Protein AF-A0A0V0YH59-F1 (afdb_monomer_lite)

pLDDT: mean 71.95, std 22.36, range [24.64, 98.19]

Organism: Trichinella pseudospiralis (NCBI:txid6337)

Sequence (410 aa):
MTLDEFGTELYVDPWQTFVSIKGKLRKRAFRSPNLAEVVKDYEALANRLLDENCTEYSALCRMNMAKCKNQLGNIDQEAVEYRTAGRLYIRAEKEKESVENRLSMECLYMAMHCYNEAIRLHLSQGQKLLAASLLIELGKELACMQHPEDAIQNFEKAVHLLDTHPHAVGHALRWKLCVETSVGFLADARRTSNFYRQIVESWPNSGSRKLHLNELEIITVMLLLALKPINSEMNDFEKRLLQRYSDESNEAFFTNEGSLLPNDSYIISVEIYLQLKSFVLAINNNDPSAADIALTAMHHHNVKLVHSAKTDASVPLRVLIKSLFYNESSVSLEVDSDFKVRDVINAYAYRTGHNEKDEEFVLRFHDHSSLNSEDPLHVLGVYNDEELIISVRGKILFISLILYKEMKVD

Secondary structure (DSSP, 8-state):
--GGGS-------HHHHHHHHHHHTS-BTTB---HHHHHHHHHHHHHHHHHTT-HHHHHHHHHHHHHHHHHTT-HHHHHHHHHHHHHHHHHHHHHHHTTT-TT-THHHHHHHHHHHHHHHHHHHTT-HHHHHHHHHHHHHHHHHTT-HHHHHHHHHHHHHHTTT-HHHHHHHHHHHHHHHHHHT-HHHHHHHHHHHHHHHHTS-S-HHHHHHHHHHHHHHHHHHHHT-S--SPPPHHHHHHHHHHH---------TTS--S-TT-----HHHHHHHHHHHHHHHTT-HHHHHHHHHHHHHTT-------SS-THHHHHHHHHHHHHTTSS------SEEEHHHHHHHHHHHHT--TTT-----B-TTS-B--TTSEEEEEEEEETTEEEEEETTEEEEEE----------

Foldseek 3Di:
DDPPPPDCPPDDDLVVLVVVLVVLCDDDVPDHRPLVVSLVSLQVSLVVCVVVVVLLVSLVSLQVSLVSCVVVVNLVSSLLSLQVSLVSLLVVLVVCVVVVNNPDCPSVVSSVVSLVSSLVSCVVVVNLQVSLVSLQVNLVSCLVVVNLVSSLVSLVSSLVSCVVPLVSNLVSLLSNLLSCLLVVVLVVNLVSLVVSLVSLVPDPPDPVSLLSQQLSLLLNLLSPLQCPPDPDDDDPSSVVSCCLLQDPDPCLPPPVVRDSDDPPGSHPDPLLVVLSSQLSNCSVVVNVPSNVVSLVSNDVVQDDDDDDDDDDPSVSSSVVSNSSVVQQLFWADQPQDWDFLQVVVVVLCSVVVHDPPPADQWFAFPVRDTDDRGFTWRFGTATHNFWTFIDGPNDTGIGGRDDDRPPPPD

Structure (mmCIF, N/CA/C/O backbone):
data_AF-A0A0V0YH59-F1
#
_entry.id   AF-A0A0V0YH59-F1
#
loop_
_atom_site.group_PDB
_atom_site.id
_atom_site.type_symbol
_atom_site.label_atom_id
_atom_site.label_alt_id
_atom_site.label_comp_id
_atom_site.label_asym_id
_atom_site.label_entity_id
_atom_site.label_seq_id
_atom_site.pdbx_PDB_ins_code
_atom_site.Cartn_x
_atom_site.Cartn_y
_atom_site.Cartn_z
_atom_site.occupancy
_atom_site.B_iso_or_equiv
_atom_site.auth_seq_id
_atom_site.auth_comp_id
_atom_site.auth_asym_id
_atom_site.auth_atom_id
_atom_site.pdbx_PDB_model_num
ATOM 1 N N . MET A 1 1 ? -15.499 -45.255 37.279 1.00 39.84 1 MET A N 1
ATOM 2 C CA . MET A 1 1 ? -15.349 -43.812 37.022 1.00 39.84 1 MET A CA 1
ATOM 3 C C . MET A 1 1 ? -16.484 -43.405 36.115 1.00 39.84 1 MET A C 1
ATOM 5 O O . MET A 1 1 ? -16.518 -43.827 34.966 1.00 39.84 1 MET A O 1
ATOM 9 N N . THR A 1 2 ? -17.484 -42.750 36.690 1.00 36.22 2 THR A N 1
ATOM 10 C CA . THR A 1 2 ? -18.615 -42.162 35.972 1.00 36.22 2 THR A CA 1
ATOM 11 C C . THR A 1 2 ? -18.142 -40.891 35.267 1.00 36.22 2 THR A C 1
ATOM 13 O O . THR A 1 2 ? -17.233 -40.221 35.744 1.00 36.22 2 THR A O 1
ATOM 16 N N . LEU A 1 3 ? -18.747 -40.579 34.122 1.00 41.22 3 LEU A N 1
ATOM 17 C CA . LEU A 1 3 ? -18.438 -39.438 33.245 1.00 41.22 3 LEU A CA 1
ATOM 18 C C . LEU A 1 3 ? -18.618 -38.043 33.892 1.00 41.22 3 LEU A C 1
ATOM 20 O O . LEU A 1 3 ? -18.424 -37.042 33.213 1.00 41.22 3 LEU A O 1
ATOM 24 N N . ASP A 1 4 ? -18.939 -37.970 35.185 1.00 43.66 4 ASP A N 1
ATOM 25 C CA . ASP A 1 4 ? -19.256 -36.736 35.917 1.00 43.66 4 ASP A CA 1
ATOM 26 C C . ASP A 1 4 ? -18.022 -36.024 36.514 1.00 43.66 4 ASP A C 1
ATOM 28 O O . ASP A 1 4 ? -18.162 -34.979 37.144 1.00 43.66 4 ASP A O 1
ATOM 32 N N . GLU A 1 5 ? -16.808 -36.562 36.336 1.00 46.78 5 GLU A N 1
ATOM 33 C CA . GLU A 1 5 ? -15.563 -35.981 36.881 1.00 46.78 5 GLU A CA 1
ATOM 34 C C . GLU A 1 5 ? -14.766 -35.123 35.879 1.00 46.78 5 GLU A C 1
ATOM 36 O O . GLU A 1 5 ? -13.762 -34.515 36.254 1.00 46.78 5 GLU A O 1
ATOM 41 N N . PHE A 1 6 ? -15.218 -34.991 34.627 1.00 47.72 6 PHE A N 1
ATOM 42 C CA . PHE A 1 6 ? -14.749 -33.905 33.764 1.00 47.72 6 PHE A CA 1
ATOM 43 C C . PHE A 1 6 ? -15.576 -32.669 34.088 1.00 47.72 6 PHE A C 1
ATOM 45 O O . PHE A 1 6 ? -16.719 -32.557 33.654 1.00 47.72 6 PHE A O 1
ATOM 52 N N . GLY A 1 7 ? -15.001 -31.774 34.895 1.00 46.53 7 GLY A N 1
ATOM 53 C CA . GLY A 1 7 ? -15.608 -30.505 35.273 1.00 46.53 7 GLY A CA 1
ATOM 54 C C . GLY A 1 7 ? -16.286 -29.843 34.079 1.00 46.53 7 GLY A C 1
ATOM 55 O O . GLY A 1 7 ? -15.633 -29.387 33.145 1.00 46.53 7 GLY A O 1
ATOM 56 N N . THR A 1 8 ? -17.614 -29.811 34.115 1.00 46.06 8 THR A N 1
ATOM 57 C CA . THR A 1 8 ? -18.432 -29.007 33.219 1.00 46.06 8 THR A CA 1
ATOM 58 C C . THR A 1 8 ? -18.188 -27.544 33.563 1.00 46.06 8 THR A C 1
ATOM 60 O O . THR A 1 8 ? -18.979 -26.923 34.276 1.00 46.06 8 THR A O 1
ATOM 63 N N . GLU A 1 9 ? -17.097 -26.966 33.068 1.00 57.31 9 GLU A N 1
ATOM 64 C CA . GLU A 1 9 ? -17.156 -25.559 32.698 1.00 57.31 9 GLU A CA 1
ATOM 65 C C . GLU A 1 9 ? -18.275 -25.462 31.662 1.00 57.31 9 GLU A C 1
ATOM 67 O O . GLU A 1 9 ? -18.168 -25.948 30.537 1.00 57.31 9 GLU A O 1
ATOM 72 N N . LEU A 1 10 ? -19.430 -24.972 32.116 1.00 65.94 10 LEU A N 1
ATOM 73 C CA . LEU A 1 10 ? -20.628 -24.843 31.305 1.00 65.94 10 LEU A CA 1
ATOM 74 C C . LEU A 1 10 ? -20.253 -23.983 30.093 1.00 65.94 10 LEU A C 1
ATOM 76 O O . LEU A 1 10 ? -19.972 -22.797 30.261 1.00 65.94 10 LEU A O 1
ATOM 80 N N . TYR A 1 11 ? -20.193 -24.572 28.897 1.00 76.38 11 TYR A N 1
ATOM 81 C CA . TYR A 1 11 ? -19.867 -23.827 27.683 1.00 76.38 11 TYR A CA 1
ATOM 82 C C . TYR A 1 11 ? -20.829 -22.641 27.554 1.00 76.38 11 TYR A C 1
ATOM 84 O O . TYR A 1 11 ? -22.039 -22.816 27.393 1.00 76.38 11 TYR A O 1
ATOM 92 N N . VAL A 1 12 ? -20.290 -21.426 27.663 1.00 78.69 12 VAL A N 1
ATOM 93 C CA . VA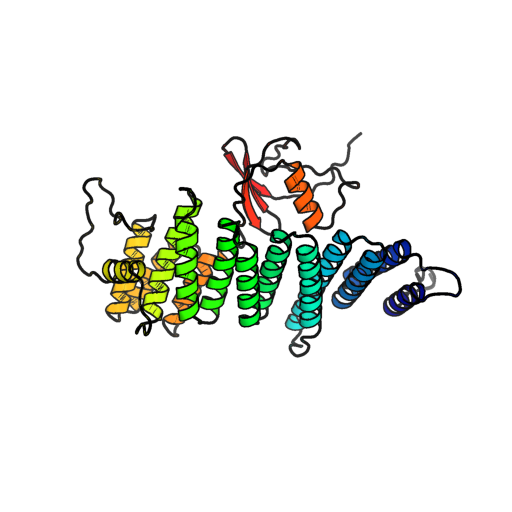L A 1 12 ? -21.057 -20.195 27.478 1.00 78.69 12 VAL A CA 1
ATOM 94 C C . VAL A 1 12 ? -20.912 -19.773 26.027 1.00 78.69 12 VAL A C 1
ATOM 96 O O . VAL A 1 12 ? -19.800 -19.486 25.579 1.00 78.69 12 VAL A O 1
ATOM 99 N N . ASP A 1 13 ? -22.036 -19.702 25.318 1.00 86.31 13 ASP A N 1
ATOM 100 C CA . ASP A 1 13 ? -22.101 -19.231 23.936 1.00 86.31 13 ASP A CA 1
ATOM 101 C C . ASP A 1 13 ? -21.482 -17.815 23.813 1.00 86.31 13 ASP A C 1
ATOM 103 O O . ASP A 1 13 ? -21.934 -16.872 24.490 1.00 86.31 13 ASP A O 1
ATOM 107 N N . PRO A 1 14 ? -20.442 -17.627 22.973 1.00 88.25 14 PRO A N 1
ATOM 108 C CA . PRO A 1 14 ? -19.834 -16.321 22.735 1.00 88.25 14 PRO A CA 1
ATOM 109 C C . PRO A 1 14 ? -20.841 -15.258 22.282 1.00 88.25 14 PRO A C 1
ATOM 111 O O . PRO A 1 14 ? -20.724 -14.093 22.676 1.00 88.25 14 PRO A O 1
ATOM 114 N N . TRP A 1 15 ? -21.878 -15.636 21.526 1.00 88.56 15 TRP A N 1
ATOM 115 C CA . TRP A 1 15 ? -22.906 -14.692 21.088 1.00 88.56 15 TRP A CA 1
ATOM 116 C C . TRP A 1 15 ? -23.771 -14.194 22.251 1.00 88.56 15 TRP A C 1
ATOM 118 O O . TRP A 1 15 ? -24.036 -12.994 22.365 1.00 88.56 15 TRP A O 1
ATOM 128 N N . GLN A 1 16 ? -24.160 -15.077 23.174 1.00 90.94 16 GLN A N 1
ATOM 129 C CA . GLN A 1 16 ? -24.852 -14.669 24.404 1.00 90.94 16 GLN A CA 1
ATOM 130 C C . GLN A 1 16 ? -23.986 -13.732 25.251 1.00 90.94 16 GLN A C 1
ATOM 132 O O . GLN A 1 16 ? -24.490 -12.739 25.789 1.00 90.94 16 GLN A O 1
ATOM 137 N N . THR A 1 17 ? -22.681 -14.002 25.316 1.00 91.94 17 THR A N 1
ATOM 138 C CA . THR A 1 17 ? -21.712 -13.129 25.992 1.00 91.94 17 THR A CA 1
ATOM 139 C C . THR A 1 17 ? -21.688 -11.745 25.337 1.00 91.94 17 THR A C 1
ATOM 141 O O . THR A 1 17 ? -21.874 -10.739 26.024 1.00 91.94 17 THR A O 1
ATOM 144 N N . PHE A 1 18 ? -21.587 -11.677 24.007 1.00 92.88 18 PHE A N 1
ATOM 145 C CA . PHE A 1 18 ? -21.643 -10.424 23.247 1.00 92.88 18 PHE A CA 1
ATOM 146 C C . PHE A 1 18 ? -22.935 -9.632 23.512 1.00 92.88 18 PHE A C 1
ATOM 148 O O . PHE A 1 18 ? -22.899 -8.432 23.807 1.00 92.88 18 PHE A O 1
ATOM 155 N N . VAL A 1 19 ? -24.095 -10.296 23.451 1.00 92.00 19 VAL A N 1
ATOM 156 C CA . VAL A 1 19 ? -25.406 -9.677 23.706 1.00 92.00 19 VAL A CA 1
ATOM 157 C C . VAL A 1 19 ? -25.501 -9.147 25.139 1.00 92.00 19 VAL A C 1
ATOM 159 O O . VAL A 1 19 ? -26.023 -8.047 25.346 1.00 92.00 19 VAL A O 1
ATOM 162 N N . SER A 1 20 ? -24.967 -9.880 26.118 1.00 92.19 20 SER A N 1
ATOM 163 C CA . SER A 1 20 ? -24.909 -9.457 27.521 1.00 92.19 20 SER A CA 1
ATOM 164 C C . SER A 1 20 ? -24.081 -8.180 27.694 1.00 92.19 20 SER A C 1
ATOM 166 O O . SER A 1 20 ? -24.567 -7.205 28.280 1.00 92.19 20 SER A O 1
ATOM 168 N N . ILE A 1 21 ? -22.884 -8.126 27.097 1.00 92.81 21 ILE A N 1
ATOM 169 C CA . ILE A 1 21 ? -22.011 -6.940 27.121 1.00 92.81 21 ILE A CA 1
ATOM 170 C C . ILE A 1 21 ? -22.721 -5.744 26.474 1.00 92.81 21 ILE A C 1
ATOM 172 O O . ILE A 1 21 ? -22.815 -4.666 27.067 1.00 92.81 21 ILE A O 1
ATOM 176 N N . LYS A 1 22 ? -23.330 -5.934 25.298 1.00 89.50 22 LYS A N 1
ATOM 177 C CA . LYS A 1 22 ? -24.128 -4.892 24.633 1.00 89.50 22 LYS A CA 1
ATOM 178 C C . LYS A 1 22 ? -25.324 -4.442 25.485 1.00 89.50 22 LYS A C 1
ATOM 180 O O . LYS A 1 22 ? -25.710 -3.273 25.455 1.00 89.50 22 LYS A O 1
ATOM 185 N N . GLY A 1 23 ? -25.898 -5.341 26.281 1.00 88.38 23 GLY A N 1
ATOM 186 C CA . GLY A 1 23 ? -26.930 -5.038 27.271 1.00 88.38 23 GLY A CA 1
ATOM 187 C C . GLY A 1 23 ? -26.438 -4.141 28.413 1.00 88.38 23 GLY A C 1
ATOM 188 O O . GLY A 1 23 ? -27.205 -3.291 28.876 1.00 88.38 23 GLY A O 1
ATOM 189 N N . LYS A 1 24 ? -25.168 -4.264 28.834 1.00 88.31 24 LYS A N 1
ATOM 190 C CA . LYS A 1 24 ? -24.545 -3.381 29.842 1.00 88.31 24 LYS A CA 1
ATOM 191 C C . LYS A 1 24 ? -24.437 -1.928 29.363 1.00 88.31 24 LYS A C 1
ATOM 193 O O . LYS A 1 24 ? -24.493 -1.028 30.194 1.00 88.31 24 LYS A O 1
ATOM 198 N N . LEU A 1 25 ? -24.353 -1.692 28.050 1.00 85.06 25 LEU A N 1
ATOM 199 C CA . LEU A 1 25 ? -24.296 -0.348 27.450 1.00 85.06 25 LEU A CA 1
ATOM 200 C C . LEU A 1 25 ? -25.641 0.394 27.441 1.00 85.06 25 LEU A C 1
ATOM 202 O O . LEU A 1 25 ? -25.674 1.613 27.261 1.00 85.06 25 LEU A O 1
ATOM 206 N N . ARG A 1 26 ? -26.770 -0.307 27.612 1.00 81.44 26 ARG A N 1
ATOM 207 C CA . ARG A 1 26 ? -28.090 0.338 27.619 1.00 81.44 26 ARG A CA 1
ATOM 208 C C . ARG A 1 26 ? -28.230 1.214 28.863 1.00 81.44 26 ARG A C 1
ATOM 210 O O . ARG A 1 26 ? -28.026 0.741 29.979 1.00 81.44 26 ARG A O 1
ATOM 217 N N . LYS A 1 27 ? -28.638 2.477 28.674 1.00 67.06 27 LYS A N 1
ATOM 218 C CA . LYS A 1 27 ? -28.955 3.393 29.780 1.00 67.06 27 LYS A CA 1
ATOM 219 C C . LYS A 1 27 ? -30.014 2.748 30.675 1.00 67.06 27 LYS A C 1
ATOM 221 O O . LYS A 1 27 ? -31.155 2.564 30.259 1.00 67.06 27 LYS A O 1
ATOM 226 N N . ARG A 1 28 ? -29.629 2.407 31.903 1.00 74.06 28 ARG A N 1
ATOM 227 C CA . ARG A 1 28 ? -30.569 2.041 32.966 1.00 74.06 28 ARG A CA 1
ATOM 228 C C . ARG A 1 28 ? -31.004 3.328 33.654 1.00 74.06 28 ARG A C 1
ATOM 230 O O . ARG A 1 28 ? -30.229 4.285 33.706 1.00 74.06 28 ARG A O 1
ATOM 237 N N . ALA A 1 29 ? -32.238 3.369 34.151 1.00 64.38 29 ALA A N 1
ATOM 238 C CA . ALA A 1 29 ? -32.748 4.544 34.848 1.00 64.38 29 ALA A CA 1
ATOM 239 C C . ALA A 1 29 ? -31.739 4.981 35.932 1.00 64.38 29 ALA A C 1
ATOM 241 O O . ALA A 1 29 ? -31.378 4.188 36.799 1.00 64.38 29 ALA A O 1
ATOM 242 N N . PHE A 1 30 ? -31.250 6.220 35.821 1.00 65.25 30 PHE A N 1
ATOM 243 C CA . PHE A 1 30 ? -30.336 6.890 36.758 1.00 65.25 30 PHE A CA 1
ATOM 244 C C . PHE A 1 30 ? -28.898 6.348 36.894 1.00 65.25 30 PHE A C 1
ATOM 246 O O . PHE A 1 30 ? -28.173 6.822 37.767 1.00 65.25 30 PHE A O 1
ATOM 253 N N . ARG A 1 31 ? -28.428 5.423 36.040 1.00 77.44 31 ARG A N 1
ATOM 254 C CA . ARG A 1 31 ? -27.031 4.940 36.091 1.00 77.44 31 ARG A CA 1
ATOM 255 C C . ARG A 1 31 ? -26.372 4.931 34.714 1.00 77.44 31 ARG A C 1
ATOM 257 O O . ARG A 1 31 ? -26.859 4.277 33.790 1.00 77.44 31 ARG A O 1
ATOM 264 N N . SER A 1 32 ? -25.250 5.640 34.589 1.00 77.12 32 SER A N 1
ATOM 265 C CA . SER A 1 32 ? -24.383 5.552 33.415 1.00 77.12 32 SER A CA 1
ATOM 266 C C . SER A 1 32 ? -23.704 4.175 33.359 1.00 77.12 32 SER A C 1
ATOM 268 O O . SER A 1 32 ? -23.349 3.618 34.404 1.00 77.12 32 SER A O 1
ATOM 270 N N . PRO A 1 33 ? -23.548 3.590 32.160 1.00 84.00 33 PRO A N 1
ATOM 271 C CA . PRO A 1 33 ? -22.828 2.334 32.006 1.00 84.00 33 PRO A CA 1
ATOM 272 C C . PRO A 1 33 ? -21.355 2.510 32.395 1.00 84.00 33 PRO A C 1
ATOM 274 O O . PRO A 1 33 ? -20.746 3.543 32.118 1.00 84.00 33 PRO A O 1
ATOM 277 N N . ASN A 1 34 ? -20.776 1.487 33.025 1.00 89.75 34 ASN A N 1
ATOM 278 C CA . ASN A 1 34 ? -19.347 1.451 33.321 1.00 89.75 34 ASN A CA 1
ATOM 279 C C . ASN A 1 34 ? -18.575 1.069 32.051 1.00 89.75 34 ASN A C 1
ATOM 281 O O . ASN A 1 34 ? -18.340 -0.108 31.784 1.00 89.75 34 ASN A O 1
ATOM 285 N N . LEU A 1 35 ? -18.217 2.067 31.243 1.00 92.00 35 LEU A N 1
ATOM 286 C CA . LEU A 1 35 ? -17.572 1.844 29.947 1.00 92.00 35 LEU A CA 1
ATOM 287 C C . LEU A 1 35 ? -16.200 1.163 30.069 1.00 92.00 35 LEU A C 1
ATOM 289 O O . LEU A 1 35 ? -15.838 0.396 29.186 1.00 92.00 35 LEU A O 1
ATOM 293 N N . ALA A 1 36 ? -15.458 1.393 31.156 1.00 91.19 36 ALA A N 1
ATOM 294 C CA . ALA A 1 36 ? -14.160 0.751 31.371 1.00 91.19 36 ALA A CA 1
ATOM 295 C C . ALA A 1 36 ? -14.296 -0.766 31.593 1.00 91.19 36 ALA A C 1
ATOM 297 O O . ALA A 1 36 ? -13.535 -1.546 31.027 1.00 91.19 36 ALA A O 1
ATOM 298 N N . GLU A 1 37 ? -15.299 -1.186 32.368 1.00 93.12 37 GLU A N 1
ATOM 299 C CA . GLU A 1 37 ? -15.626 -2.607 32.550 1.00 93.12 37 GLU A CA 1
ATOM 300 C C . GLU A 1 37 ? -16.109 -3.233 31.239 1.00 93.12 37 GLU A C 1
ATOM 302 O O . GLU A 1 37 ? -15.646 -4.304 30.869 1.00 93.12 37 GLU A O 1
ATOM 307 N N . VAL A 1 38 ? -16.964 -2.533 30.488 1.00 94.19 38 VAL A N 1
ATOM 308 C CA . VAL A 1 38 ? -17.453 -3.020 29.189 1.00 94.19 38 VAL A CA 1
ATOM 309 C C . VAL A 1 38 ? -16.315 -3.224 28.186 1.00 94.19 38 VAL A C 1
ATOM 311 O O . VAL A 1 38 ? -16.317 -4.213 27.459 1.00 94.19 38 VAL A O 1
ATOM 314 N N . VAL A 1 39 ? -15.335 -2.317 28.144 1.00 94.19 39 VAL A N 1
ATOM 315 C CA . VAL A 1 39 ? -14.136 -2.482 27.309 1.00 94.19 39 VAL A CA 1
ATOM 316 C C . VAL A 1 39 ? -13.376 -3.749 27.700 1.00 94.19 39 VAL A C 1
ATOM 318 O O . VAL A 1 39 ? -13.031 -4.526 26.816 1.00 94.19 39 VAL A O 1
ATOM 321 N N . LYS A 1 40 ? -13.169 -3.989 29.002 1.00 95.06 40 LYS A N 1
ATOM 322 C CA . LYS A 1 40 ? -12.489 -5.195 29.500 1.00 95.06 40 LYS A CA 1
ATOM 323 C C . LYS A 1 40 ? -13.258 -6.475 29.155 1.00 95.06 40 LYS A C 1
ATOM 325 O O . LYS A 1 40 ? -12.652 -7.477 28.787 1.00 95.06 40 LYS A O 1
ATOM 330 N N . ASP A 1 41 ? -14.586 -6.443 29.244 1.00 95.44 41 ASP A N 1
ATOM 331 C CA . ASP A 1 41 ? -15.421 -7.588 28.874 1.00 95.44 41 ASP A CA 1
ATOM 332 C C . ASP A 1 41 ? -15.332 -7.894 27.370 1.00 95.44 41 ASP A C 1
ATOM 334 O O . ASP A 1 41 ? -15.220 -9.057 26.982 1.00 95.44 41 ASP A O 1
ATOM 338 N N . TYR A 1 42 ? -15.368 -6.862 26.515 1.00 97.06 42 TYR A N 1
ATOM 339 C CA . TYR A 1 42 ? -15.179 -7.047 25.074 1.00 97.06 42 TYR A CA 1
ATOM 340 C C . TYR A 1 42 ? -13.779 -7.554 24.739 1.00 97.06 42 TYR A C 1
ATOM 342 O O . TYR A 1 42 ? -13.656 -8.378 23.841 1.00 97.06 42 TYR A O 1
ATOM 350 N N . GLU A 1 43 ? -12.745 -7.094 25.442 1.00 95.94 43 GLU A N 1
ATOM 351 C CA . GLU A 1 43 ? -11.370 -7.558 25.251 1.00 95.94 43 GLU A CA 1
ATOM 352 C C . GLU A 1 43 ? -11.232 -9.052 25.563 1.00 95.94 43 GLU A C 1
ATOM 354 O O . GLU A 1 43 ? -10.716 -9.812 24.743 1.00 95.94 43 GLU A O 1
ATOM 359 N N . ALA A 1 44 ? -11.767 -9.493 26.705 1.00 95.75 44 ALA A N 1
ATOM 360 C CA . ALA A 1 44 ? -11.778 -10.905 27.081 1.00 95.75 44 ALA A CA 1
ATOM 361 C C . ALA A 1 44 ? -12.529 -11.763 26.049 1.00 95.75 44 ALA A C 1
ATOM 363 O O . ALA A 1 44 ? -12.049 -12.828 25.655 1.00 95.75 44 ALA A O 1
ATOM 364 N N . LEU A 1 45 ? -13.683 -11.285 25.571 1.00 96.44 45 LEU A N 1
ATOM 365 C CA . LEU A 1 45 ? -14.449 -11.974 24.534 1.00 96.44 45 LEU A CA 1
ATOM 366 C C . LEU A 1 45 ? -13.708 -12.004 23.188 1.00 96.44 45 LEU A C 1
ATOM 368 O O . LEU A 1 45 ? -13.714 -13.035 22.522 1.00 96.44 45 LEU A O 1
ATOM 372 N N . ALA A 1 46 ? -13.061 -10.907 22.789 1.00 95.75 46 ALA A N 1
ATOM 373 C CA . ALA A 1 46 ? -12.312 -10.821 21.538 1.00 95.75 46 ALA A CA 1
ATOM 374 C C . ALA A 1 46 ? -11.150 -11.820 21.501 1.00 95.75 46 ALA A C 1
ATOM 376 O O . ALA A 1 46 ? -10.951 -12.472 20.476 1.00 95.75 46 ALA A O 1
ATOM 377 N N . ASN A 1 47 ? -10.417 -11.957 22.610 1.00 94.38 47 ASN A N 1
ATOM 378 C CA . ASN A 1 47 ? -9.304 -12.900 22.722 1.00 94.38 47 ASN A CA 1
ATOM 379 C C . ASN A 1 47 ? -9.807 -14.346 22.662 1.00 94.38 47 ASN A C 1
ATOM 381 O O . ASN A 1 47 ? -9.329 -15.116 21.838 1.00 94.38 47 ASN A O 1
ATOM 385 N N . ARG A 1 48 ? -10.864 -14.675 23.418 1.00 94.81 48 ARG A N 1
ATOM 386 C CA . ARG A 1 48 ? -11.500 -15.999 23.347 1.00 94.81 48 ARG A CA 1
ATOM 387 C C . ARG A 1 48 ? -11.966 -16.345 21.928 1.00 94.81 48 ARG A C 1
ATOM 389 O O . ARG A 1 48 ? -11.742 -17.452 21.460 1.00 94.81 48 ARG A O 1
ATOM 396 N N . LEU A 1 49 ? -12.615 -15.407 21.237 1.00 93.88 49 LEU A N 1
ATOM 397 C CA . LEU A 1 49 ? -13.069 -15.614 19.858 1.00 93.88 49 LEU A CA 1
ATOM 398 C C . LEU A 1 49 ? -11.899 -15.816 18.893 1.00 93.88 49 LEU A C 1
ATOM 400 O O . LEU A 1 49 ? -12.038 -16.565 17.932 1.00 93.88 49 LEU A O 1
ATOM 404 N N . LEU A 1 50 ? -10.762 -15.163 19.131 1.00 91.94 50 LEU A N 1
ATOM 405 C CA . LEU A 1 50 ? -9.562 -15.368 18.328 1.00 91.94 50 LEU A CA 1
ATOM 406 C C . LEU A 1 50 ? -8.976 -16.771 18.556 1.00 91.94 50 LEU A C 1
ATOM 408 O O . LEU A 1 50 ? -8.644 -17.439 17.579 1.00 91.94 50 LEU A O 1
ATOM 412 N N . ASP A 1 51 ? -8.933 -17.238 19.808 1.00 91.69 51 ASP A N 1
ATOM 413 C CA . ASP A 1 51 ? -8.498 -18.598 20.166 1.00 91.69 51 ASP A CA 1
ATOM 414 C C . ASP A 1 51 ? -9.412 -19.673 19.547 1.00 91.69 51 ASP A C 1
ATOM 416 O O . ASP A 1 51 ? -8.955 -20.731 19.115 1.00 91.69 51 ASP A O 1
ATOM 420 N N . GLU A 1 52 ? -10.711 -19.382 19.444 1.00 90.75 52 GLU A N 1
ATOM 421 C CA . GLU A 1 52 ? -11.718 -20.229 18.792 1.00 90.75 52 GLU A CA 1
ATOM 422 C C . GLU A 1 52 ? -11.745 -20.068 17.248 1.00 90.75 52 GLU A C 1
ATOM 424 O O . GLU A 1 52 ? -12.658 -20.576 16.597 1.00 90.75 52 GLU A O 1
ATOM 429 N N . ASN A 1 53 ? -10.770 -19.377 16.635 1.00 87.94 53 ASN A N 1
ATOM 430 C CA . ASN A 1 53 ? -10.689 -19.075 15.190 1.00 87.94 53 ASN A CA 1
ATOM 431 C C . ASN A 1 53 ? -11.931 -18.365 14.607 1.00 87.94 53 ASN A C 1
ATOM 433 O O . ASN A 1 53 ? -12.234 -18.454 13.418 1.00 87.94 53 ASN A O 1
ATOM 437 N N . CYS A 1 54 ? -12.656 -17.621 15.437 1.00 90.50 54 CYS A N 1
ATOM 438 C CA . CYS A 1 54 ? -13.809 -16.807 15.063 1.00 90.50 54 CYS A CA 1
ATOM 439 C C . CYS A 1 54 ? -13.380 -15.356 14.763 1.00 90.50 54 CYS A C 1
ATOM 441 O O . CYS A 1 54 ? -13.871 -14.402 15.380 1.00 90.50 54 CYS A O 1
ATOM 443 N N . THR A 1 55 ? -12.446 -15.184 13.820 1.00 92.19 55 THR A N 1
ATOM 444 C CA . THR A 1 55 ? -11.721 -13.923 13.557 1.00 92.19 55 THR A CA 1
ATOM 445 C C . THR A 1 55 ? -12.647 -12.722 13.306 1.00 92.19 55 THR A C 1
ATOM 447 O O . THR A 1 55 ? -12.454 -11.655 13.891 1.00 92.19 55 THR A O 1
ATOM 450 N N . GLU A 1 56 ? -13.698 -12.891 12.497 1.00 93.56 56 GLU A N 1
ATOM 451 C CA . GLU A 1 56 ? -14.678 -11.835 12.188 1.00 93.56 56 GLU A CA 1
ATOM 452 C C . GLU A 1 56 ? -15.391 -11.308 13.446 1.00 93.56 56 GLU A C 1
ATOM 454 O O . GLU A 1 56 ? -15.551 -10.101 13.640 1.00 93.56 56 GLU A O 1
ATOM 459 N N . TYR A 1 57 ? -15.791 -12.207 14.347 1.00 94.38 57 TYR A N 1
ATOM 460 C CA . TYR A 1 57 ? -16.482 -11.827 15.577 1.00 94.38 57 TYR A CA 1
ATOM 461 C C . TYR A 1 57 ? -15.531 -11.187 16.597 1.00 94.38 57 TYR A C 1
ATOM 463 O O . TYR A 1 57 ? -15.943 -10.300 17.353 1.00 94.38 57 TYR A O 1
ATOM 471 N N . SER A 1 58 ? -14.251 -11.571 16.590 1.00 95.81 58 SER A N 1
ATOM 472 C CA . SER A 1 58 ? -13.210 -10.869 17.351 1.00 95.81 58 SER A CA 1
ATOM 473 C C . SER A 1 58 ? -13.049 -9.422 16.858 1.00 95.81 58 SER A C 1
ATOM 475 O O . SER A 1 58 ? -13.073 -8.481 17.660 1.00 95.81 58 SER A O 1
ATOM 477 N N . ALA A 1 59 ? -13.020 -9.215 15.535 1.00 96.25 59 ALA A N 1
ATOM 478 C CA . ALA A 1 59 ? -12.991 -7.885 14.921 1.00 96.25 59 ALA A CA 1
ATOM 479 C C . ALA A 1 59 ? -14.215 -7.036 15.312 1.00 96.25 59 ALA A C 1
ATOM 481 O O . ALA A 1 59 ? -14.087 -5.855 15.654 1.00 96.25 59 ALA A O 1
ATOM 482 N N . LEU A 1 60 ? -15.406 -7.645 15.345 1.00 96.62 60 LEU A N 1
ATOM 483 C CA . LEU A 1 60 ? -16.633 -6.991 15.801 1.00 96.62 60 LEU A CA 1
ATOM 484 C C . LEU A 1 60 ? -16.528 -6.517 17.258 1.00 96.62 60 LEU A C 1
ATOM 486 O O . LEU A 1 60 ? -16.974 -5.407 17.571 1.00 96.62 60 LEU A O 1
ATOM 490 N N . CYS A 1 61 ? -15.936 -7.313 18.150 1.00 97.19 61 CYS A N 1
ATOM 491 C CA . CYS A 1 61 ? -15.708 -6.915 19.541 1.00 97.19 61 CYS A CA 1
ATOM 492 C C . CYS A 1 61 ? -14.778 -5.696 19.622 1.00 97.19 61 CYS A C 1
ATOM 494 O O . CYS A 1 61 ? -15.152 -4.695 20.238 1.00 97.19 61 CYS A O 1
ATOM 496 N N . ARG A 1 62 ? -13.643 -5.720 18.911 1.00 97.25 62 ARG A N 1
ATOM 497 C CA . ARG A 1 62 ? -12.678 -4.604 18.834 1.00 97.25 62 ARG A CA 1
ATOM 498 C C . ARG A 1 62 ? -13.314 -3.315 18.301 1.00 97.25 62 ARG A C 1
ATOM 500 O O . ARG A 1 62 ? -13.181 -2.250 18.901 1.00 97.25 62 ARG A O 1
ATOM 507 N N . MET A 1 63 ? -14.144 -3.405 17.262 1.00 97.50 63 MET A N 1
ATOM 508 C CA . MET A 1 63 ? -14.894 -2.251 16.749 1.00 97.50 63 MET A CA 1
ATOM 509 C C . MET A 1 63 ? -15.872 -1.664 17.790 1.00 97.50 63 MET A C 1
ATOM 511 O O . MET A 1 63 ? -16.077 -0.451 17.850 1.00 97.50 63 MET A O 1
ATOM 515 N N . ASN A 1 64 ? -16.498 -2.495 18.632 1.00 96.44 64 ASN A N 1
ATOM 516 C CA . ASN A 1 64 ? -17.352 -2.000 19.720 1.00 96.44 64 ASN A CA 1
ATOM 517 C C . ASN A 1 64 ? -16.533 -1.421 20.887 1.00 96.44 64 ASN A C 1
ATOM 519 O O . ASN A 1 64 ? -16.988 -0.462 21.518 1.00 96.44 64 ASN A O 1
ATOM 523 N N . MET A 1 65 ? -15.323 -1.931 21.138 1.00 96.31 65 MET A N 1
ATOM 524 C CA . MET A 1 65 ? -14.374 -1.329 22.082 1.00 96.31 65 MET A CA 1
ATOM 525 C C . MET A 1 65 ? -13.986 0.083 21.650 1.00 96.31 65 MET A C 1
ATOM 527 O O . MET A 1 65 ? -14.056 0.990 22.480 1.00 96.31 65 MET A O 1
ATOM 531 N N . ALA A 1 66 ? -13.691 0.298 20.362 1.00 96.50 66 ALA A N 1
ATOM 532 C CA . ALA A 1 66 ? -13.398 1.625 19.813 1.00 96.50 66 ALA A CA 1
ATOM 533 C C . ALA A 1 66 ? -14.506 2.639 20.154 1.00 96.50 66 ALA A C 1
ATOM 535 O O . ALA A 1 66 ? -14.251 3.695 20.733 1.00 96.50 66 ALA A O 1
ATOM 536 N N . LYS A 1 67 ? -15.774 2.267 19.930 1.00 95.38 67 LYS A N 1
ATOM 537 C CA . LYS A 1 67 ? -16.938 3.109 20.269 1.00 95.38 67 LYS A CA 1
ATOM 538 C C . LYS A 1 67 ? -17.036 3.425 21.764 1.00 95.38 67 LYS A C 1
ATOM 540 O O . LYS A 1 67 ? -17.446 4.524 22.134 1.00 95.38 67 LYS A O 1
ATOM 545 N N . CYS A 1 68 ? -16.672 2.480 22.631 1.00 94.75 68 CYS A N 1
ATOM 546 C CA . CYS A 1 68 ? -16.645 2.709 24.077 1.00 94.75 68 CYS A CA 1
ATOM 547 C C . CYS A 1 68 ? -15.488 3.640 24.482 1.00 94.75 68 CYS A C 1
ATOM 549 O O . CYS A 1 68 ? -15.682 4.513 25.327 1.00 94.75 68 CYS A O 1
ATOM 551 N N . LYS A 1 69 ? -14.307 3.495 23.863 1.00 93.12 69 LYS A N 1
ATOM 552 C CA . LYS A 1 69 ? -13.139 4.368 24.080 1.00 93.12 69 LYS A CA 1
ATOM 553 C C . LYS A 1 69 ? -13.409 5.808 23.643 1.00 93.12 69 LYS A C 1
ATOM 555 O O . LYS A 1 69 ? -13.059 6.720 24.389 1.00 93.12 69 LYS A O 1
ATOM 560 N N . ASN A 1 70 ? -14.127 6.007 22.536 1.00 94.25 70 ASN A N 1
ATOM 561 C CA . ASN A 1 70 ? -14.615 7.323 22.112 1.00 94.25 70 ASN A CA 1
ATOM 562 C C . ASN A 1 70 ? -15.448 7.997 23.214 1.00 94.25 70 ASN A C 1
ATOM 564 O O . ASN A 1 70 ? -15.164 9.112 23.640 1.00 94.25 70 ASN A O 1
ATOM 568 N N . GLN A 1 71 ? -16.440 7.279 23.753 1.00 92.44 71 GLN A N 1
ATOM 569 C CA . GLN A 1 71 ? -17.309 7.797 24.818 1.00 92.44 71 GLN A CA 1
ATOM 570 C C . GLN A 1 71 ? -16.559 8.091 26.127 1.00 92.44 71 GLN A C 1
ATOM 572 O O . GLN A 1 71 ? -17.013 8.914 26.920 1.00 92.44 71 GLN A O 1
ATOM 577 N N . LEU A 1 72 ? -15.421 7.431 26.354 1.00 92.00 72 LEU A N 1
ATOM 578 C CA . LEU A 1 72 ? -14.499 7.715 27.456 1.00 92.00 72 LEU A CA 1
ATOM 579 C C . LEU A 1 72 ? -13.562 8.906 27.175 1.00 92.00 72 LEU A C 1
ATOM 581 O O . LEU A 1 72 ? -12.789 9.277 28.055 1.00 92.00 72 LEU A O 1
ATOM 585 N N . GLY A 1 73 ? -13.605 9.492 25.976 1.00 90.69 73 GLY A N 1
ATOM 586 C CA . GLY A 1 73 ? -12.718 10.573 25.542 1.00 90.69 73 GLY A CA 1
ATOM 587 C C . GLY A 1 73 ? -11.305 10.112 25.173 1.00 90.69 73 GLY A C 1
ATOM 588 O O . GLY A 1 73 ? -10.404 10.940 25.074 1.00 90.69 73 GLY A O 1
ATOM 589 N N . ASN A 1 74 ? -11.085 8.806 24.985 1.00 91.06 74 ASN A N 1
ATOM 590 C CA . ASN A 1 74 ? -9.773 8.243 24.678 1.00 91.06 74 ASN A CA 1
ATOM 591 C C . ASN A 1 74 ? -9.618 7.999 23.168 1.00 91.06 74 ASN A C 1
ATOM 593 O O . ASN A 1 74 ? -9.763 6.873 22.690 1.00 91.06 74 ASN A O 1
ATOM 597 N N . ILE A 1 75 ? -9.357 9.084 22.436 1.00 88.31 75 ILE A N 1
ATOM 598 C CA . ILE A 1 75 ? -9.322 9.124 20.963 1.00 88.31 75 ILE A CA 1
ATOM 599 C C . ILE A 1 75 ? -8.171 8.276 20.394 1.00 88.31 75 ILE A C 1
ATOM 601 O O . ILE A 1 75 ? -8.361 7.562 19.413 1.00 88.31 75 ILE A O 1
ATOM 605 N N . ASP A 1 76 ? -6.996 8.285 21.032 1.00 82.50 76 ASP A N 1
ATOM 606 C CA . ASP A 1 76 ? -5.842 7.507 20.555 1.00 82.50 76 ASP A CA 1
ATOM 607 C C . ASP A 1 76 ? -6.127 6.003 20.617 1.00 82.50 76 ASP A C 1
ATOM 609 O O . ASP A 1 76 ? -5.864 5.260 19.672 1.00 82.50 76 ASP A O 1
ATOM 613 N N . GLN A 1 77 ? -6.728 5.551 21.721 1.00 88.88 77 GLN A N 1
ATOM 614 C CA . GLN A 1 77 ? -7.119 4.152 21.880 1.00 88.88 77 GLN A CA 1
ATOM 615 C C . GLN A 1 77 ? -8.309 3.786 20.987 1.00 88.88 77 GLN A C 1
ATOM 617 O O . GLN A 1 77 ? -8.390 2.656 20.525 1.00 88.88 77 GLN A O 1
ATOM 622 N N . GLU A 1 78 ? -9.216 4.721 20.693 1.00 92.00 78 GLU A N 1
ATOM 623 C CA . GLU A 1 78 ? -10.262 4.503 19.688 1.00 92.00 78 GLU A CA 1
ATOM 624 C C . GLU A 1 78 ? -9.656 4.184 18.310 1.00 92.00 78 GLU A C 1
ATOM 626 O O . GLU A 1 78 ? -10.062 3.205 17.680 1.00 92.00 78 GLU A O 1
ATOM 631 N N . ALA A 1 79 ? -8.659 4.955 17.865 1.00 85.56 79 ALA A N 1
ATOM 632 C CA . ALA A 1 79 ? -7.986 4.723 16.587 1.00 85.56 79 ALA A CA 1
ATOM 633 C C . ALA A 1 79 ? -7.254 3.367 16.550 1.00 85.56 79 ALA A C 1
ATOM 635 O O . ALA A 1 79 ? -7.354 2.642 15.556 1.00 85.56 79 ALA A O 1
ATOM 636 N N . VAL A 1 80 ? -6.582 2.987 17.646 1.00 89.00 80 VAL A N 1
ATOM 637 C CA . VAL A 1 80 ? -5.920 1.674 17.789 1.00 89.00 80 VAL A CA 1
ATOM 638 C C . VAL A 1 80 ? -6.919 0.525 17.665 1.00 89.00 80 VAL A C 1
ATOM 640 O O . VAL A 1 80 ? -6.669 -0.430 16.929 1.00 89.00 80 VAL A O 1
ATOM 643 N N . GLU A 1 81 ? -8.061 0.606 18.349 1.00 92.50 81 GLU A N 1
ATOM 644 C CA . GLU A 1 81 ? -9.070 -0.457 18.309 1.00 92.50 81 GLU A CA 1
ATOM 645 C C . GLU A 1 81 ? -9.724 -0.575 16.924 1.00 92.50 81 GLU A C 1
ATOM 647 O O . GLU A 1 81 ? -9.932 -1.690 16.441 1.00 92.50 81 GLU A O 1
ATOM 652 N N . TYR A 1 82 ? -9.985 0.544 16.233 1.00 97.06 82 TYR A N 1
ATOM 653 C CA . TYR A 1 82 ? -10.453 0.507 14.843 1.00 97.06 82 TYR A CA 1
ATOM 654 C C . TYR A 1 82 ? -9.416 -0.110 13.905 1.00 97.06 82 TYR A C 1
ATOM 656 O O . TYR A 1 82 ? -9.756 -0.986 13.112 1.00 97.06 82 TYR A O 1
ATOM 664 N N . ARG A 1 83 ? -8.142 0.276 14.009 1.00 94.50 83 ARG A N 1
ATOM 665 C CA . ARG A 1 83 ? -7.075 -0.328 13.201 1.00 94.50 83 ARG A CA 1
ATOM 666 C C . ARG A 1 83 ? -6.975 -1.839 13.436 1.00 94.50 83 ARG A C 1
ATOM 668 O O . ARG A 1 83 ? -6.908 -2.606 12.478 1.00 94.50 83 ARG A O 1
ATOM 675 N N . THR A 1 84 ? -6.994 -2.268 14.697 1.00 91.25 84 THR A N 1
ATOM 676 C CA . THR A 1 84 ? -6.942 -3.689 15.075 1.00 91.25 84 THR A CA 1
ATOM 677 C C . THR A 1 84 ? -8.144 -4.455 14.527 1.00 91.25 84 THR A C 1
ATOM 679 O O . THR A 1 84 ? -7.973 -5.521 13.937 1.00 91.25 84 THR A O 1
ATOM 682 N N . ALA A 1 85 ? -9.353 -3.895 14.638 1.00 95.12 85 ALA A N 1
ATOM 683 C CA . ALA A 1 85 ? -10.548 -4.471 14.025 1.00 95.12 85 ALA A CA 1
ATOM 684 C C . ALA A 1 85 ? -10.403 -4.592 12.499 1.00 95.12 85 ALA A C 1
ATOM 686 O O . ALA A 1 85 ? -10.709 -5.641 11.940 1.00 95.12 85 ALA A O 1
ATOM 687 N N . GLY A 1 86 ? -9.879 -3.556 11.834 1.00 94.44 86 GLY A N 1
ATOM 688 C CA . GLY A 1 86 ? -9.611 -3.560 10.395 1.00 94.44 86 GLY A CA 1
ATOM 689 C C . GLY A 1 86 ? -8.710 -4.718 9.969 1.00 94.44 86 GLY A C 1
ATOM 690 O O . GLY A 1 86 ? -9.088 -5.495 9.095 1.00 94.44 86 GLY A O 1
ATOM 691 N N . ARG A 1 87 ? -7.570 -4.901 10.646 1.00 94.31 87 ARG A N 1
ATOM 692 C CA . ARG A 1 87 ? -6.640 -6.019 10.399 1.00 94.31 87 ARG A CA 1
ATOM 693 C C . ARG A 1 87 ? -7.294 -7.388 10.581 1.00 94.31 87 ARG A C 1
ATOM 695 O O . ARG A 1 87 ? -7.084 -8.280 9.763 1.00 94.31 87 ARG A O 1
ATOM 702 N N . LEU A 1 88 ? -8.093 -7.558 11.635 1.00 93.00 88 LEU A N 1
ATOM 703 C CA . LEU A 1 88 ? -8.803 -8.813 11.890 1.00 93.00 88 LEU A CA 1
ATOM 704 C C . LEU A 1 88 ? -9.861 -9.098 10.816 1.00 93.00 88 LEU A C 1
ATOM 706 O O . LEU A 1 88 ? -9.972 -10.236 10.373 1.00 93.00 88 LEU A O 1
ATOM 710 N N . TYR A 1 89 ? -10.588 -8.085 10.338 1.00 95.56 89 TYR A N 1
ATOM 711 C CA . TYR A 1 89 ? -11.521 -8.263 9.224 1.00 95.56 89 TYR A CA 1
ATOM 712 C C . TYR A 1 89 ? -10.811 -8.625 7.911 1.00 95.56 89 TYR A C 1
ATOM 714 O O . TYR A 1 89 ? -11.292 -9.506 7.206 1.00 95.56 89 TYR A O 1
ATOM 722 N N . ILE A 1 90 ? -9.653 -8.023 7.605 1.00 91.88 90 ILE A N 1
ATOM 723 C CA . ILE A 1 90 ? -8.828 -8.428 6.449 1.00 91.88 90 ILE A CA 1
ATOM 724 C C . ILE A 1 90 ? -8.403 -9.891 6.576 1.00 91.88 90 ILE A C 1
ATOM 726 O O . ILE A 1 90 ? -8.513 -10.661 5.624 1.00 91.88 90 ILE A O 1
ATOM 730 N N . ARG A 1 91 ? -7.933 -10.296 7.761 1.00 91.56 91 ARG A N 1
ATOM 731 C CA . ARG A 1 91 ? -7.566 -11.688 8.030 1.00 91.56 91 ARG A CA 1
ATOM 732 C C . ARG A 1 91 ? -8.757 -12.628 7.826 1.00 91.56 91 ARG A C 1
ATOM 734 O O . ARG A 1 91 ? -8.606 -13.632 7.141 1.00 91.56 91 ARG A O 1
ATOM 741 N N . ALA A 1 92 ? -9.927 -12.279 8.358 1.00 90.50 92 ALA A N 1
ATOM 742 C CA . ALA A 1 92 ? -11.146 -13.064 8.193 1.00 90.50 92 ALA A CA 1
ATOM 743 C C . ALA A 1 92 ? -11.571 -1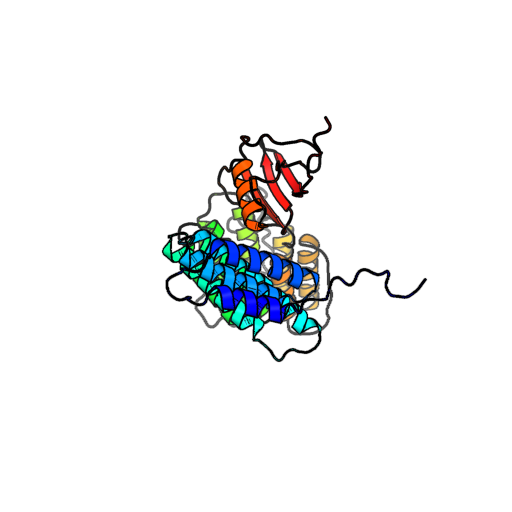3.184 6.716 1.00 90.50 92 ALA A C 1
ATOM 745 O O . ALA A 1 92 ? -11.995 -14.253 6.287 1.00 90.50 92 ALA A O 1
ATOM 746 N N . GLU A 1 93 ? -11.433 -12.115 5.925 1.00 89.38 93 GLU A N 1
ATOM 747 C CA . GLU A 1 93 ? -11.713 -12.140 4.483 1.00 89.38 93 GLU A CA 1
ATOM 748 C C . GLU A 1 93 ? -10.769 -13.105 3.747 1.00 89.38 93 GLU A C 1
ATOM 750 O O . GLU A 1 93 ? -11.221 -13.970 2.999 1.00 89.38 93 GLU A O 1
ATOM 755 N N . LYS A 1 94 ? -9.461 -13.039 4.027 1.00 86.06 94 LYS A N 1
ATOM 756 C CA . LYS A 1 94 ? -8.465 -13.955 3.443 1.00 86.06 94 LYS A CA 1
ATOM 757 C C . LYS A 1 94 ? -8.705 -15.414 3.840 1.00 86.06 94 LYS A C 1
ATOM 759 O O . LYS A 1 94 ? -8.548 -16.319 3.021 1.00 86.06 94 LYS A O 1
ATOM 764 N N . GLU A 1 95 ? -9.105 -15.653 5.089 1.00 84.94 95 GLU A N 1
ATOM 765 C CA . GLU A 1 95 ? -9.501 -16.981 5.569 1.00 84.94 95 GLU A CA 1
ATOM 766 C C . GLU A 1 95 ? -10.712 -17.508 4.772 1.00 84.94 95 GLU A C 1
ATOM 768 O O . GLU A 1 95 ? -10.694 -18.661 4.340 1.00 84.94 95 GLU A O 1
ATOM 773 N N . LYS A 1 96 ? -11.713 -16.666 4.471 1.00 80.25 96 LYS A N 1
ATOM 774 C CA . LYS A 1 96 ? -12.867 -17.031 3.622 1.00 80.25 96 LYS A CA 1
ATOM 775 C C . LYS A 1 96 ? -12.481 -17.297 2.163 1.00 80.25 96 LYS A C 1
ATOM 777 O O . LYS A 1 96 ? -12.982 -18.258 1.575 1.00 80.25 96 LYS A O 1
ATOM 782 N N . GLU A 1 97 ? -11.576 -16.503 1.589 1.00 68.56 97 GLU A N 1
ATOM 783 C CA . GLU A 1 97 ? -11.091 -16.685 0.212 1.00 68.56 97 GLU A CA 1
ATOM 784 C C . GLU A 1 97 ? -10.422 -18.058 0.015 1.00 68.56 97 GLU A C 1
ATOM 786 O O . GLU A 1 97 ? -10.590 -18.695 -1.031 1.00 68.56 97 GLU A O 1
ATOM 791 N N . SER A 1 98 ? -9.730 -18.554 1.047 1.00 65.50 98 SER A N 1
ATOM 792 C CA . SER A 1 98 ? -9.067 -19.865 1.044 1.00 65.50 98 SER A CA 1
ATOM 793 C C . SER A 1 98 ? -10.028 -21.067 1.031 1.00 65.50 98 SER A C 1
ATOM 795 O O . SER A 1 98 ? -9.625 -22.162 0.642 1.00 65.50 98 SER A O 1
ATOM 797 N N . VAL A 1 99 ? -11.302 -20.867 1.394 1.00 61.53 99 VAL A N 1
ATOM 798 C CA . VAL A 1 99 ? -12.323 -21.923 1.579 1.00 61.53 99 VAL A CA 1
ATOM 799 C C . VAL A 1 99 ? -13.357 -21.928 0.430 1.00 61.53 99 VAL A C 1
ATOM 801 O O . VAL A 1 99 ? -14.500 -22.330 0.594 1.00 61.53 99 VAL A O 1
ATOM 804 N N . GLU A 1 100 ? -12.976 -21.480 -0.771 1.00 54.62 100 GLU A N 1
ATOM 805 C CA . GLU A 1 100 ? -13.818 -21.430 -1.992 1.00 54.62 100 GLU A CA 1
ATOM 806 C C . GLU A 1 100 ? -15.052 -20.499 -1.933 1.00 54.62 100 GLU A C 1
ATOM 808 O O . GLU A 1 100 ? -15.750 -20.335 -2.936 1.00 54.62 100 GLU A O 1
ATOM 813 N N . ASN A 1 101 ? -15.303 -19.800 -0.820 1.00 51.56 101 ASN A N 1
ATOM 814 C CA . ASN A 1 101 ? -16.490 -18.959 -0.651 1.00 51.56 101 ASN A CA 1
ATOM 815 C C . ASN A 1 101 ? -16.213 -17.483 -1.003 1.00 51.56 101 ASN A C 1
ATOM 817 O O . ASN A 1 101 ? -16.248 -16.596 -0.155 1.00 51.56 101 ASN A O 1
ATOM 821 N N . ARG A 1 102 ? -15.930 -17.217 -2.286 1.00 56.09 102 ARG A N 1
ATOM 822 C CA . ARG A 1 102 ? -15.492 -15.903 -2.817 1.00 56.09 102 ARG A CA 1
ATOM 823 C C . ARG A 1 102 ? -16.576 -14.818 -2.934 1.00 56.09 102 ARG A C 1
ATOM 825 O O . ARG A 1 102 ? -16.344 -13.796 -3.569 1.00 56.09 102 ARG A O 1
ATOM 832 N N . LEU A 1 103 ? -17.785 -15.042 -2.420 1.00 56.88 103 LEU A N 1
ATOM 833 C CA . LEU A 1 103 ? -18.937 -14.186 -2.747 1.00 56.88 103 LEU A CA 1
ATOM 834 C C . LEU A 1 103 ? -19.265 -13.125 -1.686 1.00 56.88 103 LEU A C 1
ATOM 836 O O . LEU A 1 103 ? -20.016 -12.198 -1.979 1.00 56.88 103 LEU A O 1
ATOM 840 N N . SER A 1 104 ? -18.721 -13.232 -0.472 1.00 68.81 104 SER A N 1
ATOM 841 C CA . SER A 1 104 ? -19.099 -12.367 0.650 1.00 68.81 104 SER A CA 1
ATOM 842 C C . SER A 1 104 ? -17.996 -11.366 1.001 1.00 68.81 104 SER A C 1
ATOM 844 O O . SER A 1 104 ? -17.264 -11.587 1.955 1.00 68.81 104 SER A O 1
ATOM 846 N N . MET A 1 105 ? -17.973 -10.220 0.315 1.00 82.25 105 MET A N 1
ATOM 847 C CA . MET A 1 105 ? -17.064 -9.081 0.574 1.00 82.25 105 MET A CA 1
ATOM 848 C C . MET A 1 105 ? -17.371 -8.306 1.877 1.00 82.25 105 MET A C 1
ATOM 850 O O . MET A 1 105 ? -16.949 -7.164 2.069 1.00 82.25 105 MET A O 1
ATOM 854 N N . GLU A 1 106 ? -18.185 -8.876 2.765 1.00 88.75 106 GLU A N 1
ATOM 855 C CA . GLU A 1 106 ? -18.673 -8.211 3.973 1.00 88.75 106 GLU A CA 1
ATOM 856 C C . GLU A 1 106 ? -17.534 -7.861 4.936 1.00 88.75 106 GLU A C 1
ATOM 858 O O . GLU A 1 106 ? -17.503 -6.740 5.454 1.00 88.75 106 GLU A O 1
ATOM 863 N N . CYS A 1 107 ? -16.567 -8.767 5.147 1.00 91.50 107 CYS A N 1
ATOM 864 C CA . CYS A 1 107 ? -15.439 -8.469 6.029 1.00 91.50 107 CYS A CA 1
ATOM 865 C C . CYS A 1 107 ? -14.534 -7.412 5.400 1.00 91.50 107 CYS A C 1
ATOM 867 O O . CYS A 1 107 ? -14.112 -6.499 6.108 1.00 91.50 107 CYS A O 1
ATOM 869 N N . LEU A 1 108 ? -14.317 -7.444 4.084 1.00 91.75 108 LEU A N 1
ATOM 870 C CA . LEU A 1 108 ? -13.583 -6.387 3.391 1.00 91.75 108 LEU A CA 1
ATOM 871 C C . LEU A 1 108 ? -14.218 -5.001 3.588 1.00 91.75 108 LEU A C 1
ATOM 873 O O . LEU A 1 108 ? -13.527 -4.055 3.977 1.00 91.75 108 LEU A O 1
ATOM 877 N N . TYR A 1 109 ? -15.533 -4.864 3.393 1.00 93.56 109 TYR A N 1
ATOM 878 C CA . TYR A 1 109 ? -16.218 -3.584 3.612 1.00 93.56 109 TYR A CA 1
ATOM 879 C C . TYR A 1 109 ? -16.109 -3.112 5.066 1.00 93.56 109 TYR A C 1
ATOM 881 O O . TYR A 1 109 ? -15.888 -1.923 5.323 1.00 93.56 109 TYR A O 1
ATOM 889 N N . MET A 1 110 ? -16.209 -4.036 6.024 1.00 96.12 110 MET A N 1
ATOM 890 C CA . MET A 1 110 ? -16.026 -3.726 7.441 1.00 96.12 110 MET A CA 1
ATOM 891 C C . MET A 1 110 ? -14.583 -3.327 7.767 1.00 96.12 110 MET A C 1
ATOM 893 O O . MET A 1 110 ? -14.377 -2.392 8.547 1.00 96.12 110 MET A O 1
ATOM 897 N N . ALA A 1 111 ? -13.587 -3.955 7.139 1.00 96.25 111 ALA A N 1
ATOM 898 C CA . ALA A 1 111 ? -12.189 -3.566 7.264 1.00 96.25 111 ALA A CA 1
ATOM 899 C C . ALA A 1 111 ? -11.971 -2.139 6.760 1.00 96.25 111 ALA A C 1
ATOM 901 O O . ALA A 1 111 ? -11.459 -1.298 7.501 1.00 96.25 111 ALA A O 1
ATOM 902 N N . MET A 1 112 ? -12.423 -1.837 5.538 1.00 96.31 112 MET A N 1
ATOM 903 C CA . MET A 1 112 ? -12.326 -0.499 4.947 1.00 96.31 112 MET A CA 1
ATOM 904 C C . MET A 1 112 ? -13.003 0.553 5.828 1.00 96.31 112 MET A C 1
ATOM 906 O O . MET A 1 112 ? -12.444 1.628 6.040 1.00 96.31 112 MET A O 1
ATOM 910 N N . HIS A 1 113 ? -14.181 0.250 6.381 1.00 97.44 113 HIS A N 1
ATOM 911 C CA . HIS A 1 113 ? -14.852 1.134 7.333 1.00 97.44 113 HIS A CA 1
ATOM 912 C C . HIS A 1 113 ? -13.976 1.417 8.561 1.00 97.44 113 HIS A C 1
ATOM 914 O O . HIS A 1 113 ? -13.771 2.580 8.909 1.00 97.44 113 HIS A O 1
ATOM 920 N N . CYS A 1 114 ? -13.417 0.377 9.181 1.00 97.94 114 CYS A N 1
ATOM 921 C CA . CYS A 1 114 ? -12.576 0.523 10.367 1.00 97.94 114 CYS A CA 1
ATOM 922 C C . CYS A 1 114 ? -11.292 1.321 10.077 1.00 97.94 114 CYS A C 1
ATOM 924 O O . CYS A 1 114 ? -10.958 2.235 10.831 1.00 97.94 114 CYS A O 1
ATOM 926 N N . TYR A 1 115 ? -10.605 1.047 8.963 1.00 97.62 115 TYR A N 1
ATOM 927 C CA . TYR A 1 115 ? -9.441 1.837 8.547 1.00 97.62 115 TYR A CA 1
ATOM 928 C C . TYR A 1 115 ? -9.807 3.303 8.300 1.00 97.62 115 TYR A C 1
ATOM 930 O O . TYR A 1 115 ? -9.099 4.189 8.773 1.00 97.62 115 TYR A O 1
ATOM 938 N N . ASN A 1 116 ? -10.922 3.578 7.618 1.00 97.81 116 ASN A N 1
ATOM 939 C CA . ASN A 1 116 ? -11.369 4.948 7.359 1.00 97.81 116 ASN A CA 1
ATOM 940 C C . ASN A 1 116 ? -11.677 5.718 8.652 1.00 97.81 116 ASN A C 1
ATOM 942 O O . ASN A 1 116 ? -11.329 6.896 8.746 1.00 97.81 116 ASN A O 1
ATOM 946 N N . GLU A 1 117 ? -12.268 5.073 9.663 1.00 98.19 117 GLU A N 1
ATOM 947 C CA . GLU A 1 117 ? -12.461 5.703 10.974 1.00 98.19 117 GLU A CA 1
ATOM 948 C C . GLU A 1 117 ? -11.125 5.998 11.665 1.00 98.19 117 GLU A C 1
ATOM 950 O O . GLU A 1 117 ? -10.916 7.125 12.114 1.00 98.19 117 GLU A O 1
ATOM 955 N N . ALA A 1 118 ? -10.183 5.049 11.684 1.00 93.69 118 ALA A N 1
ATOM 956 C CA . ALA A 1 118 ? -8.853 5.277 12.255 1.00 93.69 118 ALA A CA 1
ATOM 957 C C . ALA A 1 118 ? -8.100 6.420 11.541 1.00 93.69 118 ALA A C 1
ATOM 959 O O . ALA A 1 118 ? -7.554 7.314 12.190 1.00 93.69 118 ALA A O 1
ATOM 960 N N . ILE A 1 119 ? -8.138 6.453 10.204 1.00 93.75 119 ILE A N 1
ATOM 961 C CA . ILE A 1 119 ? -7.561 7.529 9.383 1.00 93.75 119 ILE A CA 1
ATOM 962 C C . ILE A 1 119 ? -8.194 8.878 9.742 1.00 93.75 119 ILE A C 1
ATOM 964 O O . ILE A 1 119 ? -7.480 9.853 9.982 1.00 93.75 119 ILE A O 1
ATOM 968 N N . ARG A 1 120 ? -9.529 8.946 9.820 1.00 97.94 120 ARG A N 1
ATOM 969 C CA . ARG A 1 120 ? -10.263 10.170 10.175 1.00 97.94 120 ARG A CA 1
ATOM 970 C C . ARG A 1 120 ? -9.862 10.687 11.558 1.00 97.94 120 ARG A C 1
ATOM 972 O O . ARG A 1 120 ? -9.701 11.898 11.722 1.00 97.94 120 ARG A O 1
ATOM 979 N N . LEU A 1 121 ? -9.691 9.795 12.534 1.00 91.69 121 LEU A N 1
ATOM 980 C CA . LEU A 1 121 ? -9.277 10.152 13.893 1.00 91.69 121 LEU A CA 1
ATOM 981 C C . LEU A 1 121 ? -7.861 10.742 13.904 1.00 91.69 121 LEU A C 1
ATOM 983 O O . LEU A 1 121 ? -7.688 11.859 14.396 1.00 91.69 121 LEU A O 1
ATOM 987 N N . HIS A 1 122 ? -6.887 10.089 13.265 1.00 85.31 122 HIS A N 1
ATOM 988 C CA . HIS A 1 122 ? -5.522 10.622 13.160 1.00 85.31 122 HIS A CA 1
ATOM 989 C C . HIS A 1 122 ? -5.474 11.970 12.429 1.00 85.31 122 HIS A C 1
ATOM 991 O O . HIS A 1 122 ? -4.793 12.895 12.874 1.00 85.31 122 HIS A O 1
ATOM 997 N N . LEU A 1 123 ? -6.246 12.136 11.349 1.00 92.56 123 LEU A N 1
ATOM 998 C CA . LEU A 1 123 ? -6.346 13.420 10.650 1.00 92.56 123 LEU A CA 1
ATOM 999 C C . LEU A 1 123 ? -6.935 14.519 11.541 1.00 92.56 123 LEU A C 1
ATOM 1001 O O . LEU A 1 123 ? -6.434 15.642 11.521 1.00 92.56 123 LEU A O 1
ATOM 1005 N N . SER A 1 124 ? -7.949 14.204 12.356 1.00 94.62 124 SER A N 1
ATOM 1006 C CA . SER A 1 124 ? -8.549 15.170 13.289 1.00 94.62 124 SER A CA 1
ATOM 1007 C C . SER A 1 124 ? -7.578 15.643 14.376 1.00 94.62 124 SER A C 1
ATOM 1009 O O . SER A 1 124 ? -7.701 16.764 14.865 1.00 94.62 124 SER A O 1
ATOM 1011 N N . GLN A 1 125 ? -6.577 14.823 14.701 1.00 86.06 125 GLN A N 1
ATOM 1012 C CA . GLN A 1 125 ? -5.494 15.147 15.630 1.00 86.06 125 GLN A CA 1
ATOM 1013 C C . GLN A 1 125 ? -4.273 15.780 14.936 1.00 86.06 125 GLN A C 1
ATOM 1015 O O . GLN A 1 125 ? -3.267 16.051 15.587 1.00 86.06 125 GLN A O 1
ATOM 1020 N N . GLY A 1 126 ? -4.320 16.000 13.616 1.00 81.81 126 GLY A N 1
ATOM 1021 C CA . GLY A 1 126 ? -3.197 16.532 12.836 1.00 81.81 126 GLY A CA 1
ATOM 1022 C C . GLY A 1 126 ? -2.076 15.522 12.555 1.00 81.81 126 GLY A C 1
ATOM 1023 O O . GLY A 1 126 ? -1.044 15.890 11.993 1.00 81.81 126 GLY A O 1
ATOM 1024 N N . GLN A 1 127 ? -2.264 14.244 12.889 1.00 81.12 127 GLN A N 1
ATOM 1025 C CA . GLN A 1 127 ? -1.276 13.173 12.738 1.00 81.12 127 GLN A CA 1
ATOM 1026 C C . GLN A 1 127 ? -1.263 12.617 11.300 1.00 81.12 127 GLN A C 1
ATOM 1028 O O . GLN A 1 127 ? -1.566 11.448 11.050 1.00 81.12 127 GLN A O 1
ATOM 1033 N N . LYS A 1 128 ? -0.906 13.463 10.323 1.00 82.75 128 LYS A N 1
ATOM 1034 C CA . LYS A 1 128 ? -0.919 13.119 8.886 1.00 82.75 128 LYS A CA 1
ATOM 1035 C C . LYS A 1 128 ? -0.070 11.892 8.534 1.00 82.75 128 LYS A C 1
ATOM 1037 O O . LYS A 1 128 ? -0.488 11.095 7.702 1.00 82.75 128 LYS A O 1
ATOM 1042 N N . LEU A 1 129 ? 1.088 11.723 9.179 1.00 80.25 129 LEU A N 1
ATOM 1043 C CA . LEU A 1 129 ? 1.996 10.596 8.932 1.00 80.25 129 LEU A CA 1
ATOM 1044 C C . LEU A 1 129 ? 1.351 9.247 9.296 1.00 80.25 129 LEU A C 1
ATOM 1046 O O . LEU A 1 129 ? 1.455 8.293 8.530 1.00 80.25 129 LEU A O 1
ATOM 1050 N N . LEU A 1 130 ? 0.640 9.183 10.428 1.00 80.38 130 LEU A N 1
ATOM 1051 C CA . LEU A 1 130 ? -0.084 7.982 10.859 1.00 80.38 130 LEU A CA 1
ATOM 1052 C C . LEU A 1 130 ? -1.304 7.710 9.973 1.00 80.38 130 LEU A C 1
ATOM 1054 O O . LEU A 1 130 ? -1.548 6.577 9.577 1.00 80.38 130 LEU A O 1
ATOM 1058 N N . ALA A 1 131 ? -2.039 8.751 9.580 1.00 80.19 131 ALA A N 1
ATOM 1059 C CA . ALA A 1 131 ? -3.122 8.602 8.610 1.00 80.19 131 ALA A CA 1
ATOM 1060 C C . ALA A 1 131 ? -2.615 8.044 7.264 1.00 80.19 131 ALA A C 1
ATOM 1062 O O . ALA A 1 131 ? -3.222 7.139 6.691 1.00 80.19 131 ALA A O 1
ATOM 1063 N N . ALA A 1 132 ? -1.478 8.544 6.776 1.00 80.12 132 ALA A N 1
ATOM 1064 C CA . ALA A 1 132 ? -0.858 8.069 5.545 1.00 80.12 132 ALA A CA 1
ATOM 1065 C C . ALA A 1 132 ? -0.336 6.630 5.655 1.00 80.12 132 ALA A C 1
ATOM 1067 O O . ALA A 1 132 ? -0.479 5.863 4.703 1.00 80.12 132 ALA A O 1
ATOM 1068 N N . SER A 1 133 ? 0.226 6.230 6.799 1.00 83.19 133 SER A N 1
ATOM 1069 C CA . SER A 1 133 ? 0.684 4.850 6.993 1.00 83.19 133 SER A CA 1
ATOM 1070 C C . SER A 1 133 ? -0.477 3.854 6.956 1.00 83.19 133 SER A C 1
ATOM 1072 O O . SER A 1 133 ? -0.342 2.800 6.338 1.00 83.19 133 SER A O 1
ATOM 1074 N N . LEU A 1 134 ? -1.639 4.212 7.515 1.00 81.88 134 LEU A N 1
ATOM 1075 C CA . LEU A 1 134 ? -2.857 3.401 7.428 1.00 81.88 134 LEU A CA 1
ATOM 1076 C C . LEU A 1 134 ? -3.413 3.305 6.005 1.00 81.88 134 LEU A C 1
ATOM 1078 O O . LEU A 1 134 ? -3.856 2.231 5.606 1.00 81.88 134 LEU A O 1
ATOM 1082 N N . LEU A 1 135 ? -3.366 4.392 5.228 1.00 90.19 135 LEU A N 1
ATOM 1083 C CA . LEU A 1 135 ? -3.735 4.371 3.807 1.00 90.19 135 LEU A CA 1
ATOM 1084 C C . LEU A 1 135 ? -2.821 3.436 3.008 1.00 90.19 135 LEU A C 1
ATOM 1086 O O . LEU A 1 135 ? -3.303 2.649 2.199 1.00 90.19 135 LEU A O 1
ATOM 1090 N N . ILE A 1 136 ? -1.508 3.490 3.250 1.00 84.69 136 ILE A N 1
ATOM 1091 C CA . ILE A 1 136 ? -0.546 2.590 2.603 1.00 84.69 136 ILE A CA 1
ATOM 1092 C C . ILE A 1 136 ? -0.805 1.138 3.020 1.00 84.69 136 ILE A C 1
ATOM 1094 O O . ILE A 1 136 ? -0.817 0.261 2.162 1.00 84.69 136 ILE A O 1
ATOM 1098 N N . GLU A 1 137 ? -1.024 0.878 4.312 1.00 87.38 137 GLU A N 1
ATOM 1099 C CA . GLU A 1 137 ? -1.340 -0.456 4.835 1.00 87.38 137 GLU A CA 1
ATOM 1100 C C . GLU A 1 137 ? -2.594 -1.030 4.159 1.00 87.38 137 GLU A C 1
ATOM 1102 O O . GLU A 1 137 ? -2.528 -2.097 3.555 1.00 87.38 137 GLU A O 1
ATOM 1107 N N . LEU A 1 138 ? -3.701 -0.281 4.159 1.00 91.75 138 LEU A N 1
ATOM 1108 C CA . LEU A 1 138 ? -4.941 -0.680 3.493 1.00 91.75 138 LEU A CA 1
ATOM 1109 C C . LEU A 1 138 ? -4.748 -0.867 1.980 1.00 91.75 138 LEU A C 1
ATOM 1111 O O . LEU A 1 138 ? -5.257 -1.828 1.409 1.00 91.75 138 LEU A O 1
ATOM 1115 N N . GLY A 1 139 ? -3.998 0.023 1.327 1.00 91.75 139 GLY A N 1
ATOM 1116 C CA . GLY A 1 139 ? -3.716 -0.063 -0.105 1.00 91.75 139 GLY A CA 1
ATOM 1117 C C . GLY A 1 139 ? -2.968 -1.342 -0.484 1.00 91.75 139 GLY A C 1
ATOM 1118 O O . GLY A 1 139 ? -3.318 -1.982 -1.475 1.00 91.75 139 GLY A O 1
ATOM 1119 N N . LYS A 1 140 ? -1.986 -1.767 0.321 1.00 87.00 140 LYS A N 1
ATOM 1120 C CA . LYS A 1 140 ? -1.284 -3.047 0.115 1.00 87.00 140 LYS A CA 1
ATOM 1121 C C . LYS A 1 140 ? -2.242 -4.229 0.215 1.00 87.00 140 LYS A C 1
ATOM 1123 O O . LYS A 1 140 ? -2.216 -5.108 -0.642 1.00 87.00 140 LYS A O 1
ATOM 1128 N N . GLU A 1 141 ? -3.104 -4.229 1.228 1.00 86.75 141 GLU A N 1
ATOM 1129 C CA . GLU A 1 141 ? -4.080 -5.300 1.423 1.00 86.75 141 GLU A CA 1
ATOM 1130 C C . GLU A 1 141 ? -5.074 -5.384 0.259 1.00 86.75 141 GLU A C 1
ATOM 1132 O O . GLU A 1 141 ? -5.292 -6.461 -0.296 1.00 86.75 141 GLU A O 1
ATOM 1137 N N . LEU A 1 142 ? -5.614 -4.245 -0.181 1.00 89.06 142 LEU A N 1
ATOM 1138 C CA . LEU A 1 142 ? -6.510 -4.164 -1.338 1.00 89.06 142 LEU A CA 1
ATOM 1139 C C . LEU A 1 142 ? -5.844 -4.666 -2.623 1.00 89.06 142 LEU A C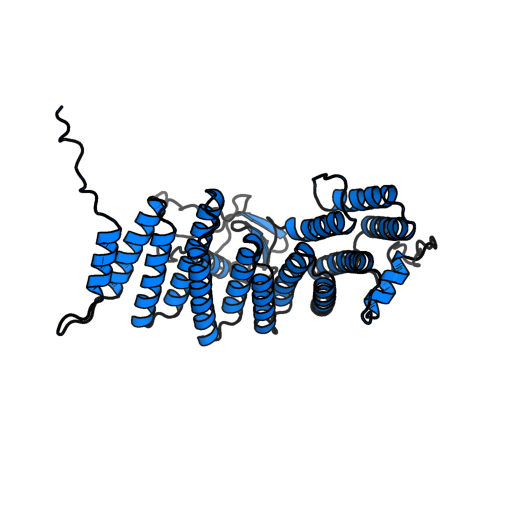 1
ATOM 1141 O O . LEU A 1 142 ? -6.467 -5.396 -3.391 1.00 89.06 142 LEU A O 1
ATOM 1145 N N . ALA A 1 143 ? -4.567 -4.339 -2.839 1.00 84.94 143 ALA A N 1
ATOM 1146 C CA . ALA A 1 143 ? -3.820 -4.844 -3.986 1.00 84.94 143 ALA A CA 1
ATOM 1147 C C . ALA A 1 143 ? -3.695 -6.378 -3.963 1.00 84.94 143 ALA A C 1
ATOM 1149 O O . ALA A 1 143 ? -3.880 -7.021 -4.997 1.00 84.94 143 ALA A O 1
ATOM 1150 N N . CYS A 1 144 ? -3.432 -6.968 -2.792 1.00 82.62 144 CYS A N 1
ATOM 1151 C CA . CYS A 1 144 ? -3.368 -8.422 -2.613 1.00 82.62 144 CYS A CA 1
ATOM 1152 C C . CYS A 1 144 ? -4.721 -9.108 -2.857 1.00 82.62 144 CYS A C 1
ATOM 1154 O O . CYS A 1 144 ? -4.753 -10.194 -3.426 1.00 82.62 144 CYS A O 1
ATOM 1156 N N . MET A 1 145 ? -5.826 -8.459 -2.484 1.00 79.69 145 MET A N 1
ATOM 1157 C CA . MET A 1 145 ? -7.195 -8.963 -2.670 1.00 79.69 145 MET A CA 1
ATOM 1158 C C . MET A 1 145 ? -7.795 -8.613 -4.044 1.00 79.69 145 MET A C 1
ATOM 1160 O O . MET A 1 145 ? -9.006 -8.652 -4.217 1.00 79.69 145 MET A O 1
ATOM 1164 N N . GLN A 1 146 ? -6.972 -8.263 -5.040 1.00 82.94 146 GLN A N 1
ATOM 1165 C CA . GLN A 1 146 ? -7.414 -7.950 -6.411 1.00 82.94 146 GLN A CA 1
ATOM 1166 C C . GLN A 1 146 ? -8.329 -6.711 -6.534 1.00 82.94 146 GLN A C 1
ATOM 1168 O O . GLN A 1 146 ? -9.100 -6.600 -7.487 1.00 82.94 146 GLN A O 1
ATOM 1173 N N . HIS A 1 147 ? -8.168 -5.725 -5.644 1.00 88.69 147 HIS A N 1
ATOM 1174 C CA . HIS A 1 147 ? -8.797 -4.396 -5.707 1.00 88.69 147 HIS A CA 1
ATOM 1175 C C . HIS A 1 147 ? -7.769 -3.288 -6.016 1.00 88.69 147 HIS A C 1
ATOM 1177 O O . HIS A 1 147 ? -7.482 -2.427 -5.178 1.00 88.69 147 HIS A O 1
ATOM 1183 N N . PRO A 1 148 ? -7.163 -3.287 -7.218 1.00 87.19 148 PRO A N 1
ATOM 1184 C CA . PRO A 1 148 ? -6.043 -2.408 -7.539 1.00 87.19 148 PRO A CA 1
ATOM 1185 C C . PRO A 1 148 ? -6.428 -0.930 -7.664 1.00 87.19 148 PRO A C 1
ATOM 1187 O O . PRO A 1 148 ? -5.621 -0.071 -7.325 1.00 87.19 148 PRO A O 1
ATOM 1190 N N . GLU A 1 149 ? -7.637 -0.614 -8.133 1.00 94.06 149 GLU A N 1
ATOM 1191 C CA . GLU A 1 149 ? -8.090 0.776 -8.282 1.00 94.06 149 GLU A CA 1
ATOM 1192 C C . GLU A 1 149 ? -8.220 1.460 -6.916 1.00 94.06 149 GLU A C 1
ATOM 1194 O O . GLU A 1 149 ? -7.687 2.553 -6.713 1.00 94.06 149 GLU A O 1
ATOM 1199 N N . ASP A 1 150 ? -8.836 0.778 -5.946 1.00 94.44 150 ASP A N 1
ATOM 1200 C CA . ASP A 1 150 ? -8.936 1.267 -4.571 1.00 94.44 150 ASP A CA 1
ATOM 1201 C C . ASP A 1 150 ? -7.552 1.359 -3.915 1.00 94.44 150 ASP A C 1
ATOM 1203 O O . ASP A 1 150 ? -7.260 2.328 -3.209 1.00 94.44 150 ASP A O 1
ATOM 1207 N N . ALA A 1 151 ? -6.662 0.393 -4.172 1.00 93.50 151 ALA A N 1
ATOM 1208 C CA . ALA A 1 151 ? -5.279 0.447 -3.703 1.00 93.50 151 ALA A CA 1
ATOM 1209 C C . ALA A 1 151 ? -4.548 1.698 -4.218 1.00 93.50 151 ALA A C 1
ATOM 1211 O O . ALA A 1 151 ? -3.970 2.447 -3.427 1.00 93.50 151 ALA A O 1
ATOM 1212 N N . ILE A 1 152 ? -4.630 1.966 -5.525 1.00 96.12 152 ILE A N 1
ATOM 1213 C CA . ILE A 1 152 ? -4.032 3.144 -6.165 1.00 96.12 152 ILE A CA 1
ATOM 1214 C C . ILE A 1 152 ? -4.567 4.434 -5.535 1.00 96.12 152 ILE A C 1
ATOM 1216 O O . ILE A 1 152 ? -3.770 5.285 -5.137 1.00 96.12 152 ILE A O 1
ATOM 1220 N N . GLN A 1 153 ? -5.886 4.556 -5.353 1.00 97.31 153 GLN A N 1
ATOM 1221 C CA . GLN A 1 153 ? -6.487 5.731 -4.710 1.00 97.31 153 GLN A CA 1
ATOM 1222 C C . GLN A 1 153 ? -5.979 5.942 -3.277 1.00 97.31 153 GLN A C 1
ATOM 1224 O O . GLN A 1 153 ? -5.774 7.079 -2.847 1.00 97.31 153 GLN A O 1
ATOM 1229 N N . ASN A 1 154 ? -5.777 4.865 -2.512 1.00 96.31 154 ASN A N 1
ATOM 1230 C CA . ASN A 1 154 ? -5.214 4.959 -1.166 1.00 96.31 154 ASN A CA 1
ATOM 1231 C C . ASN A 1 154 ? -3.760 5.452 -1.192 1.00 96.31 154 ASN A C 1
ATOM 1233 O O . ASN A 1 154 ? -3.406 6.333 -0.404 1.00 96.31 154 ASN A O 1
ATOM 1237 N N . PHE A 1 155 ? -2.935 4.966 -2.124 1.00 96.00 155 PHE A N 1
ATOM 1238 C CA . PHE A 1 155 ? -1.564 5.460 -2.284 1.00 96.00 155 PHE A CA 1
ATOM 1239 C C . PHE A 1 155 ? -1.520 6.927 -2.723 1.00 96.00 155 PHE A C 1
ATOM 1241 O O . PHE A 1 155 ? -0.707 7.686 -2.201 1.00 96.00 155 PHE A O 1
ATOM 1248 N N . GLU A 1 156 ? -2.414 7.371 -3.608 1.00 97.25 156 GLU A N 1
ATOM 1249 C CA . GLU A 1 156 ? -2.508 8.783 -4.013 1.00 97.25 156 GLU A CA 1
ATOM 1250 C C . GLU A 1 156 ? -2.885 9.697 -2.843 1.00 97.25 156 GLU A C 1
ATOM 1252 O O . GLU A 1 156 ? -2.262 10.744 -2.638 1.00 97.25 156 GLU A O 1
ATOM 1257 N N . LYS A 1 157 ? -3.855 9.277 -2.021 1.00 97.31 157 LYS A N 1
ATOM 1258 C CA . LYS A 1 157 ? -4.206 9.988 -0.783 1.00 97.31 157 LYS A CA 1
ATOM 1259 C C . LYS A 1 157 ? -3.018 10.044 0.177 1.00 97.31 157 LYS A C 1
ATOM 1261 O O . LYS A 1 157 ? -2.757 11.100 0.748 1.00 97.31 157 LYS A O 1
ATOM 1266 N N . ALA A 1 158 ? -2.280 8.943 0.336 1.00 91.00 158 ALA A N 1
ATOM 1267 C CA . ALA A 1 158 ? -1.088 8.912 1.179 1.00 91.00 158 ALA A CA 1
ATOM 1268 C C . ALA A 1 158 ? -0.010 9.879 0.669 1.00 91.00 158 ALA A C 1
ATOM 1270 O O . ALA A 1 158 ? 0.514 10.662 1.455 1.00 91.00 158 ALA A O 1
ATOM 1271 N N . VAL A 1 159 ? 0.265 9.901 -0.639 1.00 94.19 159 VAL A N 1
ATOM 1272 C CA . VAL A 1 159 ? 1.209 10.847 -1.260 1.00 94.19 159 VAL A CA 1
ATOM 1273 C C . VAL A 1 159 ? 0.824 12.296 -0.957 1.00 94.19 159 VAL A C 1
ATOM 1275 O O . VAL A 1 159 ? 1.692 13.083 -0.590 1.00 94.19 159 VAL A O 1
ATOM 1278 N N . HIS A 1 160 ? -0.464 12.643 -1.038 1.00 95.75 160 HIS A N 1
ATOM 1279 C CA . HIS A 1 160 ? -0.928 13.997 -0.722 1.00 95.75 160 HIS A CA 1
ATOM 1280 C C . HIS A 1 160 ? -0.718 14.382 0.753 1.00 95.75 160 HIS A C 1
ATOM 1282 O O . HIS A 1 160 ? -0.407 15.531 1.052 1.00 95.75 160 HIS A O 1
ATOM 1288 N N . LEU A 1 161 ? -0.865 13.432 1.682 1.00 82.94 161 LEU A N 1
ATOM 1289 C CA . LEU A 1 161 ? -0.647 13.671 3.114 1.00 82.94 161 LEU A CA 1
ATOM 1290 C C . LEU A 1 161 ? 0.834 13.729 3.514 1.00 82.94 161 LEU A C 1
ATOM 1292 O O . LEU A 1 161 ? 1.152 14.274 4.571 1.00 82.94 161 LEU A O 1
ATOM 1296 N N . LEU A 1 162 ? 1.712 13.136 2.704 1.00 85.62 162 LEU A N 1
ATOM 1297 C CA . LEU A 1 162 ? 3.146 12.998 2.959 1.00 85.62 162 LEU A CA 1
ATOM 1298 C C . LEU A 1 162 ? 3.986 14.078 2.267 1.00 85.62 162 LEU A C 1
ATOM 1300 O O . LEU A 1 162 ? 5.203 13.957 2.252 1.00 85.62 162 LEU A O 1
ATOM 1304 N N . ASP A 1 163 ? 3.372 15.128 1.724 1.00 82.56 163 ASP A N 1
ATOM 1305 C CA . ASP A 1 163 ? 4.018 16.192 0.941 1.00 82.56 163 ASP A CA 1
ATOM 1306 C C . ASP A 1 163 ? 5.299 16.783 1.567 1.00 82.56 163 ASP A C 1
ATOM 1308 O O . ASP A 1 163 ? 6.241 17.113 0.847 1.00 82.56 163 ASP A O 1
ATOM 1312 N N . THR A 1 164 ? 5.388 16.851 2.897 1.00 78.06 164 THR A N 1
ATOM 1313 C CA . THR A 1 164 ? 6.582 17.323 3.623 1.00 78.06 164 THR A CA 1
ATOM 1314 C C . THR A 1 164 ? 7.649 16.252 3.900 1.00 78.06 164 THR A C 1
ATOM 1316 O O . THR A 1 164 ? 8.663 16.559 4.523 1.00 78.06 164 THR A O 1
ATOM 1319 N N . HIS A 1 165 ? 7.445 15.002 3.480 1.00 77.06 165 HIS A N 1
ATOM 1320 C CA . HIS A 1 165 ? 8.292 13.842 3.791 1.00 77.06 165 HIS A CA 1
ATOM 1321 C C . HIS A 1 165 ? 8.705 13.095 2.504 1.00 77.06 165 HIS A C 1
ATOM 1323 O O . HIS A 1 165 ? 8.118 12.061 2.171 1.00 77.06 165 HIS A O 1
ATOM 1329 N N . PRO A 1 166 ? 9.738 13.568 1.776 1.00 76.38 166 PRO A N 1
ATOM 1330 C CA . PRO A 1 166 ? 10.106 13.047 0.454 1.00 76.38 166 PRO A CA 1
ATOM 1331 C C . PRO A 1 166 ? 10.358 11.532 0.395 1.00 76.38 166 PRO A C 1
ATOM 1333 O O . PRO A 1 166 ? 9.948 10.881 -0.565 1.00 76.38 166 PRO A O 1
ATOM 1336 N N . HIS A 1 167 ? 10.979 10.953 1.428 1.00 79.00 167 HIS A N 1
ATOM 1337 C CA . HIS A 1 167 ? 11.215 9.506 1.513 1.00 79.00 167 HIS A CA 1
ATOM 1338 C C . HIS A 1 167 ? 9.912 8.709 1.657 1.00 79.00 167 HIS A C 1
ATOM 1340 O O . HIS A 1 167 ? 9.711 7.705 0.973 1.00 79.00 167 HIS A O 1
ATOM 1346 N N . ALA A 1 168 ? 8.983 9.190 2.487 1.00 75.31 168 ALA A N 1
ATOM 1347 C CA . ALA A 1 168 ? 7.687 8.548 2.686 1.00 75.31 168 ALA A CA 1
ATOM 1348 C C . ALA A 1 168 ? 6.802 8.650 1.430 1.00 75.31 168 ALA A C 1
ATOM 1350 O O . ALA A 1 168 ? 6.129 7.680 1.072 1.00 75.31 168 ALA A O 1
ATOM 1351 N N . VAL A 1 169 ? 6.853 9.787 0.721 1.00 81.69 169 VAL A N 1
ATOM 1352 C CA . VAL A 1 169 ? 6.245 9.938 -0.613 1.00 81.69 169 VAL A CA 1
ATOM 1353 C C . VAL A 1 169 ? 6.822 8.907 -1.576 1.00 81.69 169 VAL A C 1
ATOM 1355 O O . VAL A 1 169 ? 6.062 8.218 -2.253 1.00 81.69 169 VAL A O 1
ATOM 1358 N N . GLY A 1 170 ? 8.149 8.755 -1.600 1.00 80.25 170 GLY A N 1
ATOM 1359 C CA . GLY A 1 170 ? 8.819 7.756 -2.427 1.00 80.25 170 GLY A CA 1
ATOM 1360 C C . GLY A 1 170 ? 8.325 6.335 -2.161 1.00 80.25 170 GLY A C 1
ATOM 1361 O O . GLY A 1 170 ? 7.968 5.625 -3.097 1.00 80.25 170 GLY A O 1
ATOM 1362 N N . HIS A 1 171 ? 8.201 5.945 -0.891 1.00 79.94 171 HIS A N 1
ATOM 1363 C CA . HIS A 1 171 ? 7.665 4.635 -0.515 1.00 79.94 171 HIS A CA 1
ATOM 1364 C C . HIS A 1 171 ? 6.218 4.428 -1.003 1.00 79.94 171 HIS A C 1
ATOM 1366 O O . HIS A 1 171 ? 5.903 3.378 -1.564 1.00 79.94 171 HIS A O 1
ATOM 1372 N N . ALA A 1 172 ? 5.334 5.422 -0.860 1.00 81.56 172 ALA A N 1
ATOM 1373 C CA . ALA A 1 172 ? 3.961 5.326 -1.369 1.00 81.56 172 ALA A CA 1
ATOM 1374 C C . ALA A 1 172 ? 3.911 5.228 -2.908 1.00 81.56 172 ALA A C 1
ATOM 1376 O O . ALA A 1 172 ? 3.163 4.415 -3.457 1.00 81.56 172 ALA A O 1
ATOM 1377 N N . LEU A 1 173 ? 4.740 6.011 -3.609 1.00 90.62 173 LEU A N 1
ATOM 1378 C CA . LEU A 1 173 ? 4.847 5.977 -5.070 1.00 90.62 173 LEU A CA 1
ATOM 1379 C C . LEU A 1 173 ? 5.412 4.651 -5.583 1.00 90.62 173 LEU A C 1
ATOM 1381 O O . LEU A 1 173 ? 4.944 4.167 -6.611 1.00 90.62 173 LEU A O 1
ATOM 1385 N N . ARG A 1 174 ? 6.359 4.034 -4.865 1.00 86.06 174 ARG A N 1
ATOM 1386 C CA . ARG A 1 174 ? 6.891 2.699 -5.180 1.00 86.06 174 ARG A CA 1
ATOM 1387 C C . ARG A 1 174 ? 5.776 1.652 -5.189 1.00 86.06 174 ARG A C 1
ATOM 1389 O O . ARG A 1 174 ? 5.634 0.916 -6.163 1.00 86.06 174 ARG A O 1
ATOM 1396 N N . TRP A 1 175 ? 4.935 1.633 -4.152 1.00 85.50 175 TRP A N 1
ATOM 1397 C CA . TRP A 1 175 ? 3.780 0.729 -4.090 1.00 85.50 175 TRP A CA 1
ATOM 1398 C C . TRP A 1 175 ? 2.761 1.007 -5.194 1.00 85.50 175 TRP A C 1
ATOM 1400 O O . TRP A 1 175 ? 2.326 0.072 -5.867 1.00 85.50 175 TRP A O 1
ATOM 1410 N N . LYS A 1 176 ? 2.438 2.282 -5.443 1.00 94.12 176 LYS A N 1
ATOM 1411 C CA . LYS A 1 176 ? 1.559 2.678 -6.551 1.00 94.12 176 LYS A CA 1
ATOM 1412 C C . LYS A 1 176 ? 2.085 2.176 -7.901 1.00 94.12 176 LYS A C 1
ATOM 1414 O O . LYS A 1 176 ? 1.350 1.522 -8.634 1.00 94.12 176 LYS A O 1
ATOM 1419 N N . LEU A 1 177 ? 3.366 2.412 -8.187 1.00 89.06 177 LEU A N 1
ATOM 1420 C CA . LEU A 1 177 ? 4.042 1.990 -9.415 1.00 89.06 177 LEU A CA 1
ATOM 1421 C C . LEU A 1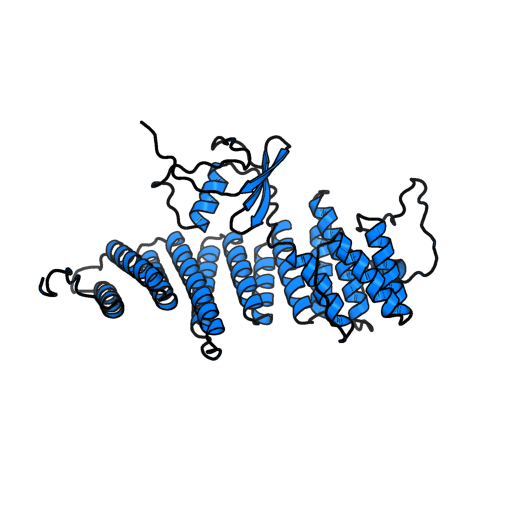 177 ? 4.027 0.465 -9.588 1.00 89.06 177 LEU A C 1
ATOM 1423 O O . LEU A 1 177 ? 3.783 -0.035 -10.692 1.00 89.06 177 LEU A O 1
ATOM 1427 N N . CYS A 1 178 ? 4.251 -0.277 -8.500 1.00 83.88 178 CYS A N 1
ATOM 1428 C CA . CYS A 1 178 ? 4.164 -1.734 -8.485 1.00 83.88 178 CYS A CA 1
ATOM 1429 C C . CYS A 1 178 ? 2.756 -2.211 -8.868 1.00 83.88 178 CYS A C 1
ATOM 1431 O O . CYS A 1 178 ? 2.614 -3.052 -9.761 1.00 83.88 178 CYS A O 1
ATOM 1433 N N . VAL A 1 179 ? 1.708 -1.646 -8.260 1.00 83.38 179 VAL A N 1
ATOM 1434 C CA . VAL A 1 179 ? 0.316 -2.024 -8.549 1.00 83.38 179 VAL A CA 1
ATOM 1435 C C . VAL A 1 179 ? -0.080 -1.658 -9.978 1.00 83.38 179 VAL A C 1
ATOM 1437 O O . VAL A 1 179 ? -0.552 -2.533 -10.703 1.00 83.38 179 VAL A O 1
ATOM 1440 N N . GLU A 1 180 ? 0.176 -0.424 -10.421 1.00 86.69 180 GLU A N 1
ATOM 1441 C CA . GLU A 1 180 ? -0.120 0.038 -11.789 1.00 86.69 180 GLU A CA 1
ATOM 1442 C C . GLU A 1 180 ? 0.544 -0.857 -12.841 1.00 86.69 180 GLU A C 1
ATOM 1444 O O . GLU A 1 180 ? -0.095 -1.285 -13.807 1.00 86.69 180 GLU A O 1
ATOM 1449 N N . THR A 1 181 ? 1.813 -1.213 -12.627 1.00 80.38 181 THR A N 1
ATOM 1450 C CA . THR A 1 181 ? 2.523 -2.125 -13.527 1.00 80.38 181 THR A CA 1
ATOM 1451 C C . THR A 1 181 ? 1.909 -3.521 -13.499 1.00 80.38 181 THR A C 1
ATOM 1453 O O . THR A 1 181 ? 1.704 -4.128 -14.550 1.00 80.38 181 THR A O 1
ATOM 1456 N N . SER A 1 182 ? 1.572 -4.027 -12.311 1.00 77.44 182 SER A N 1
ATOM 1457 C CA . SER A 1 182 ? 1.015 -5.369 -12.119 1.00 77.44 182 SER A CA 1
ATOM 1458 C C . SER A 1 182 ? -0.290 -5.581 -12.876 1.00 77.44 182 SER A C 1
ATOM 1460 O O . SER A 1 182 ? -0.476 -6.638 -13.480 1.00 77.44 182 SER A O 1
ATOM 1462 N N . VAL A 1 183 ? -1.166 -4.577 -12.878 1.00 80.25 183 VAL A N 1
ATOM 1463 C CA . VAL A 1 183 ? -2.463 -4.638 -13.570 1.00 80.25 183 VAL A CA 1
ATOM 1464 C C . VAL A 1 183 ? -2.383 -4.244 -15.041 1.00 80.25 183 VAL A C 1
ATOM 1466 O O . VAL A 1 183 ? -3.279 -4.561 -15.816 1.00 80.25 183 VAL A O 1
ATOM 1469 N N . GLY A 1 184 ? -1.280 -3.622 -15.463 1.00 79.50 184 GLY A N 1
ATOM 1470 C CA . GLY A 1 184 ? -1.067 -3.204 -16.848 1.00 79.50 184 GLY A CA 1
ATOM 1471 C C . GLY A 1 184 ? -1.487 -1.775 -17.163 1.00 79.50 184 GLY A C 1
ATOM 1472 O O . GLY A 1 184 ? -1.591 -1.432 -18.339 1.00 79.50 184 GLY A O 1
ATOM 1473 N N . PHE A 1 185 ? -1.673 -0.919 -16.159 1.00 87.38 185 PHE A N 1
ATOM 1474 C CA . PHE A 1 185 ? -1.857 0.522 -16.345 1.00 87.38 185 PHE A CA 1
ATOM 1475 C C . PHE A 1 185 ? -0.510 1.191 -16.655 1.00 87.38 185 PHE A C 1
ATOM 1477 O O . PHE A 1 185 ? -0.022 2.053 -15.931 1.00 87.38 185 PHE A O 1
ATOM 1484 N N . LEU A 1 186 ? 0.133 0.765 -17.747 1.00 85.62 186 LEU A N 1
ATOM 1485 C CA . LEU A 1 186 ? 1.520 1.118 -18.071 1.00 85.62 186 LEU A CA 1
ATOM 1486 C C . LEU A 1 186 ? 1.708 2.620 -18.335 1.00 85.62 186 LEU A C 1
ATOM 1488 O O . LEU A 1 186 ? 2.756 3.181 -18.019 1.00 85.62 186 LEU A O 1
ATOM 1492 N N . ALA A 1 187 ? 0.691 3.290 -18.885 1.00 89.44 187 ALA A N 1
ATOM 1493 C CA . ALA A 1 187 ? 0.723 4.736 -19.096 1.00 89.44 187 ALA A CA 1
ATOM 1494 C C . ALA A 1 187 ? 0.728 5.506 -17.763 1.00 89.44 187 ALA A C 1
ATOM 1496 O O . ALA A 1 187 ? 1.439 6.508 -17.638 1.00 89.44 187 ALA A O 1
ATOM 1497 N N . ASP A 1 188 ? -0.015 5.013 -16.768 1.00 91.88 188 ASP A N 1
ATOM 1498 C CA . ASP A 1 188 ? -0.056 5.566 -15.412 1.00 91.88 188 ASP A CA 1
ATOM 1499 C C . ASP A 1 188 ? 1.232 5.257 -14.663 1.00 91.88 188 ASP A C 1
ATOM 1501 O O . ASP A 1 188 ? 1.867 6.184 -14.166 1.00 91.88 188 ASP A O 1
ATOM 1505 N N . ALA A 1 189 ? 1.706 4.010 -14.741 1.00 90.50 189 ALA A N 1
ATOM 1506 C CA . ALA A 1 189 ? 3.003 3.590 -14.217 1.00 90.50 189 ALA A CA 1
ATOM 1507 C C . ALA A 1 189 ? 4.139 4.488 -14.728 1.00 90.50 189 ALA A C 1
ATOM 1509 O O . ALA A 1 189 ? 4.995 4.921 -13.960 1.00 90.50 189 ALA A O 1
ATOM 1510 N N . ARG A 1 190 ? 4.134 4.860 -16.014 1.00 92.62 190 ARG A N 1
ATOM 1511 C CA . ARG A 1 190 ? 5.133 5.787 -16.566 1.00 92.62 190 ARG A CA 1
ATOM 1512 C C . ARG A 1 190 ? 5.016 7.192 -15.966 1.00 92.62 190 ARG A C 1
ATOM 1514 O O . ARG A 1 190 ? 6.035 7.816 -15.670 1.00 92.62 190 ARG A O 1
ATOM 1521 N N . ARG A 1 191 ? 3.798 7.708 -15.759 1.00 94.06 191 ARG A N 1
ATOM 1522 C CA . ARG A 1 191 ? 3.586 9.001 -15.077 1.00 94.06 191 ARG A CA 1
ATOM 1523 C C . ARG A 1 191 ? 4.075 8.946 -13.628 1.00 94.06 191 ARG A C 1
ATOM 1525 O O . ARG A 1 191 ? 4.817 9.835 -13.213 1.00 94.06 191 ARG A O 1
ATOM 1532 N N . THR A 1 192 ? 3.729 7.886 -12.904 1.00 95.06 192 THR A N 1
ATOM 1533 C CA . THR A 1 192 ? 4.159 7.640 -11.523 1.00 95.06 192 THR A CA 1
ATOM 1534 C C . THR A 1 192 ? 5.678 7.504 -11.424 1.00 95.06 192 THR A C 1
ATOM 1536 O O . THR A 1 192 ? 6.275 8.159 -10.576 1.00 95.06 192 THR A O 1
ATOM 1539 N N . SER A 1 193 ? 6.323 6.748 -12.320 1.00 94.31 193 SER A N 1
ATOM 1540 C CA . SER A 1 193 ? 7.787 6.595 -12.382 1.00 94.31 193 SER A CA 1
ATOM 1541 C C . SER A 1 193 ? 8.491 7.941 -12.570 1.00 94.31 193 SER A C 1
ATOM 1543 O O . SER A 1 193 ? 9.419 8.277 -11.837 1.00 94.31 193 SER A O 1
ATOM 1545 N N . ASN A 1 194 ? 8.008 8.769 -13.502 1.00 94.00 194 ASN A N 1
ATOM 1546 C CA . ASN A 1 194 ? 8.578 10.095 -13.734 1.00 94.00 194 ASN A CA 1
ATOM 1547 C C . ASN A 1 194 ? 8.436 11.020 -12.526 1.00 94.00 194 ASN A C 1
ATOM 1549 O O . ASN A 1 194 ? 9.389 11.721 -12.184 1.00 94.00 194 ASN A O 1
ATOM 1553 N N . PHE A 1 195 ? 7.262 11.030 -11.893 1.00 95.19 195 PHE A N 1
ATOM 1554 C CA . PHE A 1 195 ? 7.043 11.827 -10.691 1.00 95.19 195 PHE A CA 1
ATOM 1555 C C . PHE A 1 195 ? 7.922 11.332 -9.537 1.00 95.19 195 PHE A C 1
ATOM 1557 O O . PHE A 1 195 ? 8.600 12.128 -8.894 1.00 95.19 195 PHE A O 1
ATOM 1564 N N . TYR A 1 196 ? 8.002 10.016 -9.338 1.00 94.88 196 TYR A N 1
ATOM 1565 C CA . TYR A 1 196 ? 8.853 9.412 -8.319 1.00 94.88 196 TYR A CA 1
ATOM 1566 C C . TYR A 1 196 ? 10.332 9.758 -8.537 1.00 94.88 196 TYR A C 1
ATOM 1568 O O . TYR A 1 196 ? 10.997 10.202 -7.603 1.00 94.88 196 TYR A O 1
ATOM 1576 N N . ARG A 1 197 ? 10.831 9.684 -9.776 1.00 95.06 197 ARG A N 1
ATOM 1577 C CA . ARG A 1 197 ? 12.196 10.111 -10.123 1.00 95.06 197 ARG A CA 1
ATOM 1578 C C . ARG A 1 197 ? 12.467 11.555 -9.718 1.00 95.06 197 ARG A C 1
ATOM 1580 O O . ARG A 1 197 ? 13.489 11.803 -9.093 1.00 95.06 197 ARG A O 1
ATOM 1587 N N . GLN A 1 198 ? 11.568 12.490 -10.025 1.00 94.12 198 GLN A N 1
ATOM 1588 C CA . GLN A 1 198 ? 11.749 13.902 -9.659 1.00 94.12 198 GLN A CA 1
ATOM 1589 C C . GLN A 1 198 ? 11.860 14.097 -8.139 1.00 94.12 198 GLN A C 1
ATOM 1591 O O . GLN A 1 198 ? 12.678 14.893 -7.682 1.00 94.12 198 GLN A O 1
ATOM 1596 N N . ILE A 1 199 ? 11.082 13.340 -7.357 1.00 90.38 199 ILE A N 1
ATOM 1597 C CA . ILE A 1 199 ? 11.169 13.350 -5.891 1.00 90.38 199 ILE A CA 1
ATOM 1598 C C . ILE A 1 199 ? 12.514 12.783 -5.415 1.00 90.38 199 ILE A C 1
ATOM 1600 O O . ILE A 1 199 ? 13.167 13.385 -4.570 1.00 90.38 199 ILE A O 1
ATOM 1604 N N . VAL A 1 200 ? 12.969 11.654 -5.964 1.00 87.00 200 VAL A N 1
ATOM 1605 C CA . VAL A 1 200 ? 14.254 11.040 -5.576 1.00 87.00 200 VAL A CA 1
ATOM 1606 C C . VAL A 1 200 ? 15.445 11.907 -6.004 1.00 87.00 200 VAL A C 1
ATOM 1608 O O . VAL A 1 200 ? 16.452 12.003 -5.301 1.00 87.00 200 VAL A O 1
ATOM 1611 N N . GLU A 1 201 ? 15.345 12.604 -7.135 1.00 91.56 201 GLU A N 1
ATOM 1612 C CA . GLU A 1 201 ? 16.367 13.547 -7.593 1.00 91.56 201 GLU A CA 1
ATOM 1613 C C . GLU A 1 201 ? 16.593 14.686 -6.599 1.00 91.56 201 GLU A C 1
ATOM 1615 O O . GLU A 1 201 ? 17.735 15.140 -6.483 1.00 91.56 201 GLU A O 1
ATOM 1620 N N . SER A 1 202 ? 15.561 15.094 -5.852 1.00 87.81 202 SER A N 1
ATOM 1621 C CA . SER A 1 202 ? 15.674 16.118 -4.811 1.00 87.81 202 SER A CA 1
ATOM 1622 C C . SER A 1 202 ? 16.203 15.595 -3.472 1.00 87.81 202 SER A C 1
ATOM 1624 O O . SER A 1 202 ? 16.430 16.397 -2.568 1.00 87.81 202 SER A O 1
ATOM 1626 N N . TRP A 1 203 ? 16.382 14.280 -3.302 1.00 82.81 203 TRP A N 1
ATOM 1627 C CA . TRP A 1 203 ? 16.950 13.719 -2.073 1.00 82.81 203 TRP A CA 1
ATOM 1628 C C . TRP A 1 203 ? 18.440 14.079 -1.927 1.00 82.81 203 TRP A C 1
ATOM 1630 O O . TRP A 1 203 ? 19.126 14.312 -2.931 1.00 82.81 203 TRP A O 1
ATOM 1640 N N . PRO A 1 204 ? 18.982 14.084 -0.694 1.00 79.12 204 PRO A N 1
ATOM 1641 C CA . PRO A 1 204 ? 20.420 14.183 -0.470 1.00 79.12 204 PRO A CA 1
ATOM 1642 C C . PRO A 1 204 ? 21.185 13.091 -1.224 1.00 79.12 204 PRO A C 1
ATOM 1644 O O . PRO A 1 204 ? 20.671 12.001 -1.476 1.00 79.12 204 PRO A O 1
ATOM 1647 N N . ASN A 1 205 ? 22.439 13.365 -1.584 1.00 76.56 205 ASN A N 1
ATOM 1648 C CA . ASN A 1 205 ? 23.275 12.380 -2.265 1.00 76.56 205 ASN A CA 1
ATOM 1649 C C . ASN A 1 205 ? 23.644 11.223 -1.320 1.00 76.56 205 ASN A C 1
ATOM 1651 O O . ASN A 1 205 ? 24.661 11.279 -0.633 1.00 76.56 205 ASN A O 1
ATOM 1655 N N . SER A 1 206 ? 22.814 10.181 -1.304 1.00 73.50 206 SER A N 1
ATOM 1656 C CA . SER A 1 206 ? 22.959 8.980 -0.480 1.00 73.50 206 SER A CA 1
ATOM 1657 C C . SER A 1 206 ? 23.035 7.711 -1.337 1.00 73.50 206 SER A C 1
ATOM 1659 O O . SER A 1 206 ? 22.748 7.728 -2.538 1.00 73.50 206 SER A O 1
ATOM 1661 N N . GLY A 1 207 ? 23.430 6.589 -0.725 1.00 66.19 207 GLY A N 1
ATOM 1662 C CA . GLY A 1 207 ? 23.384 5.277 -1.384 1.00 66.19 207 GLY A CA 1
ATOM 1663 C C . GLY A 1 207 ? 21.965 4.921 -1.832 1.00 66.19 207 GLY A C 1
ATOM 1664 O O . GLY A 1 207 ? 21.754 4.543 -2.979 1.00 66.19 207 GLY A O 1
ATOM 1665 N N . SER A 1 208 ? 20.987 5.172 -0.967 1.00 65.00 208 SER A N 1
ATOM 1666 C CA . SER A 1 208 ? 19.563 4.979 -1.234 1.00 65.00 208 SER A CA 1
ATOM 1667 C C . SER A 1 208 ? 19.045 5.792 -2.409 1.00 65.00 208 SER A C 1
ATOM 1669 O O . SER A 1 208 ? 18.389 5.239 -3.290 1.00 65.00 208 SER A O 1
ATOM 1671 N N . ARG A 1 209 ? 19.416 7.075 -2.515 1.00 76.56 209 ARG A N 1
ATOM 1672 C CA . ARG A 1 209 ? 19.090 7.884 -3.698 1.00 76.56 209 ARG A CA 1
ATOM 1673 C C . ARG A 1 209 ? 19.599 7.222 -4.978 1.00 76.56 209 ARG A C 1
ATOM 1675 O O . ARG A 1 209 ? 18.857 7.123 -5.949 1.00 76.56 209 ARG A O 1
ATOM 1682 N N . LYS A 1 210 ? 20.851 6.755 -4.985 1.00 74.81 210 LYS A N 1
ATOM 1683 C CA . LYS A 1 210 ? 21.439 6.089 -6.158 1.00 74.81 210 LYS A CA 1
ATOM 1684 C C . LYS A 1 210 ? 20.705 4.794 -6.503 1.00 74.81 210 LYS A C 1
ATOM 1686 O O . LYS A 1 210 ? 20.433 4.572 -7.676 1.00 74.81 210 LYS A O 1
ATOM 1691 N N . LEU A 1 211 ? 20.362 3.974 -5.508 1.00 75.31 211 LEU A N 1
ATOM 1692 C CA . LEU A 1 211 ? 19.623 2.721 -5.709 1.00 75.31 211 LEU A CA 1
ATOM 1693 C C . LEU A 1 211 ? 18.253 2.972 -6.346 1.00 75.31 211 LEU A C 1
ATOM 1695 O O . LEU A 1 211 ? 17.943 2.384 -7.379 1.00 75.31 211 LEU A O 1
ATOM 1699 N N . HIS A 1 212 ? 17.486 3.912 -5.798 1.00 78.06 212 HIS A N 1
ATOM 1700 C CA . HIS A 1 212 ? 16.174 4.267 -6.331 1.00 78.06 212 HIS A CA 1
ATOM 1701 C C . HIS A 1 212 ? 16.254 4.837 -7.752 1.00 78.06 212 HIS A C 1
ATOM 1703 O O . HIS A 1 212 ? 15.455 4.472 -8.610 1.00 78.06 212 HIS A O 1
ATOM 1709 N N . LEU A 1 213 ? 17.226 5.711 -8.038 1.00 84.38 213 LEU A N 1
ATOM 1710 C CA . LEU A 1 213 ? 17.413 6.248 -9.390 1.00 84.38 213 LEU A CA 1
ATOM 1711 C C . LEU A 1 213 ? 17.842 5.164 -10.388 1.00 84.38 213 LEU A C 1
ATOM 1713 O O . LEU A 1 213 ? 17.367 5.167 -11.523 1.00 84.38 213 LEU A O 1
ATOM 1717 N N . ASN A 1 214 ? 18.688 4.220 -9.964 1.00 82.31 214 ASN A N 1
ATOM 1718 C CA . ASN A 1 214 ? 19.076 3.057 -10.761 1.00 82.31 214 ASN A CA 1
ATOM 1719 C C . ASN A 1 214 ? 17.852 2.207 -11.134 1.00 82.31 214 ASN A C 1
ATOM 1721 O O . ASN A 1 214 ? 17.649 1.907 -12.309 1.00 82.31 214 ASN A O 1
ATOM 1725 N N . GLU A 1 215 ? 17.005 1.862 -10.162 1.00 80.50 215 GLU A N 1
ATOM 1726 C CA . GLU A 1 215 ? 15.766 1.115 -10.415 1.00 80.50 215 GLU A CA 1
ATOM 1727 C C . GLU A 1 215 ? 14.810 1.888 -11.330 1.00 80.50 215 GLU A C 1
ATOM 1729 O O . GLU A 1 215 ? 14.263 1.322 -12.276 1.00 80.50 215 GLU A O 1
ATOM 1734 N N . LEU A 1 216 ? 14.629 3.188 -11.084 1.00 87.94 216 LEU A N 1
ATOM 1735 C CA . LEU A 1 216 ? 13.733 4.035 -11.869 1.00 87.94 216 LEU A CA 1
ATOM 1736 C C . LEU A 1 216 ? 14.196 4.205 -13.314 1.00 87.94 216 LEU A C 1
ATOM 1738 O O . LEU A 1 216 ? 13.347 4.274 -14.203 1.00 87.94 216 LEU A O 1
ATOM 1742 N N . GLU A 1 217 ? 15.503 4.237 -13.582 1.00 90.50 217 GLU A N 1
ATOM 1743 C CA . GLU A 1 217 ? 16.009 4.220 -14.956 1.00 90.50 217 GLU A CA 1
ATOM 1744 C C . GLU A 1 217 ? 15.637 2.907 -15.656 1.00 90.50 217 GLU A C 1
ATOM 1746 O O . GLU A 1 217 ? 15.035 2.953 -16.731 1.00 90.50 217 GLU A O 1
ATOM 1751 N N . ILE A 1 218 ? 15.894 1.754 -15.024 1.00 84.88 218 ILE A N 1
ATOM 1752 C CA . ILE A 1 218 ? 15.542 0.431 -15.570 1.00 84.88 218 ILE A CA 1
ATOM 1753 C C . ILE A 1 218 ? 14.035 0.353 -15.840 1.00 84.88 218 ILE A C 1
ATOM 1755 O O . ILE A 1 218 ? 13.620 0.045 -16.958 1.00 84.88 218 ILE A O 1
ATOM 1759 N N . ILE A 1 219 ? 13.207 0.682 -14.844 1.00 84.19 219 ILE A N 1
ATOM 1760 C CA . ILE A 1 219 ? 11.743 0.648 -14.952 1.00 84.19 219 ILE A CA 1
ATOM 1761 C C . ILE A 1 219 ? 11.267 1.577 -16.070 1.00 84.19 219 ILE A C 1
ATOM 1763 O O . ILE A 1 219 ? 10.415 1.193 -16.869 1.00 84.19 219 ILE A O 1
ATOM 1767 N N . THR A 1 220 ? 11.828 2.782 -16.172 1.00 91.50 220 THR A N 1
ATOM 1768 C CA . THR A 1 220 ? 11.428 3.740 -17.208 1.00 91.50 220 THR A CA 1
ATOM 1769 C C . THR A 1 220 ? 11.780 3.223 -18.601 1.00 91.50 220 THR A C 1
ATOM 1771 O O . THR A 1 220 ? 10.918 3.255 -19.475 1.00 91.50 220 THR A O 1
ATOM 1774 N N . VAL A 1 221 ? 12.981 2.673 -18.817 1.00 89.88 221 VAL A N 1
ATOM 1775 C CA . VAL A 1 221 ? 13.347 2.039 -20.101 1.00 89.88 221 VAL A CA 1
ATOM 1776 C C . VAL A 1 221 ? 12.366 0.920 -20.452 1.00 89.88 221 VAL A C 1
ATOM 1778 O O . VAL A 1 221 ? 11.838 0.886 -21.565 1.00 89.88 221 VAL A O 1
ATOM 1781 N N . MET A 1 222 ? 12.062 0.048 -19.490 1.00 83.50 222 MET A N 1
ATOM 1782 C CA . MET A 1 222 ? 11.125 -1.061 -19.666 1.00 83.50 222 MET A CA 1
ATOM 1783 C C . MET A 1 222 ? 9.715 -0.579 -20.045 1.00 83.50 222 MET A C 1
ATOM 1785 O O . MET A 1 222 ? 9.118 -1.078 -21.002 1.00 83.50 222 MET A O 1
ATOM 1789 N N . LEU A 1 223 ? 9.191 0.435 -19.353 1.00 85.50 223 LEU A N 1
ATOM 1790 C CA . LEU A 1 223 ? 7.881 1.022 -19.651 1.00 85.50 223 LEU A CA 1
ATOM 1791 C C . LEU A 1 223 ? 7.840 1.671 -21.040 1.00 85.50 223 LEU A C 1
ATOM 1793 O O . LEU A 1 223 ? 6.848 1.522 -21.755 1.00 85.50 223 LEU A O 1
ATOM 1797 N N . LEU A 1 224 ? 8.908 2.364 -21.446 1.00 88.50 224 LEU A N 1
ATOM 1798 C CA . LEU A 1 224 ? 8.992 3.004 -22.762 1.00 88.50 224 LEU A CA 1
ATOM 1799 C C . LEU A 1 224 ? 9.010 1.983 -23.905 1.00 88.50 224 LEU A C 1
ATOM 1801 O O . LEU A 1 224 ? 8.431 2.252 -24.958 1.00 88.50 224 LEU A O 1
ATOM 1805 N N . LEU A 1 225 ? 9.630 0.815 -23.708 1.00 83.88 225 LEU A N 1
ATOM 1806 C CA . LEU A 1 225 ? 9.571 -0.288 -24.671 1.00 83.88 225 LEU A CA 1
ATOM 1807 C C . LEU A 1 225 ? 8.167 -0.888 -24.764 1.00 83.88 225 LEU A C 1
ATOM 1809 O O . LEU A 1 225 ? 7.664 -1.091 -25.868 1.00 83.88 225 LEU A O 1
ATOM 1813 N N . ALA A 1 226 ? 7.529 -1.137 -23.619 1.00 82.19 226 ALA A N 1
ATOM 1814 C CA . ALA A 1 226 ? 6.218 -1.778 -23.561 1.00 82.19 226 ALA A CA 1
ATOM 1815 C C . ALA A 1 226 ? 5.075 -0.899 -24.098 1.00 82.19 226 ALA A C 1
ATOM 1817 O O . ALA A 1 226 ? 4.073 -1.420 -24.578 1.00 82.19 226 ALA A O 1
ATOM 1818 N N . LEU A 1 227 ? 5.215 0.427 -24.029 1.00 83.81 227 LEU A N 1
ATOM 1819 C CA . LEU A 1 227 ? 4.200 1.387 -24.474 1.00 83.81 227 LEU A CA 1
ATOM 1820 C C . LEU A 1 227 ? 4.267 1.747 -25.966 1.00 83.81 227 LEU A C 1
ATOM 1822 O O . LEU A 1 227 ? 3.476 2.582 -26.396 1.00 83.81 227 LEU A O 1
ATOM 1826 N N . LYS A 1 228 ? 5.192 1.200 -26.768 1.00 76.62 228 LYS A N 1
ATOM 1827 C CA . LYS A 1 228 ? 5.320 1.587 -28.187 1.00 76.62 228 LYS A CA 1
ATOM 1828 C C . LYS A 1 228 ? 4.033 1.255 -28.983 1.00 76.62 228 LYS A C 1
ATOM 1830 O O . LYS A 1 228 ? 3.614 0.099 -28.965 1.00 76.62 228 LYS A O 1
ATOM 1835 N N . PRO A 1 229 ? 3.445 2.209 -29.744 1.00 72.12 229 PRO A N 1
ATOM 1836 C CA . PRO A 1 229 ? 3.838 3.614 -29.897 1.00 72.12 229 PRO A CA 1
ATOM 1837 C C . PRO A 1 229 ? 3.371 4.507 -28.734 1.00 72.12 229 PRO A C 1
ATOM 1839 O O . PRO A 1 229 ? 2.235 4.434 -28.270 1.00 72.12 229 PRO A O 1
ATOM 1842 N N . ILE A 1 230 ? 4.246 5.424 -28.311 1.00 76.19 230 ILE A N 1
ATOM 1843 C CA . ILE A 1 230 ? 3.942 6.384 -27.250 1.00 76.19 230 ILE A CA 1
ATOM 1844 C C . ILE A 1 230 ? 3.070 7.517 -27.816 1.00 76.19 230 ILE A C 1
ATOM 1846 O O . ILE A 1 230 ? 3.544 8.348 -28.584 1.00 76.19 230 ILE A O 1
ATOM 1850 N N . ASN A 1 231 ? 1.803 7.569 -27.400 1.00 68.06 231 ASN A N 1
ATOM 1851 C CA . ASN A 1 231 ? 0.825 8.548 -27.903 1.00 68.06 231 ASN A CA 1
ATOM 1852 C C . ASN A 1 231 ? 0.861 9.918 -27.195 1.00 68.06 231 ASN A C 1
ATOM 1854 O O . ASN A 1 231 ? 0.171 10.846 -27.601 1.00 68.06 231 ASN A O 1
ATOM 1858 N N . SER A 1 232 ? 1.623 10.048 -26.112 1.00 75.88 232 SER A N 1
ATOM 1859 C CA . SER A 1 232 ? 1.713 11.258 -25.284 1.00 75.88 232 SER A CA 1
ATOM 1860 C C . SER A 1 232 ? 3.088 11.909 -25.402 1.00 75.88 232 SER A C 1
ATOM 1862 O O . SER A 1 232 ? 4.066 11.211 -25.656 1.00 75.88 232 SER A O 1
ATOM 1864 N N . GLU A 1 233 ? 3.203 13.196 -25.080 1.00 82.56 233 GLU A N 1
ATOM 1865 C CA . GLU A 1 233 ? 4.508 13.861 -25.028 1.00 82.56 233 GLU A CA 1
ATOM 1866 C C . GLU A 1 233 ? 5.481 13.147 -24.079 1.00 82.56 233 GLU A C 1
ATOM 1868 O O . GLU A 1 233 ? 5.141 12.809 -22.944 1.00 82.56 233 GLU A O 1
ATOM 1873 N N . MET A 1 234 ? 6.690 12.898 -24.581 1.00 85.75 234 MET A N 1
ATOM 1874 C CA . MET A 1 234 ? 7.804 12.388 -23.792 1.00 85.75 234 MET A CA 1
ATOM 1875 C C . MET A 1 234 ? 8.577 13.544 -23.169 1.00 85.75 234 MET A C 1
ATOM 1877 O O . MET A 1 234 ? 8.846 14.552 -23.834 1.00 85.75 234 MET A O 1
ATOM 1881 N N . ASN A 1 235 ? 9.015 13.364 -21.928 1.00 89.62 235 ASN A N 1
ATOM 1882 C CA . ASN A 1 235 ? 9.927 14.307 -21.296 1.00 89.62 235 ASN A CA 1
ATOM 1883 C C . ASN A 1 235 ? 11.372 14.119 -21.803 1.00 89.62 235 ASN A C 1
ATOM 1885 O O . ASN A 1 235 ? 11.713 13.124 -22.447 1.00 89.62 235 ASN A O 1
ATOM 1889 N N . ASP A 1 236 ? 12.244 15.088 -21.523 1.00 90.38 236 ASP A N 1
ATOM 1890 C CA . ASP A 1 236 ? 13.614 15.063 -22.048 1.00 90.38 236 ASP A CA 1
ATOM 1891 C C . ASP A 1 236 ? 14.460 13.922 -21.478 1.00 90.38 236 ASP A C 1
ATOM 1893 O O . ASP A 1 236 ? 15.361 13.435 -22.157 1.00 90.38 236 ASP A O 1
ATOM 1897 N N . PHE A 1 237 ? 14.165 13.464 -20.258 1.00 90.81 237 PHE A N 1
ATOM 1898 C CA . PHE A 1 237 ? 14.822 12.295 -19.679 1.00 90.81 237 PHE A CA 1
ATOM 1899 C C . PHE A 1 237 ? 14.466 11.027 -20.463 1.00 90.81 237 PHE A C 1
ATOM 1901 O O . PHE A 1 237 ? 15.361 10.320 -20.915 1.00 90.81 237 PHE A O 1
ATOM 1908 N N . GLU A 1 238 ? 13.184 10.789 -20.732 1.00 91.94 238 GLU A N 1
ATOM 1909 C CA . GLU A 1 238 ? 12.715 9.644 -21.520 1.00 91.94 238 GLU A CA 1
ATOM 1910 C C . GLU A 1 238 ? 13.282 9.651 -22.947 1.00 91.94 238 GLU A C 1
ATOM 1912 O O . GLU A 1 238 ? 13.676 8.601 -23.458 1.00 91.94 238 GLU A O 1
ATOM 1917 N N . LYS A 1 239 ? 13.367 10.827 -23.589 1.00 90.19 239 LYS A N 1
ATOM 1918 C CA . LYS A 1 239 ? 13.986 10.970 -24.921 1.00 90.19 239 LYS A CA 1
ATOM 1919 C C . LYS A 1 239 ? 15.459 10.566 -24.891 1.00 90.19 239 LYS A C 1
ATOM 1921 O O . LYS A 1 239 ? 15.894 9.807 -25.756 1.00 90.19 239 LYS A O 1
ATOM 1926 N N . ARG A 1 240 ? 16.207 11.032 -23.881 1.00 90.56 240 ARG A N 1
ATOM 1927 C CA . ARG A 1 240 ? 17.616 10.658 -23.686 1.00 90.56 240 ARG A CA 1
ATOM 1928 C C . ARG A 1 240 ? 17.774 9.160 -23.455 1.00 90.56 240 ARG A C 1
ATOM 1930 O O . ARG A 1 240 ? 18.650 8.563 -24.069 1.00 90.56 240 ARG A O 1
ATOM 1937 N N . LEU A 1 241 ? 16.920 8.544 -22.635 1.00 91.00 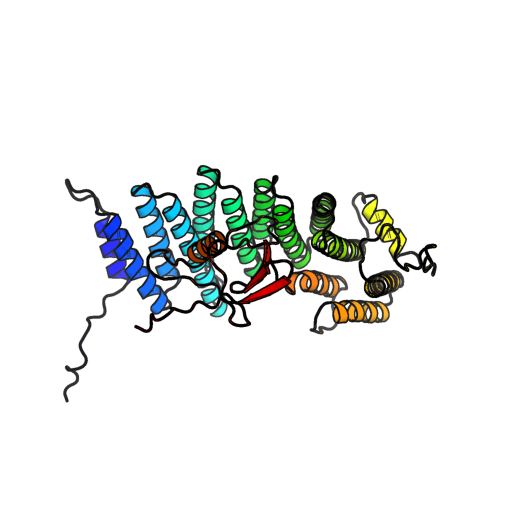241 LEU A N 1
ATOM 1938 C CA . LEU A 1 241 ? 16.962 7.097 -22.405 1.00 91.00 241 LEU A CA 1
ATOM 1939 C C . LEU A 1 241 ? 16.704 6.309 -23.694 1.00 91.00 241 LEU A C 1
ATOM 1941 O O . LEU A 1 241 ? 17.486 5.419 -24.023 1.00 91.00 241 LEU A O 1
ATOM 1945 N N . LEU A 1 242 ? 15.656 6.647 -24.457 1.00 87.31 242 LEU A N 1
ATOM 1946 C CA . LEU A 1 242 ? 15.388 5.963 -25.727 1.00 87.31 242 LEU A CA 1
ATOM 1947 C C . LEU A 1 242 ? 16.560 6.089 -26.696 1.00 87.31 242 LEU A C 1
ATOM 1949 O O . LEU A 1 242 ? 16.932 5.087 -27.301 1.00 87.31 242 LEU A O 1
ATOM 1953 N N . GLN A 1 243 ? 17.144 7.282 -26.826 1.00 88.69 243 GLN A N 1
ATOM 1954 C CA . GLN A 1 243 ? 18.313 7.493 -27.673 1.00 88.69 243 GLN A CA 1
ATOM 1955 C C . GLN A 1 243 ? 19.496 6.643 -27.193 1.00 88.69 243 GLN A C 1
ATOM 1957 O O . GLN A 1 243 ? 20.032 5.865 -27.972 1.00 88.69 243 GLN A O 1
ATOM 1962 N N . ARG A 1 244 ? 19.852 6.731 -25.906 1.00 89.75 244 ARG A N 1
ATOM 1963 C CA . ARG A 1 244 ? 20.997 6.033 -25.301 1.00 89.75 244 ARG A CA 1
ATOM 1964 C C . ARG A 1 244 ? 20.936 4.520 -25.497 1.00 89.75 244 ARG A C 1
ATOM 1966 O O . ARG A 1 244 ? 21.932 3.906 -25.873 1.00 89.75 244 ARG A O 1
ATOM 1973 N N . TYR A 1 245 ? 19.782 3.918 -25.219 1.00 89.19 245 TYR A N 1
ATOM 1974 C CA . TYR A 1 245 ? 19.636 2.465 -25.255 1.00 89.19 245 TYR A CA 1
ATOM 1975 C C . TYR A 1 245 ? 19.293 1.915 -26.646 1.00 89.19 245 TYR A C 1
ATOM 1977 O O . TYR A 1 245 ? 19.522 0.733 -26.885 1.00 89.19 245 TYR A O 1
ATOM 1985 N N . SER A 1 246 ? 18.782 2.744 -27.567 1.00 87.19 246 SER A N 1
ATOM 1986 C CA . SER A 1 246 ? 18.522 2.331 -28.959 1.00 87.19 246 SER A CA 1
ATOM 1987 C C . SER A 1 246 ? 19.711 2.563 -29.894 1.00 87.19 246 SER A C 1
ATOM 1989 O O . SER A 1 246 ? 19.650 2.154 -31.048 1.00 87.19 246 SER A O 1
ATOM 1991 N N . ASP A 1 247 ? 20.766 3.234 -29.430 1.00 84.25 247 ASP A N 1
ATOM 1992 C CA . ASP A 1 247 ? 21.954 3.503 -30.232 1.00 84.25 247 ASP A CA 1
ATOM 1993 C C . ASP A 1 247 ? 22.782 2.224 -30.444 1.00 84.25 247 ASP A C 1
ATOM 1995 O O . ASP A 1 247 ? 23.387 1.688 -29.511 1.00 84.25 247 ASP A O 1
ATOM 1999 N N . GLU A 1 248 ? 22.809 1.739 -31.686 1.00 74.19 248 GLU A N 1
ATOM 2000 C CA . GLU A 1 248 ? 23.605 0.583 -32.114 1.00 74.19 248 GLU A CA 1
ATOM 2001 C C . GLU A 1 248 ? 25.107 0.875 -32.165 1.00 74.19 248 GLU A C 1
ATOM 2003 O O . GLU A 1 248 ? 25.912 -0.059 -32.235 1.00 74.19 248 GLU A O 1
ATOM 2008 N N . SER A 1 249 ? 25.514 2.148 -32.124 1.00 67.81 249 SER A N 1
ATOM 2009 C CA . SER A 1 249 ? 26.929 2.482 -32.101 1.00 67.81 249 SER A CA 1
ATOM 2010 C C . SER A 1 249 ? 27.569 1.933 -30.819 1.00 67.81 249 SER A C 1
ATOM 2012 O O . SER A 1 249 ? 27.154 2.184 -29.681 1.00 67.81 249 SER A O 1
ATOM 2014 N N . ASN A 1 250 ? 28.598 1.109 -31.027 1.00 53.09 250 ASN A N 1
ATOM 2015 C CA . ASN A 1 250 ? 29.442 0.519 -29.992 1.00 53.09 250 ASN A CA 1
ATOM 2016 C C . ASN A 1 250 ? 30.427 1.552 -29.429 1.00 53.09 250 ASN A C 1
ATOM 2018 O O . ASN A 1 250 ? 31.595 1.244 -29.194 1.00 53.09 250 ASN A O 1
ATOM 2022 N N . GLU A 1 251 ? 29.980 2.779 -29.177 1.00 50.25 251 GLU A N 1
ATOM 2023 C CA . GLU A 1 251 ? 30.746 3.669 -28.320 1.00 50.25 251 GLU A CA 1
ATOM 2024 C C . GLU A 1 251 ? 30.459 3.261 -26.877 1.00 50.25 251 GLU A C 1
ATOM 2026 O O . GLU A 1 251 ? 29.673 3.855 -26.140 1.00 50.25 251 GLU A O 1
ATOM 2031 N N . ALA A 1 252 ? 31.121 2.174 -26.471 1.00 46.28 252 ALA A N 1
ATOM 2032 C CA . ALA A 1 252 ? 31.648 2.092 -25.124 1.00 46.28 252 ALA A CA 1
ATOM 2033 C C . ALA A 1 252 ? 32.469 3.370 -24.937 1.00 46.28 252 ALA A C 1
ATOM 2035 O O . ALA A 1 252 ? 33.630 3.433 -25.339 1.00 46.28 252 ALA A O 1
ATOM 2036 N N . PHE A 1 253 ? 31.818 4.427 -24.450 1.00 47.28 253 PHE A N 1
ATOM 2037 C CA . PHE A 1 253 ? 32.469 5.677 -24.127 1.00 47.28 253 PHE A CA 1
ATOM 2038 C C . PHE A 1 253 ? 33.533 5.336 -23.089 1.00 47.28 253 PHE A C 1
ATOM 2040 O O . PHE A 1 253 ? 33.249 5.194 -21.902 1.00 47.28 253 PHE A O 1
ATOM 2047 N N . PHE A 1 254 ? 34.773 5.186 -23.548 1.00 44.09 254 PHE A N 1
ATOM 2048 C CA . PHE A 1 254 ? 35.937 5.445 -22.729 1.00 44.09 254 PHE A CA 1
ATOM 2049 C C . PHE A 1 254 ? 35.845 6.928 -22.389 1.00 44.09 254 PHE A C 1
ATOM 2051 O O . PHE A 1 254 ? 36.389 7.784 -23.084 1.00 44.09 254 PHE A O 1
ATOM 2058 N N . THR A 1 255 ? 35.068 7.265 -21.361 1.00 43.38 255 THR A N 1
ATOM 2059 C CA . THR A 1 255 ? 35.204 8.579 -20.750 1.00 43.38 255 THR A CA 1
ATOM 2060 C C . THR A 1 255 ? 36.661 8.688 -20.299 1.00 43.38 255 THR A C 1
ATOM 2062 O O . THR A 1 255 ? 37.260 7.692 -19.885 1.00 43.38 255 THR A O 1
ATOM 2065 N N . ASN A 1 256 ? 37.262 9.874 -20.411 1.00 44.41 256 ASN A N 1
ATOM 2066 C CA . ASN A 1 256 ? 38.685 10.119 -20.125 1.00 44.41 256 ASN A CA 1
ATOM 2067 C C . ASN A 1 256 ? 39.126 9.752 -18.681 1.00 44.41 256 ASN A C 1
ATOM 2069 O O . ASN A 1 256 ? 40.289 9.937 -18.335 1.00 44.41 256 ASN A O 1
ATOM 2073 N N . GLU A 1 257 ? 38.221 9.208 -17.860 1.00 43.12 257 GLU A N 1
ATOM 2074 C CA . GLU A 1 257 ? 38.434 8.709 -16.498 1.00 43.12 257 GLU A CA 1
ATOM 2075 C C . GLU A 1 257 ? 38.241 7.181 -16.343 1.00 43.12 257 GLU A C 1
ATOM 2077 O O . GLU A 1 257 ? 38.279 6.662 -15.231 1.00 43.12 257 GLU A O 1
ATOM 2082 N N . GLY A 1 258 ? 38.065 6.422 -17.432 1.00 49.06 258 GLY A N 1
ATOM 2083 C CA . GLY A 1 258 ? 38.011 4.952 -17.387 1.00 49.06 258 GLY A CA 1
ATOM 2084 C C . GLY A 1 258 ? 36.680 4.351 -16.914 1.00 49.06 258 GLY A C 1
ATOM 2085 O O . GLY A 1 258 ? 36.619 3.148 -16.665 1.00 49.06 258 GLY A O 1
ATOM 2086 N N . SER A 1 259 ? 35.607 5.145 -16.816 1.00 54.28 259 SER A N 1
ATOM 2087 C CA . SER A 1 259 ? 34.257 4.641 -16.531 1.00 54.28 259 SER A CA 1
ATOM 2088 C C . SER A 1 259 ? 33.501 4.341 -17.830 1.00 54.28 259 SER A C 1
ATOM 2090 O O . SER A 1 259 ? 33.362 5.215 -18.685 1.00 54.28 259 SER A O 1
ATOM 2092 N N . LEU A 1 260 ? 32.999 3.107 -17.956 1.00 65.06 260 LEU A N 1
ATOM 2093 C CA . LEU A 1 260 ? 32.192 2.608 -19.085 1.00 65.06 260 LEU A CA 1
ATOM 2094 C C . LEU A 1 260 ? 30.727 3.094 -19.059 1.00 65.06 260 LEU A C 1
ATOM 2096 O O . LEU A 1 260 ? 29.954 2.764 -19.958 1.00 65.06 260 LEU A O 1
ATOM 2100 N N . LEU A 1 261 ? 30.322 3.832 -18.021 1.00 73.25 261 LEU A N 1
ATOM 2101 C CA . LEU A 1 261 ? 28.956 4.331 -17.851 1.00 73.25 261 LEU A CA 1
ATOM 2102 C C . LEU A 1 261 ? 28.831 5.774 -18.365 1.00 73.25 261 LEU A C 1
ATOM 2104 O O . LEU A 1 261 ? 29.702 6.595 -18.070 1.00 73.25 261 LEU A O 1
ATOM 2108 N N . PRO A 1 262 ? 27.740 6.124 -19.073 1.00 77.81 262 PRO A N 1
ATOM 2109 C CA . PRO A 1 262 ? 27.453 7.513 -19.422 1.00 77.81 262 PRO A CA 1
ATOM 2110 C C . PRO A 1 262 ? 27.326 8.391 -18.171 1.00 77.81 262 PRO A C 1
ATOM 2112 O O . PRO A 1 262 ? 26.689 7.992 -17.197 1.00 77.81 262 PRO A O 1
ATOM 2115 N N . ASN A 1 263 ? 27.877 9.608 -18.212 1.00 72.38 263 ASN A N 1
ATOM 2116 C CA . ASN A 1 263 ? 27.890 10.540 -17.071 1.00 72.38 263 ASN A CA 1
ATOM 2117 C C . ASN A 1 263 ? 26.488 10.936 -16.568 1.00 72.38 263 ASN A C 1
ATOM 2119 O O . ASN A 1 263 ? 26.338 11.389 -15.437 1.00 72.38 263 ASN A O 1
ATOM 2123 N N . ASP A 1 264 ? 25.468 10.804 -17.413 1.00 80.88 264 ASP A N 1
ATOM 2124 C CA . ASP A 1 264 ? 24.069 11.122 -17.137 1.00 80.88 264 ASP A CA 1
ATOM 2125 C C . ASP A 1 264 ? 23.206 9.864 -16.899 1.00 80.88 264 ASP A C 1
ATOM 2127 O O . ASP A 1 264 ? 21.975 9.933 -16.944 1.00 80.88 264 ASP A O 1
ATOM 2131 N N . SER A 1 265 ? 23.838 8.704 -16.693 1.00 86.25 265 SER A N 1
ATOM 2132 C CA . SER A 1 265 ? 23.181 7.449 -16.321 1.00 86.25 265 SER A CA 1
ATOM 2133 C C . SER A 1 265 ? 23.075 7.302 -14.809 1.00 86.25 265 SER A C 1
ATOM 2135 O O . SER A 1 265 ? 24.028 7.565 -14.075 1.00 86.25 265 SER A O 1
ATOM 2137 N N . TYR A 1 266 ? 21.918 6.840 -14.344 1.00 86.19 266 TYR A N 1
ATOM 2138 C CA . TYR A 1 266 ? 21.711 6.435 -12.959 1.00 86.19 266 TYR A CA 1
ATOM 2139 C C . TYR A 1 266 ? 22.095 4.979 -12.703 1.00 86.19 266 TYR A C 1
ATOM 2141 O O . TYR A 1 266 ? 22.110 4.557 -11.546 1.00 86.19 266 TYR A O 1
ATOM 2149 N N . ILE A 1 267 ? 22.416 4.210 -13.748 1.00 83.06 267 ILE A N 1
ATOM 2150 C CA . ILE A 1 267 ? 22.801 2.811 -13.591 1.00 83.06 267 ILE A CA 1
ATOM 2151 C C . ILE A 1 267 ? 24.126 2.702 -12.836 1.00 83.06 267 ILE A C 1
ATOM 2153 O O . ILE A 1 267 ? 25.127 3.302 -13.216 1.00 83.06 267 ILE A O 1
ATOM 2157 N N . ILE A 1 268 ? 24.136 1.892 -11.778 1.00 75.62 268 ILE A N 1
ATOM 2158 C CA . ILE A 1 268 ? 25.310 1.720 -10.907 1.00 75.62 268 ILE A CA 1
ATOM 2159 C C . ILE A 1 268 ? 26.272 0.660 -11.466 1.00 75.62 268 ILE A C 1
ATOM 2161 O O . ILE A 1 268 ? 27.482 0.746 -11.264 1.00 75.62 268 ILE A O 1
ATOM 2165 N N . SER A 1 269 ? 25.749 -0.347 -12.172 1.00 79.19 269 SER A N 1
ATOM 2166 C CA . SER A 1 269 ? 26.529 -1.475 -12.690 1.00 79.19 269 SER A CA 1
ATOM 2167 C C . SER A 1 269 ? 26.686 -1.407 -14.206 1.00 79.19 269 SER A C 1
ATOM 2169 O O . SER A 1 269 ? 25.701 -1.435 -14.943 1.00 79.19 269 SER A O 1
ATOM 2171 N N . VAL A 1 270 ? 27.939 -1.412 -14.673 1.00 80.56 270 VAL A N 1
ATOM 2172 C CA . VAL A 1 270 ? 28.283 -1.540 -16.102 1.00 80.56 270 VAL A CA 1
ATOM 2173 C C . VAL A 1 270 ? 27.613 -2.769 -16.716 1.00 80.56 270 VAL A C 1
ATOM 2175 O O . VAL A 1 270 ? 27.131 -2.717 -17.842 1.00 80.56 270 VAL A O 1
ATOM 2178 N N . GLU A 1 271 ? 27.541 -3.870 -15.973 1.00 81.25 271 GLU A N 1
ATOM 2179 C CA . GLU A 1 271 ? 26.940 -5.104 -16.463 1.00 81.25 271 GLU A CA 1
ATOM 2180 C C . GLU A 1 271 ? 25.429 -4.963 -16.660 1.00 81.25 271 GLU A C 1
ATOM 2182 O O . GLU A 1 271 ? 24.931 -5.271 -17.739 1.00 81.25 271 GLU A O 1
ATOM 2187 N N . ILE A 1 272 ? 24.708 -4.407 -15.677 1.00 80.56 272 ILE A N 1
ATOM 2188 C CA . ILE A 1 272 ? 23.266 -4.135 -15.812 1.00 80.56 272 ILE A CA 1
ATOM 2189 C C . ILE A 1 272 ? 23.015 -3.180 -16.984 1.00 80.56 272 ILE A C 1
ATOM 2191 O O . ILE A 1 272 ? 22.096 -3.407 -17.768 1.00 80.56 272 ILE A O 1
ATOM 2195 N N . TYR A 1 273 ? 23.853 -2.154 -17.148 1.00 85.44 273 TYR A N 1
ATOM 2196 C CA . TYR A 1 273 ? 23.756 -1.215 -18.263 1.00 85.44 273 TYR A CA 1
ATOM 2197 C C . TYR A 1 273 ? 23.884 -1.915 -19.625 1.00 85.44 273 TYR A C 1
ATOM 2199 O O . TYR A 1 273 ? 23.044 -1.722 -20.507 1.00 85.44 273 TYR A O 1
ATOM 2207 N N . LEU A 1 274 ? 24.907 -2.760 -19.792 1.00 86.44 274 LEU A N 1
ATOM 2208 C CA . LEU A 1 274 ? 25.141 -3.503 -21.032 1.00 86.44 274 LEU A CA 1
ATOM 2209 C C . LEU A 1 274 ? 24.024 -4.509 -21.320 1.00 86.44 274 LEU A C 1
ATOM 2211 O O . LEU A 1 274 ? 23.611 -4.642 -22.475 1.00 86.44 274 LEU A O 1
ATOM 2215 N N . GLN A 1 275 ? 23.509 -5.191 -20.296 1.00 84.56 275 GLN A N 1
ATOM 2216 C CA . GLN A 1 275 ? 22.399 -6.129 -20.465 1.00 84.56 275 GLN A CA 1
ATOM 2217 C C . GLN A 1 275 ? 21.089 -5.408 -20.803 1.00 84.56 275 GLN A C 1
ATOM 2219 O O . GLN A 1 275 ? 20.371 -5.844 -21.701 1.00 84.56 275 GLN A O 1
ATOM 2224 N N . LEU A 1 276 ? 20.807 -4.261 -20.178 1.00 85.25 276 LEU A N 1
ATOM 2225 C CA . LEU A 1 276 ? 19.641 -3.440 -20.508 1.00 85.25 276 LEU A CA 1
ATOM 2226 C C . LEU A 1 276 ? 19.719 -2.896 -21.941 1.00 85.25 276 LEU A C 1
ATOM 2228 O O . LEU A 1 276 ? 18.727 -2.939 -22.670 1.00 85.25 276 LEU A O 1
ATOM 2232 N N . LYS A 1 277 ? 20.904 -2.453 -22.384 1.00 89.88 277 LYS A N 1
ATOM 2233 C CA . LYS A 1 277 ? 21.140 -2.045 -23.778 1.00 89.88 277 LYS A CA 1
ATOM 2234 C C . LYS A 1 277 ? 20.946 -3.213 -24.745 1.00 89.88 277 LYS A C 1
ATOM 2236 O O . LYS A 1 277 ? 20.222 -3.075 -25.727 1.00 89.88 277 LYS A O 1
ATOM 2241 N N . SER A 1 278 ? 21.521 -4.375 -24.439 1.00 88.38 278 SER A N 1
ATOM 2242 C CA . SER A 1 278 ? 21.369 -5.591 -25.252 1.00 88.38 278 SER A CA 1
ATOM 2243 C C . SER A 1 278 ? 19.904 -6.013 -25.369 1.00 88.38 278 SER A C 1
ATOM 2245 O O . SER A 1 278 ? 19.444 -6.350 -26.458 1.00 88.38 278 SER A O 1
ATOM 2247 N N . PHE A 1 279 ? 19.148 -5.920 -24.272 1.00 86.69 279 PHE A N 1
ATOM 2248 C CA . PHE A 1 279 ? 17.711 -6.172 -24.253 1.00 86.69 279 PHE A CA 1
ATOM 2249 C C . PHE A 1 279 ? 16.947 -5.210 -25.172 1.00 86.69 279 PHE A C 1
ATOM 2251 O O . PHE A 1 279 ? 16.166 -5.652 -26.013 1.00 86.69 279 PHE A O 1
ATOM 2258 N N . VAL A 1 280 ? 17.193 -3.901 -25.063 1.00 88.25 280 VAL A N 1
ATOM 2259 C CA . VAL A 1 280 ? 16.535 -2.876 -25.895 1.00 88.25 280 VAL A CA 1
ATOM 2260 C C . VAL A 1 280 ? 16.812 -3.100 -27.384 1.00 88.25 280 VAL A C 1
ATOM 2262 O O . VAL A 1 280 ? 15.880 -3.060 -28.191 1.00 88.25 280 VAL A O 1
ATOM 2265 N N . LEU A 1 281 ? 18.067 -3.376 -27.749 1.00 89.81 281 LEU A N 1
ATOM 2266 C CA . LEU A 1 281 ? 18.458 -3.659 -29.132 1.00 89.81 281 LEU A CA 1
ATOM 2267 C C . LEU A 1 281 ? 17.803 -4.941 -29.660 1.00 89.81 281 LEU A C 1
ATOM 2269 O O . LEU A 1 281 ? 17.283 -4.944 -30.774 1.00 89.81 281 LEU A O 1
ATOM 2273 N N . ALA A 1 282 ? 17.756 -6.006 -28.856 1.00 85.12 282 ALA A N 1
ATOM 2274 C CA . ALA A 1 282 ? 17.095 -7.255 -29.227 1.00 85.12 282 ALA A CA 1
ATOM 2275 C C . ALA A 1 282 ? 15.591 -7.062 -29.484 1.00 85.12 282 ALA A C 1
ATOM 2277 O O . ALA A 1 282 ? 15.068 -7.546 -30.489 1.00 85.12 282 ALA A O 1
ATOM 2278 N N . ILE A 1 283 ? 14.904 -6.292 -28.631 1.00 84.56 283 ILE A N 1
ATOM 2279 C CA . ILE A 1 283 ? 13.489 -5.944 -28.826 1.00 84.56 283 ILE A CA 1
ATOM 2280 C C . ILE A 1 283 ? 13.293 -5.125 -30.108 1.00 84.56 283 ILE A C 1
ATOM 2282 O O . ILE A 1 283 ? 12.398 -5.433 -30.893 1.00 84.56 283 ILE A O 1
ATOM 2286 N N . ASN A 1 284 ? 14.131 -4.113 -30.360 1.00 86.69 284 ASN A N 1
ATOM 2287 C CA . ASN A 1 284 ? 14.043 -3.297 -31.578 1.00 86.69 284 ASN A CA 1
ATOM 2288 C C . ASN A 1 284 ? 14.293 -4.119 -32.858 1.00 86.69 284 ASN A C 1
ATOM 2290 O O . ASN A 1 284 ? 13.655 -3.862 -33.879 1.00 86.69 284 ASN A O 1
ATOM 2294 N N . ASN A 1 285 ? 15.165 -5.128 -32.785 1.00 87.75 285 ASN A N 1
ATOM 2295 C CA . ASN A 1 285 ? 15.504 -6.022 -33.895 1.00 87.75 285 ASN A CA 1
ATOM 2296 C C . ASN A 1 285 ? 14.560 -7.229 -34.037 1.00 87.75 285 ASN A C 1
ATOM 2298 O O . ASN A 1 285 ? 14.774 -8.067 -34.912 1.00 87.75 285 ASN A O 1
ATOM 2302 N N . ASN A 1 286 ? 13.499 -7.313 -33.224 1.00 84.88 286 ASN A N 1
ATOM 2303 C CA . ASN A 1 286 ? 12.568 -8.446 -33.173 1.00 84.88 286 ASN A CA 1
ATOM 2304 C C . ASN A 1 286 ? 13.260 -9.805 -32.927 1.00 84.88 286 ASN A C 1
ATOM 2306 O O . ASN A 1 286 ? 12.840 -10.824 -33.478 1.00 84.88 286 ASN A O 1
ATOM 2310 N N . ASP A 1 287 ? 14.296 -9.830 -32.082 1.00 85.38 287 ASP A N 1
ATOM 2311 C CA . ASP A 1 287 ? 14.977 -11.050 -31.636 1.00 85.38 287 ASP A CA 1
ATOM 2312 C C . ASP A 1 287 ? 14.553 -11.420 -30.198 1.00 85.38 287 ASP A C 1
ATOM 2314 O O . ASP A 1 287 ? 15.166 -10.977 -29.219 1.00 85.38 287 ASP A O 1
ATOM 2318 N N . PRO A 1 288 ? 13.498 -12.241 -30.028 1.00 78.50 288 PRO A N 1
ATOM 2319 C CA . PRO A 1 288 ? 13.017 -12.623 -28.705 1.00 78.50 288 PRO A CA 1
ATOM 2320 C C . PRO A 1 288 ? 14.001 -13.526 -27.952 1.00 78.50 288 PRO A C 1
ATOM 2322 O O . PRO A 1 288 ? 13.968 -13.549 -26.725 1.00 78.50 288 PRO A O 1
ATOM 2325 N N . SER A 1 289 ? 14.878 -14.259 -28.650 1.00 79.12 289 SER A N 1
ATOM 2326 C CA . SER A 1 289 ? 15.850 -15.146 -28.004 1.00 79.12 289 SER A CA 1
ATOM 2327 C C . SER A 1 289 ? 16.970 -14.338 -27.360 1.00 79.12 289 SER A C 1
ATOM 2329 O O . SER A 1 289 ? 17.339 -14.604 -26.218 1.00 79.12 289 SER A O 1
ATOM 2331 N N . ALA A 1 290 ? 17.500 -13.340 -28.068 1.00 78.69 290 ALA A N 1
ATOM 2332 C CA . ALA A 1 290 ? 18.497 -12.434 -27.507 1.00 78.69 290 ALA A CA 1
ATOM 2333 C C . ALA A 1 290 ? 17.914 -11.588 -26.363 1.00 78.69 290 ALA A C 1
ATOM 2335 O O . ALA A 1 290 ? 18.586 -11.379 -25.350 1.00 78.69 290 ALA A O 1
ATOM 2336 N N . ALA A 1 291 ? 16.651 -11.161 -26.485 1.00 73.88 291 ALA A N 1
ATOM 2337 C CA . ALA A 1 291 ? 15.957 -10.440 -25.423 1.00 73.88 291 ALA A CA 1
ATOM 2338 C C . ALA A 1 291 ? 15.809 -11.300 -24.156 1.00 73.88 291 ALA A C 1
ATOM 2340 O O . ALA A 1 291 ? 16.102 -10.825 -23.062 1.00 73.88 291 ALA A O 1
ATOM 2341 N N . ASP A 1 292 ? 15.422 -12.571 -24.289 1.00 72.88 292 ASP A N 1
ATOM 2342 C CA . ASP A 1 292 ? 15.292 -13.494 -23.154 1.00 72.88 292 ASP A CA 1
ATOM 2343 C C . ASP A 1 292 ? 16.635 -13.759 -22.453 1.00 72.88 292 ASP A C 1
ATOM 2345 O O . ASP A 1 292 ? 16.707 -13.745 -21.224 1.00 72.88 292 ASP A O 1
ATOM 2349 N N . ILE A 1 293 ? 17.726 -13.907 -23.213 1.00 77.81 293 ILE A N 1
ATOM 2350 C CA . ILE A 1 293 ? 19.082 -14.069 -22.661 1.00 77.81 293 ILE A CA 1
ATOM 2351 C C . ILE A 1 293 ? 19.497 -12.829 -21.861 1.00 77.81 293 ILE A C 1
ATOM 2353 O O . ILE A 1 293 ? 19.932 -12.957 -20.714 1.00 77.81 293 ILE A O 1
ATOM 2357 N N . ALA A 1 294 ? 19.343 -11.635 -22.439 1.00 75.38 294 ALA A N 1
ATOM 2358 C CA . ALA A 1 294 ? 19.705 -10.381 -21.780 1.00 75.38 294 ALA A CA 1
ATOM 2359 C C . ALA A 1 294 ? 18.852 -10.137 -20.524 1.00 75.38 294 ALA A C 1
ATOM 2361 O O . ALA A 1 294 ? 19.363 -9.755 -19.469 1.00 75.38 294 ALA A O 1
ATOM 2362 N N . LEU A 1 295 ? 17.552 -10.425 -20.608 1.00 73.12 295 LEU A N 1
ATOM 2363 C CA . LEU A 1 295 ? 16.629 -10.340 -19.483 1.00 73.12 295 LEU A CA 1
ATOM 2364 C C . LEU A 1 295 ? 17.015 -11.319 -18.371 1.00 73.12 295 LEU A C 1
ATOM 2366 O O . LEU A 1 295 ? 17.067 -10.941 -17.202 1.00 73.12 295 LEU A O 1
ATOM 2370 N N . THR A 1 296 ? 17.329 -12.561 -18.725 1.00 71.12 296 THR A N 1
ATOM 2371 C CA . THR A 1 296 ? 17.771 -13.595 -17.787 1.00 71.12 296 THR A CA 1
ATOM 2372 C C . THR A 1 296 ? 19.082 -13.205 -17.107 1.00 71.12 296 THR A C 1
ATOM 2374 O O . THR A 1 296 ? 19.221 -13.399 -15.899 1.00 71.12 296 THR A O 1
ATOM 2377 N N . ALA A 1 297 ? 20.025 -12.607 -17.836 1.00 72.06 297 ALA A N 1
ATOM 2378 C CA . ALA A 1 297 ? 21.267 -12.086 -17.269 1.00 72.06 297 ALA A CA 1
ATOM 2379 C C . ALA A 1 297 ? 21.010 -10.942 -16.270 1.00 72.06 297 ALA A C 1
ATOM 2381 O O . ALA A 1 297 ? 21.571 -10.958 -15.178 1.00 72.06 297 ALA A O 1
ATOM 2382 N N . MET A 1 298 ? 20.094 -10.010 -16.573 1.00 66.56 298 MET A N 1
ATOM 2383 C CA . MET A 1 298 ? 19.684 -8.966 -15.616 1.00 66.56 298 MET A CA 1
ATOM 2384 C C . MET A 1 298 ? 19.037 -9.539 -14.345 1.00 66.56 298 MET A C 1
ATOM 2386 O O . MET A 1 298 ? 19.253 -9.003 -13.259 1.00 66.56 298 MET A O 1
ATOM 2390 N N . HIS A 1 299 ? 18.261 -10.623 -14.456 1.00 63.81 299 HIS A N 1
ATOM 2391 C CA . HIS A 1 299 ? 17.618 -11.277 -13.308 1.00 63.81 299 HIS A CA 1
ATOM 2392 C C . HIS A 1 299 ? 18.602 -12.050 -12.423 1.00 63.81 299 HIS A C 1
ATOM 2394 O O . HIS A 1 299 ? 18.490 -11.991 -11.201 1.00 63.81 299 HIS A O 1
ATOM 2400 N N . HIS A 1 300 ? 19.582 -12.756 -12.998 1.00 55.38 300 HIS A N 1
ATOM 2401 C CA . HIS A 1 300 ? 20.579 -13.497 -12.209 1.00 55.38 300 HIS A CA 1
ATOM 2402 C C . HIS A 1 300 ? 21.396 -12.586 -11.281 1.00 55.38 300 HIS A C 1
ATOM 2404 O O . HIS A 1 300 ? 21.822 -13.030 -10.214 1.00 55.38 300 HIS A O 1
ATOM 2410 N N . HIS A 1 301 ? 21.528 -11.309 -11.639 1.00 51.31 301 HIS A N 1
ATOM 2411 C CA . HIS A 1 301 ? 22.159 -10.282 -10.814 1.00 51.31 301 HIS A CA 1
ATOM 2412 C C . HIS A 1 301 ? 21.235 -9.665 -9.755 1.00 51.31 301 HIS A C 1
ATOM 2414 O O . HIS A 1 301 ? 21.740 -9.052 -8.821 1.00 51.31 301 HIS A O 1
ATOM 2420 N N . ASN A 1 302 ? 19.912 -9.859 -9.857 1.00 43.88 302 ASN A N 1
ATOM 2421 C CA . ASN A 1 302 ? 18.884 -9.200 -9.037 1.00 43.88 302 ASN A CA 1
ATOM 2422 C C . ASN A 1 302 ? 17.934 -10.159 -8.270 1.00 43.88 302 ASN A C 1
ATOM 2424 O O . ASN A 1 302 ? 16.928 -9.682 -7.766 1.00 43.88 302 ASN A O 1
ATOM 2428 N N . VAL A 1 303 ? 18.265 -11.453 -8.089 1.00 30.77 303 VAL A N 1
ATOM 2429 C CA . VAL A 1 303 ? 17.554 -12.515 -7.304 1.00 30.77 303 VAL A CA 1
ATOM 2430 C C . VAL A 1 303 ? 16.807 -13.588 -8.137 1.00 30.77 303 VAL A C 1
ATOM 2432 O O . VAL A 1 303 ? 16.249 -13.346 -9.200 1.00 30.77 303 VAL A O 1
ATOM 2435 N N . LYS A 1 304 ? 16.884 -14.833 -7.632 1.00 30.03 304 LYS A N 1
ATOM 2436 C CA . LYS A 1 304 ? 16.510 -16.147 -8.201 1.00 30.03 304 LYS A CA 1
ATOM 2437 C C . LYS A 1 304 ? 14.996 -16.374 -8.479 1.00 30.03 304 LYS A C 1
ATOM 2439 O O . LYS A 1 304 ? 14.199 -16.222 -7.564 1.00 30.03 304 LYS A O 1
ATOM 2444 N N . LEU A 1 305 ? 14.716 -17.004 -9.646 1.00 28.00 305 LEU A N 1
ATOM 2445 C CA . LEU A 1 305 ? 13.541 -17.829 -10.090 1.00 28.00 305 LEU A CA 1
ATOM 2446 C C . LEU A 1 305 ? 12.254 -17.057 -10.506 1.00 28.00 305 LEU A C 1
ATOM 2448 O O . LEU A 1 305 ? 11.948 -16.041 -9.911 1.00 28.00 305 LEU A O 1
ATOM 2452 N N . VAL A 1 306 ? 11.434 -17.410 -11.522 1.00 25.69 306 VAL A N 1
ATOM 2453 C CA . VAL A 1 306 ? 10.878 -18.690 -12.037 1.00 25.69 306 VAL A CA 1
ATOM 2454 C C . VAL A 1 306 ? 10.538 -18.559 -13.544 1.00 25.69 306 VAL A C 1
ATOM 2456 O O . VAL A 1 306 ? 10.088 -17.512 -13.997 1.00 25.69 306 VAL A O 1
ATOM 2459 N N . HIS A 1 307 ? 10.710 -19.637 -14.320 1.00 27.64 307 HIS A N 1
ATOM 2460 C CA . HIS A 1 307 ? 10.289 -19.741 -15.728 1.00 27.64 307 HIS A CA 1
ATOM 2461 C C . HIS A 1 307 ? 8.758 -19.714 -15.898 1.00 27.64 307 HIS A C 1
ATOM 2463 O O . HIS A 1 307 ? 8.055 -20.462 -15.221 1.00 27.64 307 HIS A O 1
ATOM 2469 N N . SER A 1 308 ? 8.244 -19.020 -16.918 1.00 26.53 308 SER A N 1
ATOM 2470 C CA . SER A 1 308 ? 7.036 -19.489 -17.610 1.00 26.53 308 SER A CA 1
ATOM 2471 C C . SER A 1 308 ? 7.076 -19.121 -19.091 1.00 26.53 308 SER A C 1
ATOM 2473 O O . SER A 1 308 ? 7.423 -18.003 -19.468 1.00 26.53 308 SER A O 1
ATOM 2475 N N . ALA A 1 309 ? 6.777 -20.114 -19.922 1.00 29.03 309 ALA A N 1
ATOM 2476 C CA . ALA A 1 309 ? 6.856 -20.049 -21.367 1.00 29.03 309 ALA A CA 1
ATOM 2477 C C . ALA A 1 309 ? 5.626 -19.367 -21.981 1.00 29.03 309 ALA A C 1
ATOM 2479 O O . ALA A 1 309 ? 4.501 -19.583 -21.541 1.00 29.03 309 ALA A O 1
ATOM 2480 N N . LYS A 1 310 ? 5.875 -18.661 -23.092 1.00 31.25 310 LYS A N 1
ATOM 2481 C CA . LYS A 1 310 ? 4.913 -18.255 -24.130 1.00 31.25 310 LYS A CA 1
ATOM 2482 C C . LYS A 1 310 ? 3.680 -17.482 -23.649 1.00 31.25 310 LYS A C 1
ATOM 2484 O O . LYS A 1 310 ? 2.585 -18.023 -23.661 1.00 31.25 310 LYS A O 1
ATOM 2489 N N . THR A 1 311 ? 3.837 -16.179 -23.443 1.00 28.31 311 THR A N 1
ATOM 2490 C CA . THR A 1 311 ? 2.805 -15.167 -23.746 1.00 28.31 311 THR A CA 1
ATOM 2491 C C . THR A 1 311 ? 3.447 -13.785 -23.720 1.00 28.31 311 THR A C 1
ATOM 2493 O O . THR A 1 311 ? 4.322 -13.569 -22.894 1.00 28.31 311 THR A O 1
ATOM 2496 N N . ASP A 1 312 ? 3.008 -12.917 -24.640 1.00 32.16 312 ASP A N 1
ATOM 2497 C CA . ASP A 1 312 ? 3.123 -11.448 -24.686 1.00 32.16 312 ASP A CA 1
ATOM 2498 C C . ASP A 1 312 ? 4.320 -10.799 -23.947 1.00 32.16 312 ASP A C 1
ATOM 2500 O O . ASP A 1 312 ? 4.441 -10.893 -22.729 1.00 32.16 312 ASP A O 1
ATOM 2504 N N . ALA A 1 313 ? 5.178 -10.056 -24.661 1.00 31.19 313 ALA A N 1
ATOM 2505 C CA . ALA A 1 313 ? 6.390 -9.415 -24.116 1.00 31.19 313 ALA A CA 1
ATOM 2506 C C . ALA A 1 313 ? 6.125 -8.471 -22.918 1.00 31.19 313 ALA A C 1
ATOM 2508 O O . ALA A 1 313 ? 7.042 -8.114 -22.178 1.00 31.19 313 ALA A O 1
ATOM 2509 N N . SER A 1 314 ? 4.860 -8.110 -22.684 1.00 32.97 314 SER A N 1
ATOM 2510 C CA . SER A 1 314 ? 4.389 -7.383 -21.507 1.00 32.97 314 SER A CA 1
ATOM 2511 C C . SER A 1 314 ? 4.419 -8.196 -20.197 1.00 32.97 314 SER A C 1
ATOM 2513 O O . SER A 1 314 ? 4.446 -7.599 -19.121 1.00 32.97 314 SER A O 1
ATOM 2515 N N . VAL A 1 315 ? 4.405 -9.533 -20.236 1.00 31.91 315 VAL A N 1
ATOM 2516 C CA . VAL A 1 315 ? 4.358 -10.403 -19.043 1.00 31.91 315 VAL A CA 1
ATOM 2517 C C . VAL A 1 315 ? 5.738 -10.559 -18.382 1.00 31.91 315 VAL A C 1
ATOM 2519 O O . VAL A 1 315 ? 5.824 -10.292 -17.182 1.00 31.91 315 VAL A O 1
ATOM 2522 N N . PRO A 1 316 ? 6.836 -10.876 -19.104 1.00 36.41 316 PRO A N 1
ATOM 2523 C CA . PRO A 1 316 ? 8.182 -10.915 -18.517 1.00 36.41 316 PRO A CA 1
ATOM 2524 C C . PRO A 1 316 ? 8.617 -9.562 -17.938 1.00 36.41 316 PRO A C 1
ATOM 2526 O O . PRO A 1 316 ? 9.274 -9.502 -16.903 1.00 36.41 316 PRO A O 1
ATOM 2529 N N . LEU A 1 317 ? 8.183 -8.466 -18.565 1.00 42.16 317 LEU A N 1
ATOM 2530 C CA . LEU A 1 317 ? 8.453 -7.099 -18.126 1.00 42.16 317 LEU A CA 1
ATOM 2531 C C . LEU A 1 317 ? 7.738 -6.759 -16.810 1.00 42.16 317 LEU A C 1
ATOM 2533 O O . LEU A 1 317 ? 8.331 -6.175 -15.907 1.00 42.16 317 LEU A O 1
ATOM 2537 N N . ARG A 1 318 ? 6.475 -7.183 -16.669 1.00 41.25 318 ARG A N 1
ATOM 2538 C CA . ARG A 1 318 ? 5.714 -7.066 -15.416 1.00 41.25 318 ARG A CA 1
ATOM 2539 C C . ARG A 1 318 ? 6.305 -7.926 -14.304 1.00 41.25 318 ARG A C 1
ATOM 2541 O O . ARG A 1 318 ? 6.292 -7.496 -13.157 1.00 41.25 318 ARG A O 1
ATOM 2548 N N . VAL A 1 319 ? 6.820 -9.111 -14.633 1.00 36.78 319 VAL A N 1
ATOM 2549 C CA . VAL A 1 319 ? 7.491 -10.006 -13.678 1.00 36.78 319 VAL A CA 1
ATOM 2550 C C . VAL A 1 319 ? 8.828 -9.426 -13.217 1.00 36.78 319 VAL A C 1
ATOM 2552 O O . VAL A 1 319 ? 9.060 -9.424 -12.016 1.00 36.78 319 VAL A O 1
ATOM 2555 N N . LEU A 1 320 ? 9.644 -8.853 -14.111 1.00 42.47 320 LEU A N 1
ATOM 2556 C CA . LEU A 1 320 ? 10.886 -8.158 -13.742 1.00 42.47 320 LEU A CA 1
ATOM 2557 C C . LEU A 1 320 ? 10.604 -6.933 -12.865 1.00 42.47 320 LEU A C 1
ATOM 2559 O O . LEU A 1 320 ? 11.245 -6.731 -11.839 1.00 42.47 320 LEU A O 1
ATOM 2563 N N . ILE A 1 321 ? 9.638 -6.098 -13.256 1.00 44.31 321 ILE A N 1
ATOM 2564 C CA . ILE A 1 321 ? 9.281 -4.918 -12.465 1.00 44.31 321 ILE A CA 1
ATOM 2565 C C . ILE A 1 321 ? 8.759 -5.361 -11.091 1.00 44.31 321 ILE A C 1
ATOM 2567 O O . ILE A 1 321 ? 9.189 -4.825 -10.076 1.00 44.31 321 ILE A O 1
ATOM 2571 N N . LYS A 1 322 ? 7.930 -6.411 -11.032 1.00 42.53 322 LYS A N 1
ATOM 2572 C CA . LYS A 1 322 ? 7.554 -7.047 -9.765 1.00 42.53 322 LYS A CA 1
ATOM 2573 C C . LYS A 1 322 ? 8.770 -7.567 -9.000 1.00 42.53 322 LYS A C 1
ATOM 2575 O O . LYS A 1 322 ? 8.835 -7.297 -7.816 1.00 42.53 322 LYS A O 1
ATOM 2580 N N . SER A 1 323 ? 9.735 -8.260 -9.602 1.00 38.41 323 SER A N 1
ATOM 2581 C CA . SER A 1 323 ? 10.895 -8.806 -8.875 1.00 38.41 323 SER A CA 1
ATOM 2582 C C . SER A 1 323 ? 11.826 -7.719 -8.333 1.00 38.41 323 SER A C 1
ATOM 2584 O O . SER A 1 323 ? 12.390 -7.895 -7.258 1.00 38.41 323 SER A O 1
ATOM 2586 N N . LEU A 1 324 ? 11.927 -6.571 -9.015 1.00 41.84 324 LEU A N 1
ATOM 2587 C CA . LEU A 1 324 ? 12.589 -5.372 -8.483 1.00 41.84 324 LEU A CA 1
ATOM 2588 C C . LEU A 1 324 ? 11.882 -4.841 -7.218 1.00 41.84 324 LEU A C 1
ATOM 2590 O O . LEU A 1 324 ? 12.531 -4.276 -6.345 1.00 41.84 324 LEU A O 1
ATOM 2594 N N . PHE A 1 325 ? 10.569 -5.061 -7.086 1.00 43.69 325 PHE A N 1
ATOM 2595 C CA . PHE A 1 325 ? 9.774 -4.657 -5.919 1.00 43.69 325 PHE A CA 1
ATOM 2596 C C . PHE A 1 325 ? 9.597 -5.757 -4.850 1.00 43.69 325 PHE A C 1
ATOM 2598 O O . PHE A 1 325 ? 9.451 -5.436 -3.677 1.00 43.69 325 PHE A O 1
ATOM 2605 N N . TYR A 1 326 ? 9.595 -7.040 -5.228 1.00 33.78 326 TYR A N 1
ATOM 2606 C CA . TYR A 1 326 ? 9.259 -8.191 -4.371 1.00 33.78 326 TYR A CA 1
ATOM 2607 C C . TYR A 1 326 ? 10.461 -8.844 -3.679 1.00 33.78 326 TYR A C 1
ATOM 2609 O O . TYR A 1 326 ? 10.259 -9.718 -2.839 1.00 33.78 326 TYR A O 1
ATOM 2617 N N . ASN A 1 327 ? 11.691 -8.392 -3.942 1.00 32.69 327 ASN A N 1
ATOM 2618 C CA . ASN A 1 327 ? 12.818 -8.697 -3.053 1.00 32.69 327 ASN A CA 1
ATOM 2619 C C . ASN A 1 327 ? 12.660 -8.108 -1.643 1.00 32.69 327 ASN A C 1
ATOM 2621 O O . ASN A 1 327 ? 13.489 -8.393 -0.792 1.00 32.69 327 ASN A O 1
ATOM 2625 N N . GLU A 1 328 ? 11.595 -7.344 -1.379 1.00 35.47 328 GLU A N 1
ATOM 2626 C CA . GLU A 1 328 ? 11.275 -6.779 -0.070 1.00 35.47 328 GLU A CA 1
ATOM 2627 C C . GLU A 1 328 ? 10.175 -7.543 0.692 1.00 35.47 328 GLU A C 1
ATOM 2629 O O . GLU A 1 328 ? 9.361 -6.947 1.395 1.00 35.47 328 GLU A O 1
ATOM 2634 N N . SER A 1 329 ? 10.218 -8.876 0.722 1.00 25.95 329 SER A N 1
ATOM 2635 C CA . SER A 1 329 ? 10.022 -9.530 2.031 1.00 25.95 329 SER A CA 1
ATOM 2636 C C . SER A 1 329 ? 11.307 -9.365 2.844 1.00 25.95 329 SER A C 1
ATOM 2638 O O . SER A 1 329 ? 11.872 -10.362 3.288 1.00 25.95 329 SER A O 1
ATOM 2640 N N . SER A 1 330 ? 11.858 -8.147 2.873 1.00 27.95 330 SER A N 1
ATOM 2641 C CA . SER A 1 330 ? 13.194 -7.742 3.320 1.00 27.95 330 SER A CA 1
ATOM 2642 C C . SER A 1 330 ? 13.544 -6.339 2.786 1.00 27.95 330 SER A C 1
ATOM 2644 O O . SER A 1 330 ? 14.203 -6.253 1.764 1.00 27.95 330 SER A O 1
ATOM 2646 N N . VAL A 1 331 ? 13.088 -5.253 3.423 1.00 24.64 331 VAL A N 1
ATOM 2647 C CA . VAL A 1 331 ? 13.632 -3.863 3.459 1.00 24.64 331 VAL A CA 1
ATOM 2648 C C . VAL A 1 331 ? 12.469 -2.857 3.455 1.00 24.64 331 VAL A C 1
ATOM 2650 O O . VAL A 1 331 ? 11.416 -3.050 2.864 1.00 24.64 331 VAL A O 1
ATOM 2653 N N . SER A 1 332 ? 12.618 -1.783 4.216 1.00 25.66 332 SER A N 1
ATOM 2654 C CA . SER A 1 332 ? 11.584 -0.792 4.507 1.00 25.66 332 SER A CA 1
ATOM 2655 C C . SER A 1 332 ? 12.271 0.469 4.978 1.00 25.66 332 SER A C 1
ATOM 2657 O O . SER A 1 332 ? 13.401 0.379 5.419 1.00 25.66 332 SER A O 1
ATOM 2659 N N . LEU A 1 333 ? 11.572 1.602 4.922 1.00 25.39 333 LEU A N 1
ATOM 2660 C CA . LEU A 1 333 ? 11.750 2.789 5.767 1.00 25.39 333 LEU A CA 1
ATOM 2661 C C . LEU A 1 333 ? 13.188 3.088 6.238 1.00 25.39 333 LEU A C 1
ATOM 2663 O O . LEU A 1 333 ? 13.481 2.993 7.428 1.00 25.39 333 LEU A O 1
ATOM 2667 N N . GLU A 1 334 ? 14.052 3.566 5.339 1.00 28.50 334 GLU A N 1
ATOM 2668 C CA . GLU A 1 334 ? 15.126 4.472 5.767 1.00 28.50 334 GLU A CA 1
ATOM 2669 C C . GLU A 1 334 ? 14.463 5.743 6.305 1.00 28.50 334 GLU A C 1
ATOM 2671 O O . GLU A 1 334 ? 14.009 6.611 5.551 1.00 28.50 334 GLU A O 1
ATOM 2676 N N . VAL A 1 335 ? 14.332 5.815 7.627 1.00 31.72 335 VAL A N 1
ATOM 2677 C CA . VAL A 1 335 ? 13.948 7.036 8.321 1.00 31.72 335 VAL A CA 1
ATOM 2678 C C . VAL A 1 335 ? 15.251 7.665 8.789 1.00 31.72 335 VAL A C 1
ATOM 2680 O O . VAL A 1 335 ? 15.832 7.247 9.786 1.00 31.72 335 VAL A O 1
ATOM 2683 N N . ASP A 1 336 ? 15.719 8.655 8.030 1.00 30.16 336 ASP A N 1
ATOM 2684 C CA . ASP A 1 336 ? 16.894 9.479 8.335 1.00 30.16 336 ASP A CA 1
ATOM 2685 C C . ASP A 1 336 ? 16.584 10.414 9.524 1.00 30.16 336 ASP A C 1
ATOM 2687 O O . ASP A 1 336 ? 16.455 11.634 9.402 1.00 30.16 336 ASP A O 1
ATOM 2691 N N . SER A 1 337 ? 16.372 9.831 10.699 1.00 37.50 337 SER A N 1
ATOM 2692 C CA . SER A 1 337 ? 16.222 10.564 11.950 1.00 37.50 337 SER A CA 1
ATOM 2693 C C . SER A 1 337 ? 16.761 9.747 13.115 1.00 37.50 337 SER A C 1
ATOM 2695 O O . SER A 1 337 ? 16.489 8.553 13.229 1.00 37.50 337 SER A O 1
ATOM 2697 N N . ASP A 1 338 ? 17.518 10.417 13.980 1.00 41.59 338 ASP A N 1
ATOM 2698 C CA . ASP A 1 338 ? 18.066 9.839 15.203 1.00 41.59 338 ASP A CA 1
ATOM 2699 C C . ASP A 1 338 ? 16.915 9.493 16.146 1.00 41.59 338 ASP A C 1
ATOM 2701 O O . ASP A 1 338 ? 16.273 10.379 16.716 1.00 41.59 338 ASP A O 1
ATOM 2705 N N . PHE A 1 339 ? 16.650 8.202 16.317 1.00 47.50 339 PHE A N 1
ATOM 2706 C CA . PHE A 1 339 ? 15.728 7.718 17.337 1.00 47.50 339 PHE A CA 1
ATOM 2707 C C . PHE A 1 339 ? 16.521 7.195 18.526 1.00 47.50 339 PHE A C 1
ATOM 2709 O O . PHE A 1 339 ? 17.610 6.632 18.369 1.00 47.50 339 PHE A O 1
ATOM 2716 N N . LYS A 1 340 ? 15.977 7.326 19.736 1.00 51.00 340 LYS A N 1
ATOM 2717 C CA . LYS A 1 340 ? 16.496 6.545 20.858 1.00 51.00 340 LYS A CA 1
ATOM 2718 C C . LYS A 1 340 ? 15.995 5.111 20.735 1.00 51.00 340 LYS A C 1
ATOM 2720 O O . LYS A 1 340 ? 14.882 4.872 20.267 1.00 51.00 340 LYS A O 1
ATOM 2725 N N . VAL A 1 341 ? 16.778 4.156 21.236 1.00 50.56 341 VAL A N 1
ATOM 2726 C CA . VAL A 1 341 ? 16.368 2.744 21.402 1.00 50.56 341 VAL A CA 1
ATOM 2727 C C . VAL A 1 341 ? 14.975 2.626 22.025 1.00 50.56 341 VAL A C 1
ATOM 2729 O O . VAL A 1 341 ? 14.154 1.843 21.549 1.00 50.56 341 VAL A O 1
ATOM 2732 N N . ARG A 1 342 ? 14.659 3.468 23.015 1.00 51.62 342 ARG A N 1
ATOM 2733 C CA . ARG A 1 342 ? 13.325 3.522 23.628 1.00 51.62 342 ARG A CA 1
ATOM 2734 C C . ARG A 1 342 ? 12.204 3.897 22.650 1.00 51.62 342 ARG A C 1
ATOM 2736 O O . ARG A 1 342 ? 11.139 3.301 22.715 1.00 51.62 342 ARG A O 1
ATOM 2743 N N . ASP A 1 343 ? 12.429 4.828 21.729 1.00 51.72 343 ASP A N 1
ATOM 2744 C CA . ASP A 1 343 ? 11.392 5.277 20.790 1.00 51.72 343 ASP A CA 1
ATOM 2745 C C . ASP A 1 343 ? 11.027 4.168 19.791 1.00 51.72 343 ASP A C 1
ATOM 2747 O O . ASP A 1 343 ? 9.857 3.977 19.459 1.00 51.72 343 ASP A O 1
ATOM 2751 N N . VAL A 1 344 ? 12.024 3.383 19.367 1.00 51.06 344 VAL A N 1
ATOM 2752 C CA . VAL A 1 344 ? 11.838 2.214 18.492 1.00 51.06 344 VAL A CA 1
ATOM 2753 C C . VAL A 1 344 ? 11.101 1.091 19.223 1.00 51.06 344 VAL A C 1
ATOM 2755 O O . VAL A 1 344 ? 10.167 0.511 18.668 1.00 51.06 344 VAL A O 1
ATOM 2758 N N . ILE A 1 345 ? 11.464 0.823 20.483 1.00 50.72 345 ILE A N 1
ATOM 2759 C CA . ILE A 1 345 ? 10.749 -0.129 21.351 1.00 50.72 345 ILE A CA 1
ATOM 2760 C C . ILE A 1 345 ? 9.288 0.295 21.513 1.00 50.72 345 ILE A C 1
ATOM 2762 O O . ILE A 1 345 ? 8.393 -0.532 21.365 1.00 50.72 345 ILE A O 1
ATOM 2766 N N . ASN A 1 346 ? 9.032 1.582 21.739 1.00 51.34 346 ASN A N 1
ATOM 2767 C CA . ASN A 1 346 ? 7.688 2.110 21.959 1.00 51.34 346 ASN A CA 1
ATOM 2768 C C . ASN A 1 346 ? 6.830 2.054 20.692 1.00 51.34 346 ASN A C 1
ATOM 2770 O O . ASN A 1 346 ? 5.663 1.664 20.748 1.00 51.34 346 ASN A O 1
ATOM 2774 N N . ALA A 1 347 ? 7.409 2.382 19.535 1.00 47.28 347 ALA A N 1
ATOM 2775 C CA . ALA A 1 347 ? 6.747 2.233 18.243 1.00 47.28 347 ALA A CA 1
ATOM 2776 C C . ALA A 1 347 ? 6.431 0.761 17.928 1.00 47.28 347 ALA A C 1
ATOM 2778 O O . ALA A 1 347 ? 5.367 0.463 17.379 1.00 47.28 347 ALA A O 1
ATOM 2779 N N . TYR A 1 348 ? 7.319 -0.165 18.301 1.00 47.62 348 TYR A N 1
ATOM 2780 C CA . TYR A 1 348 ? 7.099 -1.600 18.140 1.00 47.62 348 TYR A CA 1
ATOM 2781 C C . TYR A 1 348 ? 6.034 -2.135 19.106 1.00 47.62 348 TYR A C 1
ATOM 2783 O O . TYR A 1 348 ? 5.104 -2.794 18.653 1.00 47.62 348 TYR A O 1
ATOM 2791 N N . ALA A 1 349 ? 6.089 -1.782 20.394 1.00 47.84 349 ALA A N 1
ATOM 2792 C CA . ALA A 1 349 ? 5.080 -2.138 21.395 1.00 47.84 349 ALA A CA 1
ATOM 2793 C C . ALA A 1 349 ? 3.685 -1.615 21.004 1.00 47.84 349 ALA A C 1
ATOM 2795 O O . ALA A 1 349 ? 2.696 -2.343 21.081 1.00 47.84 349 ALA A O 1
ATOM 2796 N N . TYR A 1 350 ? 3.611 -0.395 20.459 1.00 43.47 350 TYR A N 1
ATOM 2797 C CA . TYR A 1 350 ? 2.390 0.158 19.867 1.00 43.47 350 TYR A CA 1
ATOM 2798 C C . TYR A 1 350 ? 1.929 -0.619 18.620 1.00 43.47 350 TYR A C 1
ATOM 2800 O O . TYR A 1 350 ? 0.731 -0.82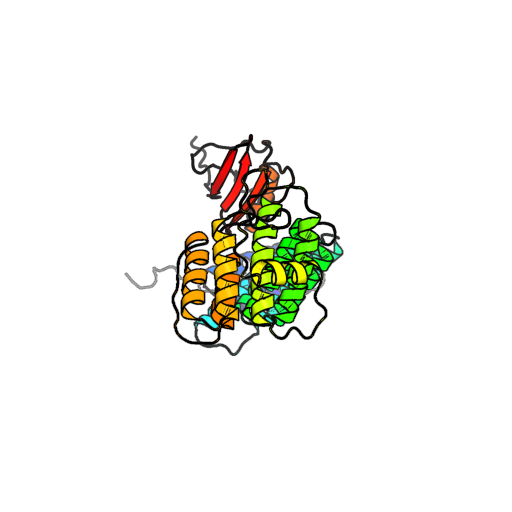0 18.414 1.00 43.47 350 TYR A O 1
ATOM 2808 N N . ARG A 1 351 ? 2.863 -1.088 17.779 1.00 41.47 351 ARG A N 1
ATOM 2809 C CA . ARG A 1 351 ? 2.570 -1.883 16.572 1.00 41.47 351 ARG A CA 1
ATOM 2810 C C . ARG A 1 351 ? 2.063 -3.291 16.901 1.00 41.47 351 ARG A C 1
ATOM 2812 O O . ARG A 1 351 ? 1.238 -3.794 16.134 1.00 41.47 351 ARG A O 1
ATOM 2819 N N . THR A 1 352 ? 2.539 -3.901 17.987 1.00 43.31 352 THR A N 1
ATOM 2820 C CA . THR A 1 352 ? 2.213 -5.276 18.413 1.00 43.31 352 THR A CA 1
ATOM 2821 C C . THR A 1 352 ? 1.131 -5.355 19.491 1.00 43.31 352 THR A C 1
ATOM 2823 O O . THR A 1 352 ? 0.599 -6.433 19.733 1.00 43.31 352 THR A O 1
ATOM 2826 N N . GLY A 1 353 ? 0.748 -4.227 20.097 1.00 42.19 353 GLY A N 1
ATOM 2827 C CA . GLY A 1 353 ? -0.279 -4.177 21.141 1.00 42.19 353 GLY A CA 1
ATOM 2828 C C . GLY A 1 353 ? 0.222 -4.583 22.531 1.00 42.19 353 GLY A C 1
ATOM 2829 O O . GLY A 1 353 ? -0.594 -4.900 23.396 1.00 42.19 353 GLY A O 1
ATOM 2830 N N . HIS A 1 354 ? 1.538 -4.579 22.761 1.00 48.72 354 HIS A N 1
ATOM 2831 C CA . HIS A 1 354 ? 2.133 -4.815 24.078 1.00 48.72 354 HIS A CA 1
ATOM 2832 C C . HIS A 1 354 ? 2.236 -3.518 24.896 1.00 48.72 354 HIS A C 1
ATOM 2834 O O . HIS A 1 354 ? 2.382 -2.422 24.355 1.00 48.72 354 HIS A O 1
ATOM 2840 N N . ASN A 1 355 ? 2.129 -3.639 26.220 1.00 44.72 355 ASN A N 1
ATOM 2841 C CA . ASN A 1 355 ? 2.039 -2.516 27.152 1.00 44.72 355 ASN A CA 1
ATOM 2842 C C . ASN A 1 355 ? 3.396 -2.272 27.839 1.00 44.72 355 ASN A C 1
ATOM 2844 O O . ASN A 1 355 ? 3.963 -3.200 28.411 1.00 44.72 355 ASN A O 1
ATOM 2848 N N . GLU A 1 356 ? 3.886 -1.024 27.853 1.00 45.31 356 GLU A N 1
ATOM 2849 C CA . GLU A 1 356 ? 5.180 -0.621 28.461 1.00 45.31 356 GLU A CA 1
ATOM 2850 C C . GLU A 1 356 ? 5.349 -1.057 29.928 1.00 45.31 356 GLU A C 1
ATOM 2852 O O . GLU A 1 356 ? 6.465 -1.124 30.435 1.00 45.31 356 GLU A O 1
ATOM 2857 N N . LYS A 1 357 ? 4.241 -1.283 30.643 1.00 46.44 357 LYS A N 1
ATOM 2858 C CA . LYS A 1 357 ? 4.237 -1.497 32.095 1.00 46.44 357 LYS A CA 1
ATOM 2859 C C . LYS A 1 357 ? 4.372 -2.954 32.526 1.00 46.44 357 LYS A C 1
ATOM 2861 O O . LYS A 1 357 ? 4.619 -3.180 33.708 1.00 46.44 357 LYS A O 1
ATOM 2866 N N . ASP A 1 358 ? 4.199 -3.903 31.610 1.00 39.12 358 ASP A N 1
ATOM 2867 C CA . ASP A 1 358 ? 4.090 -5.323 31.955 1.00 39.12 358 ASP A CA 1
ATOM 2868 C C . ASP A 1 358 ? 5.373 -6.125 31.647 1.00 39.12 358 ASP A C 1
ATOM 2870 O O . ASP A 1 358 ? 5.534 -7.225 32.178 1.00 39.12 358 ASP A O 1
ATOM 2874 N N . GLU A 1 359 ? 6.320 -5.580 30.866 1.00 44.12 359 GLU A N 1
ATOM 2875 C CA . GLU A 1 359 ? 7.533 -6.296 30.430 1.00 44.12 359 GLU A CA 1
ATOM 2876 C C . GLU A 1 359 ? 8.777 -5.380 30.328 1.00 44.12 359 GLU A C 1
ATOM 2878 O O . GLU A 1 359 ? 8.705 -4.253 29.839 1.00 44.12 359 GLU A O 1
ATOM 2883 N N . GLU A 1 360 ? 9.945 -5.860 30.784 1.00 48.00 360 GLU A N 1
ATOM 2884 C CA . GLU A 1 360 ? 11.250 -5.229 30.508 1.00 48.00 360 GLU A CA 1
ATOM 2885 C C . GLU A 1 360 ? 11.666 -5.584 29.067 1.00 48.00 360 GLU A C 1
ATOM 2887 O O . GLU A 1 360 ? 12.108 -6.699 28.790 1.00 48.00 360 GLU A O 1
ATOM 2892 N N . PHE A 1 361 ? 11.498 -4.647 28.129 1.00 49.03 361 PHE A N 1
ATOM 2893 C CA . PHE A 1 361 ? 11.873 -4.836 26.723 1.00 49.03 361 PHE A CA 1
ATOM 2894 C C . PHE A 1 361 ? 13.376 -4.591 26.506 1.00 49.03 361 PHE A C 1
ATOM 2896 O O . PHE A 1 361 ? 13.867 -3.484 26.739 1.00 49.03 361 PHE A O 1
ATOM 2903 N N . VAL A 1 362 ? 14.105 -5.596 26.004 1.00 48.41 362 VAL A N 1
ATOM 2904 C CA . VAL A 1 362 ? 15.540 -5.495 25.670 1.00 48.41 362 VAL A CA 1
ATOM 2905 C C . VAL A 1 362 ? 15.767 -5.822 24.191 1.00 48.41 362 VAL A C 1
ATOM 2907 O O . VAL A 1 362 ? 15.450 -6.916 23.732 1.00 48.41 362 VAL A O 1
ATOM 2910 N N . LEU A 1 363 ? 16.361 -4.885 23.443 1.00 47.03 363 LEU A N 1
ATOM 2911 C CA . LEU A 1 363 ? 16.845 -5.113 22.076 1.00 47.03 363 LEU A CA 1
ATOM 2912 C C . LEU A 1 363 ? 18.198 -5.841 22.130 1.00 47.03 363 LEU A C 1
ATOM 2914 O O . LEU A 1 363 ? 19.193 -5.277 22.597 1.00 47.03 363 LEU A O 1
ATOM 2918 N N . ARG A 1 364 ? 18.238 -7.093 21.655 1.00 47.03 364 ARG A N 1
ATOM 2919 C CA . ARG A 1 364 ? 19.478 -7.869 21.493 1.00 47.03 364 ARG A CA 1
ATOM 2920 C C . ARG A 1 364 ? 19.835 -8.005 20.020 1.00 47.03 364 ARG A C 1
ATOM 2922 O O . ARG A 1 364 ? 18.980 -8.295 19.189 1.00 47.03 364 ARG A O 1
ATOM 2929 N N . PHE A 1 365 ? 21.111 -7.820 19.712 1.00 48.78 365 PHE A N 1
ATOM 2930 C CA . PHE A 1 365 ? 21.654 -8.097 18.389 1.00 48.78 365 PHE A CA 1
ATOM 2931 C C . PHE A 1 365 ? 21.692 -9.605 18.113 1.00 48.78 365 PHE A C 1
ATOM 2933 O O . PHE A 1 365 ? 21.709 -10.428 19.033 1.00 48.78 365 PHE A O 1
ATOM 2940 N N . HIS A 1 366 ? 21.788 -9.967 16.833 1.00 38.84 366 HIS A N 1
ATOM 2941 C CA . HIS A 1 366 ? 21.981 -11.353 16.398 1.00 38.84 366 HIS A CA 1
ATOM 2942 C C . HIS A 1 366 ? 23.283 -11.983 16.941 1.00 38.84 366 HIS A C 1
ATOM 2944 O O . HIS A 1 366 ? 23.397 -13.201 17.013 1.00 38.84 366 HIS A O 1
ATOM 2950 N N . ASP A 1 367 ? 24.240 -11.161 17.382 1.00 45.69 367 ASP A N 1
ATOM 2951 C CA . ASP A 1 367 ? 25.482 -11.578 18.045 1.00 45.69 367 ASP A CA 1
ATOM 2952 C C . ASP A 1 367 ? 25.399 -11.586 19.590 1.00 45.69 367 ASP A C 1
ATOM 2954 O O . ASP A 1 367 ? 26.420 -11.709 20.267 1.00 45.69 367 ASP A O 1
ATOM 2958 N N . HIS A 1 368 ? 24.190 -11.482 20.154 1.00 43.00 368 HIS A N 1
ATOM 2959 C CA . HIS A 1 368 ? 23.891 -11.461 21.592 1.00 43.00 368 HIS A CA 1
ATOM 2960 C C . HIS A 1 368 ? 24.441 -10.266 22.387 1.00 43.00 368 HIS A C 1
ATOM 2962 O O . HIS A 1 368 ? 24.391 -10.285 23.620 1.00 43.00 368 HIS A O 1
ATOM 2968 N N . SER A 1 369 ? 24.904 -9.199 21.733 1.00 53.22 369 SER A N 1
ATOM 2969 C CA . SER A 1 369 ? 25.192 -7.940 22.429 1.00 53.22 369 SER A CA 1
ATOM 2970 C C . SER A 1 369 ? 23.899 -7.146 22.725 1.00 53.22 369 SER A C 1
ATOM 2972 O O . SER A 1 369 ? 22.916 -7.234 21.986 1.00 53.22 369 SER A O 1
ATOM 2974 N N . SER A 1 370 ? 23.851 -6.415 23.846 1.00 55.78 370 SER A N 1
ATOM 2975 C CA . SER A 1 370 ? 22.685 -5.623 24.288 1.00 55.78 370 SER A CA 1
ATOM 2976 C C . SER A 1 370 ? 22.927 -4.118 24.121 1.00 55.78 370 SER A C 1
ATOM 2978 O O . SER A 1 370 ? 24.007 -3.634 24.467 1.00 55.78 370 SER A O 1
ATOM 2980 N N . LEU A 1 371 ? 21.923 -3.374 23.641 1.00 54.47 371 LEU A N 1
ATOM 2981 C CA . LEU A 1 371 ? 21.944 -1.903 23.577 1.00 54.47 371 LEU A CA 1
ATOM 2982 C C . LEU A 1 371 ? 21.368 -1.268 24.846 1.00 54.47 371 LEU A C 1
ATOM 2984 O O . LEU A 1 371 ? 20.400 -1.781 25.409 1.00 54.47 371 LEU A O 1
ATOM 2988 N N . ASN A 1 372 ? 21.904 -0.116 25.260 1.00 60.72 372 ASN A N 1
ATOM 2989 C CA . ASN A 1 372 ? 21.272 0.692 26.305 1.00 60.72 372 ASN A CA 1
ATOM 2990 C C . ASN A 1 372 ? 20.085 1.473 25.725 1.00 60.72 372 ASN A C 1
ATOM 2992 O O . ASN A 1 372 ? 20.140 1.949 24.595 1.00 60.72 372 ASN A O 1
ATOM 2996 N N . SER A 1 373 ? 19.036 1.709 26.521 1.00 55.78 373 SER A N 1
ATOM 2997 C CA . SER A 1 373 ? 17.819 2.408 26.060 1.00 55.78 373 SER A CA 1
ATOM 2998 C C . SER A 1 373 ? 18.045 3.846 25.561 1.00 55.78 373 SER A C 1
ATOM 3000 O O . SER A 1 373 ? 17.178 4.407 24.894 1.00 55.78 373 SER A O 1
ATOM 3002 N N . GLU A 1 374 ? 19.169 4.458 25.939 1.00 56.97 374 GLU A N 1
ATOM 3003 C CA . GLU A 1 374 ? 19.545 5.834 25.585 1.00 56.97 374 GLU A CA 1
ATOM 3004 C C . GLU A 1 374 ? 20.566 5.906 24.438 1.00 56.97 374 GLU A C 1
ATOM 3006 O O . GLU A 1 374 ? 20.955 7.008 24.051 1.00 56.97 374 GLU A O 1
ATOM 3011 N N . ASP A 1 375 ? 21.016 4.768 23.896 1.00 56.78 375 ASP A N 1
ATOM 3012 C CA . ASP A 1 375 ? 21.925 4.780 22.752 1.00 56.78 375 ASP A CA 1
ATOM 3013 C C . ASP A 1 375 ? 21.205 5.358 21.509 1.00 56.78 375 ASP A C 1
ATOM 3015 O O . ASP A 1 375 ? 20.028 5.055 21.276 1.00 56.78 375 ASP A O 1
ATOM 3019 N N . PRO A 1 376 ? 21.880 6.197 20.702 1.00 49.00 376 PRO A N 1
ATOM 3020 C CA . PRO A 1 376 ? 21.321 6.699 19.453 1.00 49.00 376 PRO A CA 1
ATOM 3021 C C . PRO A 1 376 ? 21.301 5.589 18.393 1.00 49.00 376 PRO A C 1
ATOM 3023 O O . PRO A 1 376 ? 22.322 4.943 18.128 1.00 49.00 376 PRO A O 1
ATOM 3026 N N . LEU A 1 377 ? 20.134 5.383 17.783 1.00 55.38 377 LEU A N 1
ATOM 3027 C CA . LEU A 1 377 ? 19.907 4.473 16.666 1.00 55.38 377 LEU A CA 1
ATOM 3028 C C . LEU A 1 377 ? 19.693 5.267 15.382 1.00 55.38 377 LEU A C 1
ATOM 3030 O O . LEU A 1 377 ? 18.796 6.107 15.310 1.00 55.38 377 LEU A O 1
ATOM 3034 N N . HIS A 1 378 ? 20.433 4.905 14.338 1.00 51.06 378 HIS A N 1
ATOM 3035 C CA . HIS A 1 378 ? 20.059 5.263 12.975 1.00 51.06 378 HIS A CA 1
ATOM 3036 C C . HIS A 1 378 ? 19.291 4.098 12.362 1.00 51.06 378 HIS A C 1
ATOM 3038 O O . HIS A 1 378 ? 19.864 3.031 12.137 1.00 51.06 378 HIS A O 1
ATOM 3044 N N . VAL A 1 379 ? 17.997 4.273 12.106 1.00 47.31 379 VAL A N 1
ATOM 3045 C CA . VAL A 1 379 ? 17.179 3.233 11.473 1.00 47.31 379 VAL A CA 1
ATOM 3046 C C . VAL A 1 379 ? 17.342 3.332 9.961 1.00 47.31 379 VAL A C 1
ATOM 3048 O O . VAL A 1 379 ? 16.802 4.223 9.315 1.00 47.31 379 VAL A O 1
ATOM 3051 N N . LEU A 1 380 ? 18.116 2.399 9.410 1.00 35.94 380 LEU A N 1
ATOM 3052 C CA . LEU A 1 380 ? 18.357 2.265 7.974 1.00 35.94 380 LEU A CA 1
ATOM 3053 C C . LEU A 1 380 ? 17.254 1.461 7.283 1.00 35.94 380 LEU A C 1
ATOM 3055 O O . LEU A 1 380 ? 17.214 1.390 6.064 1.00 35.94 380 LEU A O 1
ATOM 3059 N N . GLY A 1 381 ? 16.383 0.800 8.038 1.00 33.84 381 GLY A N 1
ATOM 3060 C CA . GLY A 1 381 ? 15.217 0.176 7.458 1.00 33.84 381 GLY A CA 1
ATOM 3061 C C . GLY A 1 381 ? 14.484 -0.835 8.313 1.00 33.84 381 GLY A C 1
ATOM 3062 O O . GLY A 1 381 ? 14.936 -1.202 9.387 1.00 33.84 381 GLY A O 1
ATOM 3063 N N . VAL A 1 382 ? 13.350 -1.326 7.825 1.00 38.62 382 VAL A N 1
ATOM 3064 C CA . VAL A 1 382 ? 12.626 -2.498 8.368 1.00 38.62 382 VAL A CA 1
ATOM 3065 C C . VAL A 1 382 ? 12.703 -3.637 7.342 1.00 38.62 382 VAL A C 1
ATOM 3067 O O . VAL A 1 382 ? 12.044 -3.646 6.316 1.00 38.62 382 VAL A O 1
ATOM 3070 N N . TYR A 1 383 ? 13.539 -4.630 7.580 1.00 32.72 383 TYR A N 1
ATOM 3071 C CA . TYR A 1 383 ? 13.660 -5.752 6.661 1.00 32.72 383 TYR A CA 1
ATOM 3072 C C . TYR A 1 383 ? 12.293 -6.480 6.545 1.00 32.72 383 TYR A C 1
ATOM 3074 O O . TYR A 1 383 ? 11.752 -6.585 5.457 1.00 32.72 383 TYR A O 1
ATOM 3082 N N . ASN A 1 384 ? 11.600 -6.806 7.638 1.00 37.03 384 ASN A N 1
ATOM 3083 C CA . ASN A 1 384 ? 10.269 -7.451 7.595 1.00 37.03 384 ASN A CA 1
ATOM 3084 C C . ASN A 1 384 ? 9.398 -7.089 8.798 1.00 37.03 384 ASN A C 1
ATOM 3086 O O . ASN A 1 384 ? 9.821 -6.310 9.643 1.00 37.03 384 ASN A O 1
ATOM 3090 N N . ASP A 1 385 ? 8.208 -7.689 8.932 1.00 37.50 385 ASP A N 1
ATOM 3091 C CA . ASP A 1 385 ? 7.368 -7.550 10.135 1.00 37.50 385 ASP A CA 1
ATOM 3092 C C . ASP A 1 385 ? 8.110 -7.822 11.469 1.00 37.50 385 ASP A C 1
ATOM 3094 O O . ASP A 1 385 ? 7.643 -7.349 12.503 1.00 37.50 385 ASP A O 1
ATOM 3098 N N . GLU A 1 386 ? 9.285 -8.474 11.443 1.00 37.09 386 GLU A N 1
ATOM 3099 C CA . GLU A 1 386 ? 10.091 -8.844 12.622 1.00 37.09 386 GLU A CA 1
ATOM 3100 C C . GLU A 1 386 ? 11.571 -8.390 12.602 1.00 37.09 386 GLU A C 1
ATOM 3102 O O . GLU A 1 386 ? 12.304 -8.661 13.554 1.00 37.09 386 GLU A O 1
ATOM 3107 N N . GLU A 1 387 ? 12.058 -7.702 11.562 1.00 41.53 387 GLU A N 1
ATOM 3108 C CA . GLU A 1 387 ? 13.494 -7.371 11.450 1.00 41.53 387 GLU A CA 1
ATOM 3109 C C . GLU A 1 387 ? 13.742 -5.900 11.103 1.00 41.53 387 GLU A C 1
ATOM 3111 O O . GLU A 1 387 ? 13.131 -5.357 10.184 1.00 41.53 387 GLU A O 1
ATOM 3116 N N . LEU A 1 388 ? 14.672 -5.259 11.818 1.00 46.88 388 LEU A N 1
ATOM 3117 C CA . LEU A 1 388 ? 15.132 -3.883 11.595 1.00 46.88 388 LEU A CA 1
ATOM 3118 C C . LEU A 1 388 ? 16.575 -3.887 11.070 1.00 46.88 388 LEU A C 1
ATOM 3120 O O . LEU A 1 388 ? 17.442 -4.597 11.582 1.00 46.88 388 LEU A O 1
ATOM 3124 N N . ILE A 1 389 ? 16.846 -3.032 10.089 1.00 44.59 389 ILE A N 1
ATOM 3125 C CA . ILE A 1 389 ? 18.186 -2.658 9.643 1.00 44.59 389 ILE A CA 1
ATOM 3126 C C . ILE A 1 389 ? 18.541 -1.364 10.358 1.00 44.59 389 ILE A C 1
ATOM 3128 O O . ILE A 1 389 ? 17.864 -0.344 10.214 1.00 44.59 389 ILE A O 1
ATOM 3132 N N . ILE A 1 390 ? 19.611 -1.386 11.137 1.00 50.47 390 ILE A N 1
ATOM 3133 C CA . ILE A 1 390 ? 20.045 -0.209 11.882 1.00 50.47 390 ILE A CA 1
ATOM 3134 C C . ILE A 1 390 ? 21.548 0.016 11.721 1.00 50.47 390 ILE A C 1
ATOM 3136 O O . ILE A 1 390 ? 22.323 -0.914 11.493 1.00 50.47 390 ILE A O 1
ATOM 3140 N N . SER A 1 391 ? 21.969 1.267 11.858 1.00 43.44 391 SER A N 1
ATOM 3141 C CA . SER A 1 391 ? 23.362 1.661 12.020 1.00 43.44 391 SER A CA 1
ATOM 3142 C C . SER A 1 391 ? 23.588 2.117 13.455 1.00 43.44 391 SER A C 1
ATOM 3144 O O . SER A 1 391 ? 22.945 3.046 13.947 1.00 43.44 391 SER A O 1
ATOM 3146 N N . VAL A 1 392 ? 24.525 1.451 14.130 1.00 50.38 392 VAL A N 1
ATOM 3147 C CA . VAL A 1 392 ? 24.982 1.821 15.474 1.00 50.38 392 VAL A CA 1
ATOM 3148 C C . VAL A 1 392 ? 26.483 2.021 15.422 1.00 50.38 392 VAL A C 1
ATOM 3150 O O . VAL A 1 392 ? 27.230 1.120 15.039 1.00 50.38 392 VAL A O 1
ATOM 3153 N N . ARG A 1 393 ? 26.943 3.219 15.806 1.00 53.88 393 ARG A N 1
ATOM 3154 C CA . ARG A 1 393 ? 28.375 3.582 15.835 1.00 53.88 393 ARG A CA 1
ATOM 3155 C C . ARG A 1 393 ? 29.091 3.331 14.493 1.00 53.88 393 ARG A C 1
ATOM 3157 O O . ARG A 1 393 ? 30.251 2.927 14.472 1.00 53.88 393 ARG A O 1
ATOM 3164 N N . GLY A 1 394 ? 28.394 3.545 13.374 1.00 41.44 394 GLY A N 1
ATOM 3165 C CA . GLY A 1 394 ? 28.945 3.392 12.022 1.00 41.44 394 GLY A CA 1
ATOM 3166 C C . GLY A 1 394 ? 29.044 1.950 11.512 1.00 41.44 394 GLY A C 1
ATOM 3167 O O . GLY A 1 394 ? 29.628 1.733 10.451 1.00 41.44 394 GLY A O 1
ATOM 3168 N N . LYS A 1 395 ? 28.488 0.964 12.231 1.00 39.91 395 LYS A N 1
ATOM 3169 C CA . LYS A 1 395 ? 28.332 -0.414 11.746 1.00 39.91 395 LYS A CA 1
ATOM 3170 C C . LYS A 1 395 ? 26.876 -0.684 11.380 1.00 39.91 395 LYS A C 1
ATOM 3172 O O . LYS A 1 395 ? 25.989 -0.472 12.203 1.00 39.91 395 LYS A O 1
ATOM 3177 N N . ILE A 1 396 ? 26.663 -1.175 10.160 1.00 38.78 396 ILE A N 1
ATOM 3178 C CA . ILE A 1 396 ? 25.366 -1.664 9.678 1.00 38.78 396 ILE A CA 1
ATOM 3179 C C . ILE A 1 396 ? 25.143 -3.053 10.274 1.00 38.78 396 ILE A C 1
ATOM 3181 O O . ILE A 1 396 ? 25.985 -3.938 10.102 1.00 38.78 396 ILE A O 1
ATOM 3185 N N . LEU A 1 397 ? 24.041 -3.229 10.997 1.00 46.47 397 LEU A N 1
ATOM 3186 C CA . LEU A 1 397 ? 23.694 -4.464 11.693 1.00 46.47 397 LEU A CA 1
ATOM 3187 C C . LEU A 1 397 ? 22.248 -4.851 11.366 1.00 46.47 397 LEU A C 1
ATOM 3189 O O . LEU A 1 397 ? 21.357 -4.001 11.324 1.00 46.47 397 LEU A O 1
ATOM 3193 N N . PHE A 1 398 ? 22.033 -6.149 11.158 1.00 38.47 398 PHE A N 1
ATOM 3194 C CA . PHE A 1 398 ? 20.705 -6.745 11.064 1.00 38.47 398 PHE A CA 1
ATOM 3195 C C . PHE A 1 398 ? 20.262 -7.142 12.473 1.00 38.47 398 PHE A C 1
ATOM 3197 O O . PHE A 1 398 ? 20.978 -7.876 13.162 1.00 38.47 398 PHE A O 1
ATOM 3204 N N . ILE A 1 399 ? 19.113 -6.636 12.917 1.00 46.53 399 ILE A N 1
ATOM 3205 C CA . ILE A 1 399 ? 18.491 -7.051 14.174 1.00 46.53 399 ILE A CA 1
ATOM 3206 C C . ILE A 1 399 ? 17.205 -7.803 13.861 1.00 46.53 399 ILE A C 1
ATOM 3208 O O . ILE A 1 399 ? 16.254 -7.214 13.346 1.00 46.53 399 ILE A O 1
ATOM 3212 N N . SER A 1 400 ? 17.146 -9.065 14.278 1.00 38.75 400 SER A N 1
ATOM 3213 C CA . SER A 1 400 ? 15.877 -9.754 14.499 1.00 38.75 400 SER A CA 1
ATOM 3214 C C . SER A 1 400 ? 15.313 -9.319 15.851 1.00 38.75 400 SER A C 1
ATOM 3216 O O . SER A 1 400 ? 15.974 -9.472 16.883 1.00 38.75 400 SER A O 1
ATOM 3218 N N . LEU A 1 401 ? 14.107 -8.752 15.864 1.00 44.09 401 LEU A N 1
ATOM 3219 C CA . LEU A 1 401 ? 13.399 -8.355 17.084 1.00 44.09 401 LEU A CA 1
ATOM 3220 C C . LEU A 1 401 ? 12.854 -9.611 17.780 1.00 44.09 401 LEU A C 1
ATOM 3222 O O . LEU A 1 401 ? 11.669 -9.920 17.723 1.00 44.09 401 LEU A O 1
ATOM 3226 N N . ILE A 1 402 ? 13.734 -10.366 18.435 1.00 37.31 402 ILE A N 1
ATOM 3227 C CA . ILE A 1 402 ? 13.331 -11.540 19.212 1.00 37.31 402 ILE A CA 1
ATOM 3228 C C . ILE A 1 402 ? 13.039 -11.087 20.645 1.00 37.31 402 ILE A C 1
ATOM 3230 O O . ILE A 1 402 ? 13.955 -10.794 21.416 1.00 37.31 402 ILE A O 1
ATOM 3234 N N . LEU A 1 403 ? 11.752 -11.020 20.994 1.00 36.81 403 LEU A N 1
ATOM 3235 C CA . LEU A 1 403 ? 11.283 -10.748 22.353 1.00 36.81 403 LEU A CA 1
ATOM 3236 C C . LEU A 1 403 ? 11.628 -11.934 23.263 1.00 36.81 403 LEU A C 1
ATOM 3238 O O . LEU A 1 403 ? 11.131 -13.042 23.068 1.00 36.81 403 LEU A O 1
ATOM 3242 N N . TYR A 1 404 ? 12.439 -11.694 24.290 1.00 33.44 404 TYR A N 1
ATOM 3243 C CA . TYR A 1 404 ? 12.546 -12.596 25.432 1.00 33.44 404 TYR A CA 1
ATOM 3244 C C . TYR A 1 404 ? 12.044 -11.884 26.679 1.00 33.44 404 TYR A C 1
ATOM 3246 O O . TYR A 1 404 ? 12.475 -10.776 26.987 1.00 33.44 404 TYR A O 1
ATOM 3254 N N . LYS A 1 405 ? 11.196 -12.573 27.442 1.00 31.67 405 LYS A N 1
ATOM 3255 C CA . LYS A 1 405 ? 10.988 -12.268 28.853 1.00 31.67 405 LYS A CA 1
ATOM 3256 C C . LYS A 1 405 ? 12.305 -12.561 29.568 1.00 31.67 405 LYS A C 1
ATOM 3258 O O . LYS A 1 405 ? 12.656 -13.732 29.723 1.00 31.67 405 LYS A O 1
ATOM 3263 N N . GLU A 1 406 ? 13.054 -11.538 29.978 1.00 33.53 406 GLU A N 1
ATOM 3264 C CA . GLU A 1 406 ? 14.133 -11.761 30.941 1.00 33.53 406 GLU A CA 1
ATOM 3265 C C . GLU A 1 406 ? 13.484 -12.276 32.228 1.00 33.53 406 GLU A C 1
ATOM 3267 O O . GLU A 1 406 ? 12.858 -11.541 32.991 1.00 33.53 406 GLU A O 1
ATOM 3272 N N . MET A 1 407 ? 13.577 -13.587 32.456 1.00 25.80 407 MET A N 1
ATOM 3273 C CA . MET A 1 407 ? 13.409 -14.106 33.801 1.00 25.80 407 MET A CA 1
ATOM 3274 C C . MET A 1 407 ? 14.544 -13.501 34.616 1.00 25.80 407 MET A C 1
ATOM 3276 O O . MET A 1 407 ? 15.702 -13.869 34.416 1.00 25.80 407 MET A O 1
ATOM 3280 N N . LYS A 1 408 ? 14.216 -12.567 35.514 1.00 28.27 408 LYS A N 1
ATOM 3281 C CA . LYS A 1 408 ? 15.098 -12.225 36.628 1.00 28.27 408 LYS A CA 1
ATOM 3282 C C . LYS A 1 408 ? 15.418 -13.535 37.339 1.00 28.27 408 LYS A C 1
ATOM 3284 O O . LYS A 1 408 ? 14.546 -14.142 37.956 1.00 28.27 408 LYS A O 1
ATOM 3289 N N . VAL A 1 409 ? 16.636 -14.021 37.131 1.00 30.91 409 VAL A N 1
ATOM 3290 C CA . VAL A 1 409 ? 17.218 -15.042 37.988 1.00 30.91 409 VAL A CA 1
ATOM 3291 C C . VAL A 1 409 ? 17.660 -14.272 39.222 1.00 30.91 409 VAL A C 1
ATOM 3293 O O . VAL A 1 409 ? 18.666 -13.566 39.169 1.00 30.91 409 VAL A O 1
ATOM 3296 N N . ASP A 1 410 ? 16.834 -14.327 40.265 1.00 35.06 410 ASP A N 1
ATOM 3297 C CA . ASP A 1 410 ? 17.275 -14.016 41.626 1.00 35.06 410 ASP A CA 1
ATOM 3298 C C . ASP A 1 410 ? 18.314 -15.047 42.097 1.00 35.06 410 ASP A C 1
ATOM 3300 O O . ASP A 1 410 ? 18.151 -16.252 41.769 1.00 35.06 410 ASP A O 1
#

InterPro domains:
  IPR011990 Tetratricopeptide-like helical domain superfamily [G3DSA:1.25.40.10] (21-218)
  IPR011990 Tetratricopeptide-like helical domain superfamily [SSF48452] (31-216)
  IPR039494 Factor VIII intron 22 protein [PTHR16797] (18-292)

Radius of gyration: 26.33 Å; chains: 1; bounding box: 71×61×76 Å